Protein AF-A0A813REN6-F1 (afdb_monomer_lite)

pLDDT: mean 82.74, std 15.54, range [25.0, 98.44]

Foldseek 3Di:
DVVVVVVVQVVLCVQPVLVVLQVQLVCQCPPDPVHDNANLSSLVSLVVSVVVQQLSSLQVNLVCLCVVGSHDNDNPSSLVSLVSSLPDDQWDDRDNDIDGRPNNLSSLQVQLVCLCVVPVHGNDNVSSLVSLVSSVVSQALVSLQVVLVCLCLVPVHRNDLVSSLVSLVSSVVSPNLVSLVVQLVSCLLQLQLVSNVVSLVVNVVVVPLVSVLCVVVSVVSSVVSVVVCVVVVPDHRHGPNVVCCVVPVPVVVVVSVPDPPDPPPPPPDQDPLVLLVVVVVVVDPVSVLLNQLLVLLVVLLVCCVVPPPSQSSLVSNLVSCVSPVVNNDDPSVCLVVLLVVLVVLVVVVDQDNSVLSSLSVNCSSVVVCLPVLLVSLVVSCVRVVVDLVSLQSNLLSCVVVLVLVSSLVSLVVSCVVPVLPLSSLLVNLVSCVSVLVLVVSLVSLVSSLVSDDLQDLCVLVSLLSNLVSLCVPPDPDLVNLVSSLVSLVSSVVSCVSYRPVCPPPDDPSNVVSVVSNVPQRPVRPPPCPVPLVNLVVLQVVLVLLLVVVVVVVPDDDQLQQPLDDDDPDDADFDLDLPQADEDEPVRDDLLDQDFQASYKYKWFFQDFWDDDNFWIKTWIADPVRDIFIETEGNPGRPSVVVCVVRPGQWMKMAHRWGWDQDPVRGIHTYHDHCSRIDGPPGGQDQQANQPRDGDADDADPQQRRHGHNDPVSVVCCVVRSVCVSVRD

Secondary structure (DSSP, 8-state):
-HHHHHHHHHHHHHH-THHHHHHHHHHHHH--SS----HHHHHHHHHHHHHTT-HHHHHHHHHHHHHTSSS---HHHHHHHHHHHHTS-SEEEETTEEEE-TTHHHHHHHHHHHHHHTSSSPP-HHHHHHHHHHHHHTT-HHHHHHHHHHHHHTSSS---HHHHHHHHHHHHHTT-TTHHHHHHHHHHHHT-HHHHHHHHHHHHHTT-HHHHHHHHHHHHHHHHHHHHHHHTTPPTT--HHHHHHHH-TTHHHHHTTS----------PPP-HHHHHHHHHTT-HHHHHHHHHHHHHHHHHHHHTT-SS-HHHHHHHHHHHHHHGGG----HHHHHHHHHHHHHHHHTT--SHHHHHHHHHHHHHTTT-HHHHHHHHHHHHHH-TT-HHHHHHHHHHHHHTT-HHHHHHHHHHHHHH-TT-HHHHHHHHHHHHHTT-HHHHHHHHHHHHHHS-TT-TTHHHHHHHHHHHHHHHS-SSHHHHHHHHHHHHHHHHHHHTS-GGG-S---HHHHHHHHHHHS--TTTS------HHHHHHHHHHHHHHHHHHHHHTT--------S----SS-PPP-S--TTPEE--GGGS-TTS-EE-TTEEEEEEE-S--EE-SSEEEEEEE-TT--EEEEEEE---S-HHHHHHHT-TTEEEEEES-EEEE-TTS-EEEEESSGGGEEEEEEE-TT-BTTT--SS--EE-TTTSS-EESSHHHHHHHHHHS-GGGT--

Organism: NCBI:txid104777

Radius of gyration: 34.05 Å; chains: 1; bounding box: 97×72×82 Å

Structure (mmCIF, N/CA/C/O backbone):
data_AF-A0A813REN6-F1
#
_entry.id   AF-A0A813REN6-F1
#
loop_
_atom_site.group_PDB
_atom_site.id
_atom_site.type_symbol
_atom_site.label_atom_id
_atom_site.label_alt_id
_atom_site.label_comp_id
_atom_site.label_asym_id
_atom_site.label_entity_id
_atom_site.label_seq_id
_atom_site.pdbx_PDB_ins_code
_atom_site.Cartn_x
_atom_site.Cartn_y
_atom_site.Cartn_z
_atom_site.occupancy
_atom_site.B_iso_or_equiv
_atom_site.auth_seq_id
_atom_site.auth_comp_id
_atom_site.auth_asym_id
_atom_site.auth_atom_id
_atom_site.pdbx_PDB_model_num
ATOM 1 N N . MET A 1 1 ? -16.065 43.235 -18.014 1.00 45.34 1 MET A N 1
ATOM 2 C CA . MET A 1 1 ? -14.902 42.362 -17.707 1.00 45.34 1 MET A CA 1
ATOM 3 C C . MET A 1 1 ? -14.892 41.076 -18.539 1.00 45.34 1 MET A C 1
ATOM 5 O O . MET A 1 1 ? -13.802 40.644 -18.878 1.00 45.34 1 MET A O 1
ATOM 9 N N . SER A 1 2 ? -16.044 40.492 -18.911 1.00 54.34 2 SER A N 1
ATOM 10 C CA . SER A 1 2 ? -16.131 39.282 -19.758 1.00 54.34 2 SER A CA 1
ATOM 11 C C . SER A 1 2 ? -15.558 39.456 -21.168 1.00 54.34 2 SER A C 1
ATOM 13 O O . SER A 1 2 ? -14.828 38.589 -21.637 1.00 54.34 2 SER A O 1
ATOM 15 N N . ASP A 1 3 ? -15.833 40.591 -21.814 1.00 53.38 3 ASP A N 1
ATOM 16 C CA . ASP A 1 3 ? -15.492 40.786 -23.233 1.00 53.38 3 ASP A CA 1
ATOM 17 C C . ASP A 1 3 ? -13.973 40.849 -23.458 1.00 53.38 3 ASP A C 1
ATOM 19 O O . ASP A 1 3 ? -13.461 40.334 -24.446 1.00 53.38 3 ASP A O 1
ATOM 23 N N . ASN A 1 4 ? -13.238 41.361 -22.465 1.00 65.19 4 ASN A N 1
ATOM 24 C CA . ASN A 1 4 ? -11.777 41.437 -22.477 1.00 65.19 4 ASN A CA 1
ATOM 25 C C . ASN A 1 4 ? -11.114 40.053 -22.266 1.00 65.19 4 ASN A C 1
ATOM 27 O O . ASN A 1 4 ? -10.037 39.781 -22.790 1.00 65.19 4 ASN A O 1
ATOM 31 N N . LEU A 1 5 ? -11.770 39.138 -21.538 1.00 70.81 5 LEU A N 1
ATOM 32 C CA . LEU A 1 5 ? -11.269 37.775 -21.313 1.00 70.81 5 LEU A CA 1
ATOM 33 C C . LEU A 1 5 ? -11.440 36.895 -22.558 1.00 70.81 5 LEU A C 1
ATOM 35 O O . LEU A 1 5 ? -10.526 36.154 -22.916 1.00 70.81 5 LEU A O 1
ATOM 39 N N . GLU A 1 6 ? -12.586 36.990 -23.231 1.00 77.75 6 GLU A N 1
ATOM 40 C CA . GLU A 1 6 ? -12.846 36.258 -24.476 1.00 77.75 6 GLU A CA 1
ATOM 41 C C . GLU A 1 6 ? -11.949 36.738 -25.624 1.00 77.75 6 GLU A C 1
ATOM 43 O O . GLU A 1 6 ? -11.425 35.933 -26.396 1.00 77.75 6 GLU A O 1
ATOM 48 N N . GLU A 1 7 ? -11.698 38.044 -25.712 1.00 81.25 7 GLU A N 1
ATOM 49 C CA . GLU A 1 7 ? -10.756 38.595 -26.684 1.00 81.25 7 GLU A CA 1
ATOM 50 C C . GLU A 1 7 ? -9.309 38.154 -26.401 1.00 81.25 7 GLU A C 1
ATOM 52 O O . GLU A 1 7 ? -8.596 37.730 -27.316 1.00 81.25 7 GLU A O 1
ATOM 57 N N . MET A 1 8 ? -8.896 38.132 -25.128 1.00 81.12 8 MET A N 1
ATOM 58 C CA . MET A 1 8 ? -7.593 37.596 -24.724 1.00 81.12 8 MET A CA 1
ATOM 59 C C . MET A 1 8 ? -7.457 36.104 -25.062 1.00 81.12 8 MET A C 1
ATOM 61 O O . MET A 1 8 ? -6.449 35.702 -25.646 1.00 81.12 8 MET A O 1
ATOM 65 N N . LYS A 1 9 ? -8.475 35.285 -24.767 1.00 83.44 9 LYS A N 1
ATOM 66 C CA . LYS A 1 9 ? -8.505 33.856 -25.118 1.00 83.44 9 LYS A CA 1
ATOM 67 C C . LYS A 1 9 ? -8.326 33.642 -26.621 1.00 83.44 9 LYS A C 1
ATOM 69 O O . LYS A 1 9 ? -7.470 32.858 -27.028 1.00 83.44 9 LYS A O 1
ATOM 74 N N . LYS A 1 10 ? -9.067 34.384 -27.450 1.00 87.25 10 LYS A N 1
ATOM 75 C CA . LYS A 1 10 ? -8.946 34.323 -28.917 1.00 87.25 10 LYS A CA 1
ATOM 76 C C . LYS A 1 10 ? -7.541 34.685 -29.396 1.00 87.25 10 LYS A C 1
ATOM 78 O O . LYS A 1 10 ? -7.023 34.039 -30.305 1.00 87.25 10 LYS A O 1
ATOM 83 N N . ASN A 1 11 ? -6.910 35.689 -28.793 1.00 86.06 11 ASN A N 1
ATOM 84 C CA . ASN A 1 11 ? -5.546 36.081 -29.149 1.00 86.06 11 ASN A CA 1
ATOM 85 C C . ASN A 1 11 ? -4.507 35.027 -28.735 1.00 86.06 11 ASN A C 1
ATOM 87 O O . ASN A 1 11 ? -3.599 34.745 -29.513 1.00 86.06 11 ASN A O 1
ATOM 91 N N . LEU A 1 12 ? -4.667 34.385 -27.575 1.00 87.44 12 LEU A N 1
ATOM 92 C CA . LEU A 1 12 ? -3.794 33.286 -27.151 1.00 87.44 12 LEU A CA 1
ATOM 93 C C . LEU A 1 12 ? -3.951 32.041 -28.034 1.00 87.44 12 LEU A C 1
ATOM 95 O O . LEU A 1 12 ? -2.944 31.440 -28.395 1.00 87.44 12 LEU A O 1
ATOM 99 N N . ILE A 1 13 ? -5.176 31.701 -28.453 1.00 92.31 13 ILE A N 1
ATOM 100 C CA . ILE A 1 13 ? -5.435 30.585 -29.383 1.00 92.31 13 ILE A CA 1
ATOM 101 C C . ILE A 1 13 ? -4.761 30.821 -30.742 1.00 92.31 13 ILE A C 1
ATOM 103 O O . ILE A 1 13 ? -4.239 29.886 -31.342 1.00 92.31 13 ILE A O 1
ATOM 107 N N . LYS A 1 14 ? -4.717 32.068 -31.234 1.00 90.44 14 LYS A N 1
ATOM 108 C CA . LYS A 1 14 ? -3.987 32.387 -32.475 1.00 90.44 14 LYS A CA 1
ATOM 109 C C . LYS A 1 14 ? -2.485 32.108 -32.358 1.00 90.44 14 LYS A C 1
ATOM 111 O O . LYS A 1 14 ? -1.862 31.757 -33.353 1.00 90.44 14 LYS A O 1
ATOM 116 N N . ILE A 1 15 ? -1.914 32.294 -31.167 1.00 88.62 15 ILE A N 1
ATOM 117 C CA . ILE A 1 15 ? -0.488 32.070 -30.895 1.00 88.62 15 ILE A CA 1
ATOM 118 C C . ILE A 1 15 ? -0.212 30.579 -30.670 1.00 88.62 15 ILE A C 1
ATOM 120 O O . ILE A 1 15 ? 0.760 30.051 -31.204 1.00 88.62 15 ILE A O 1
ATOM 124 N N . ASP A 1 16 ? -1.064 29.898 -29.903 1.00 90.50 16 ASP A N 1
ATOM 125 C CA . ASP A 1 16 ? -1.016 28.451 -29.702 1.00 90.50 16 ASP A CA 1
ATOM 126 C C . ASP A 1 16 ? -2.410 27.823 -29.888 1.00 90.50 16 ASP A C 1
ATOM 128 O O . ASP A 1 16 ? -3.218 27.795 -28.952 1.00 90.50 16 ASP A O 1
ATOM 132 N N . PRO A 1 17 ? -2.676 27.238 -31.071 1.00 92.44 17 PRO A N 1
ATOM 133 C CA . PRO A 1 17 ? -3.953 26.596 -31.372 1.00 92.44 17 PRO A CA 1
ATOM 134 C C . PRO A 1 17 ? -4.274 25.376 -30.503 1.00 92.44 17 PRO A C 1
ATOM 136 O O . PRO A 1 17 ? -5.393 24.872 -30.552 1.00 92.44 17 PRO A O 1
ATOM 139 N N . THR A 1 18 ? -3.318 24.842 -29.736 1.00 94.69 18 THR A N 1
ATOM 140 C CA . THR A 1 18 ? -3.589 23.718 -28.826 1.00 94.69 18 THR A CA 1
ATOM 141 C C . THR A 1 18 ? -4.384 24.137 -27.591 1.00 94.69 18 THR A C 1
ATOM 143 O O . THR A 1 18 ? -5.055 23.293 -27.000 1.00 94.69 18 THR A O 1
ATOM 146 N N . LEU A 1 19 ? -4.366 25.426 -27.230 1.00 93.25 19 LEU A N 1
ATOM 147 C CA . LEU A 1 19 ? -5.094 25.953 -26.073 1.00 93.25 19 LEU A CA 1
ATOM 148 C C . LEU A 1 19 ? -6.611 25.830 -26.231 1.00 93.25 19 LEU A C 1
ATOM 150 O O . LEU A 1 19 ? -7.299 25.559 -25.254 1.00 93.25 19 LEU A O 1
ATOM 154 N N . GLU A 1 20 ? -7.129 25.962 -27.454 1.00 95.06 20 GLU A N 1
ATOM 155 C CA . GLU A 1 20 ? -8.558 25.774 -27.731 1.00 95.06 20 GLU A CA 1
ATOM 156 C C . GLU A 1 20 ? -9.006 24.346 -27.393 1.00 95.06 20 GLU A C 1
ATOM 158 O O . GLU A 1 20 ? -9.998 24.146 -26.692 1.00 95.06 20 GLU A O 1
ATOM 163 N N . ASP A 1 21 ? -8.234 23.351 -27.844 1.00 97.00 21 ASP A N 1
ATOM 164 C CA . ASP A 1 21 ? -8.492 21.941 -27.557 1.00 97.00 21 ASP A CA 1
ATOM 165 C C . ASP A 1 21 ? -8.392 21.669 -26.041 1.00 97.00 21 ASP A C 1
ATOM 167 O O . ASP A 1 21 ? -9.256 21.010 -25.467 1.00 97.00 21 ASP A O 1
ATOM 171 N N . VAL A 1 22 ? -7.379 22.208 -25.358 1.00 96.38 22 VAL A N 1
ATOM 172 C CA . VAL A 1 22 ? -7.226 22.040 -23.903 1.00 96.38 22 VAL A CA 1
ATOM 173 C C . VAL A 1 22 ? -8.404 22.651 -23.140 1.00 96.38 22 VAL A C 1
ATOM 175 O O . VAL A 1 22 ? -9.006 21.969 -22.310 1.00 96.38 22 VAL A O 1
ATOM 178 N N . TRP A 1 23 ? -8.784 23.894 -23.444 1.00 95.00 23 TRP A N 1
ATOM 179 C CA . TRP A 1 23 ? -9.886 24.584 -22.768 1.00 95.00 23 TRP A CA 1
ATOM 180 C C . TRP A 1 23 ? -11.227 23.898 -22.989 1.00 95.00 23 TRP A C 1
ATOM 182 O O . TRP A 1 23 ? -11.944 23.677 -22.019 1.00 95.00 23 TRP A O 1
ATOM 192 N N . LEU A 1 24 ? -11.538 23.472 -24.216 1.00 94.50 24 LEU A N 1
ATOM 193 C CA . LEU A 1 24 ? -12.730 22.655 -24.462 1.00 94.50 24 LEU A CA 1
ATOM 194 C C . LEU A 1 24 ? -12.680 21.344 -23.670 1.00 94.50 24 LEU A C 1
ATOM 196 O O . LEU A 1 24 ? -13.694 20.918 -23.121 1.00 94.50 24 LEU A O 1
ATOM 200 N N . GLY A 1 25 ? -11.500 20.730 -23.553 1.00 96.31 25 GLY A N 1
ATOM 201 C CA . GLY A 1 25 ? -11.282 19.587 -22.673 1.00 96.31 25 GLY A CA 1
ATOM 202 C C . GLY A 1 25 ? -11.692 19.867 -21.223 1.00 96.31 25 GLY A C 1
ATOM 203 O O . GLY A 1 25 ? -12.421 19.065 -20.642 1.00 96.31 25 GLY A O 1
ATOM 204 N N . HIS A 1 26 ? -11.290 21.012 -20.659 1.00 93.75 26 HIS A N 1
ATOM 205 C CA . HIS A 1 26 ? -11.673 21.425 -19.301 1.00 93.75 26 HIS A CA 1
ATOM 206 C C . HIS A 1 26 ? -13.175 21.668 -19.161 1.00 93.75 26 HIS A C 1
ATOM 208 O O . HIS A 1 26 ? -13.782 21.144 -18.231 1.00 93.75 26 HIS A O 1
ATOM 214 N N . GLU A 1 27 ? -13.788 22.380 -20.108 1.00 94.19 27 GLU A N 1
ATOM 215 C CA . GLU A 1 27 ? -15.233 22.646 -20.111 1.00 94.19 27 GLU A CA 1
ATOM 216 C C . GLU A 1 27 ? -16.047 21.343 -20.078 1.00 94.19 27 GLU A C 1
ATOM 218 O O . GLU A 1 27 ? -17.003 21.219 -19.315 1.00 94.19 27 GLU A O 1
ATOM 223 N N . TYR A 1 28 ? -15.642 20.329 -20.851 1.00 94.25 28 TYR A N 1
ATOM 224 C CA . TYR A 1 28 ? -16.295 19.018 -20.828 1.00 94.25 28 TYR A CA 1
ATOM 225 C C . TYR A 1 28 ? -15.915 18.160 -19.615 1.00 94.25 28 TYR A C 1
ATOM 227 O O . TYR A 1 28 ? -16.690 17.288 -19.228 1.00 94.25 28 TYR A O 1
ATOM 235 N N . ARG A 1 29 ? -14.747 18.360 -19.002 1.00 94.12 29 ARG A N 1
ATOM 236 C CA . ARG A 1 29 ? -14.331 17.615 -17.803 1.00 94.12 29 ARG A CA 1
ATOM 237 C C . ARG A 1 29 ? -15.057 18.105 -16.550 1.00 94.12 29 ARG A C 1
ATOM 239 O O . ARG A 1 29 ? -15.521 17.279 -15.767 1.00 94.12 29 ARG A O 1
ATOM 246 N N . ASP A 1 30 ? -15.135 19.421 -16.382 1.00 90.00 30 ASP A N 1
ATOM 247 C CA . ASP A 1 30 ? -15.605 20.071 -15.153 1.00 90.00 30 ASP A CA 1
ATOM 248 C C . ASP A 1 30 ? -17.067 20.528 -15.269 1.00 90.00 30 ASP A C 1
ATOM 250 O O . ASP A 1 30 ? -17.771 20.642 -14.266 1.00 90.00 30 ASP A O 1
ATOM 254 N N . GLY A 1 31 ? -17.553 20.715 -16.500 1.00 86.31 31 GLY A N 1
ATOM 255 C CA . GLY A 1 31 ? -18.857 21.299 -16.780 1.00 86.31 31 GLY A CA 1
ATOM 256 C C . GLY A 1 31 ? -18.855 22.819 -16.599 1.00 86.31 31 GLY A C 1
ATOM 257 O O . GLY A 1 31 ? -18.088 23.393 -15.830 1.00 86.31 31 GLY A O 1
ATOM 258 N N . SER A 1 32 ? -19.754 23.495 -17.304 1.00 84.62 32 SER A N 1
ATOM 259 C CA . SER A 1 32 ? -19.990 24.929 -17.167 1.00 84.62 32 SER A CA 1
ATOM 260 C C . SER A 1 32 ? -21.436 25.287 -17.495 1.00 84.62 32 SER A C 1
ATOM 262 O O . SER A 1 32 ? -22.265 24.425 -17.790 1.00 84.62 32 SER A O 1
ATOM 264 N N . LYS A 1 33 ? -21.767 26.585 -17.467 1.00 80.81 33 LYS A N 1
ATOM 265 C CA . LYS A 1 33 ? -23.108 27.064 -17.846 1.00 80.81 33 LYS A CA 1
ATOM 266 C C . LYS A 1 33 ? -23.504 26.645 -19.268 1.00 80.81 33 LYS A C 1
ATOM 268 O O . LYS A 1 33 ? -24.693 26.523 -19.541 1.00 80.81 33 LYS A O 1
ATOM 273 N N . GLN A 1 34 ? -22.526 26.443 -20.154 1.00 84.12 34 GLN A N 1
ATOM 274 C CA . GLN A 1 34 ? -22.751 26.095 -21.556 1.00 84.12 34 GLN A CA 1
ATOM 275 C C . GLN A 1 34 ? -22.494 24.609 -21.856 1.00 84.12 34 GLN A C 1
ATOM 277 O O . GLN A 1 34 ? -23.120 24.060 -22.762 1.00 84.12 34 GLN A O 1
ATOM 282 N N . PHE A 1 35 ? -21.622 23.943 -21.093 1.00 87.00 35 PHE A N 1
ATOM 283 C CA . PHE A 1 35 ? -21.206 22.564 -21.348 1.00 87.00 35 PHE A CA 1
ATOM 284 C C . PHE A 1 35 ? -21.589 21.638 -20.191 1.00 87.00 35 PHE A C 1
ATOM 286 O O . PHE A 1 35 ? -21.281 21.900 -19.034 1.00 87.00 35 PHE A O 1
ATOM 293 N N . LYS A 1 36 ? -22.240 20.511 -20.491 1.00 91.62 36 LYS A N 1
ATOM 294 C CA . LYS A 1 36 ? -22.434 19.441 -19.500 1.00 91.62 36 LYS A CA 1
ATOM 295 C C . LYS A 1 36 ? -21.172 18.583 -19.414 1.00 91.62 36 LYS A C 1
ATOM 297 O O . LYS A 1 36 ? -20.511 18.376 -20.432 1.00 91.62 36 LYS A O 1
ATOM 302 N N . ILE A 1 37 ? -20.898 18.037 -18.227 1.00 91.56 37 ILE A N 1
ATOM 303 C CA . ILE A 1 37 ? -19.797 17.087 -18.019 1.00 91.56 37 ILE A CA 1
ATOM 304 C C . ILE A 1 37 ? -19.933 15.922 -19.011 1.00 91.56 37 ILE A C 1
ATOM 306 O O . ILE A 1 37 ? -20.970 15.261 -19.077 1.00 91.56 37 ILE A O 1
ATOM 310 N N . ASN A 1 38 ? -18.878 15.685 -19.786 1.00 92.94 38 ASN A N 1
ATOM 311 C CA . ASN A 1 38 ? -18.758 14.609 -20.758 1.00 92.94 38 ASN A CA 1
ATOM 312 C C . ASN A 1 38 ? -17.282 14.210 -20.921 1.00 92.94 38 ASN A C 1
ATOM 314 O O . ASN A 1 38 ? -16.525 14.812 -21.686 1.00 92.94 38 ASN A O 1
ATOM 318 N N . TYR A 1 39 ? -16.872 13.154 -20.223 1.00 89.69 39 TYR A N 1
ATOM 319 C CA . TYR A 1 39 ? -15.477 12.720 -20.222 1.00 89.69 39 TYR A CA 1
ATOM 320 C C . TYR A 1 39 ? -14.992 12.154 -21.565 1.00 89.69 39 TYR A C 1
ATOM 322 O O . TYR A 1 39 ? -13.802 12.248 -21.853 1.00 89.69 39 TYR A O 1
ATOM 330 N N . GLU A 1 40 ? -15.875 11.604 -22.405 1.00 93.56 40 GLU A N 1
ATOM 331 C CA . GLU A 1 40 ? -15.494 11.103 -23.737 1.00 93.56 40 GLU A CA 1
ATOM 332 C C . GLU A 1 40 ? -15.091 12.259 -24.658 1.00 93.56 40 GLU A C 1
ATOM 334 O O . GLU A 1 40 ? -14.068 12.206 -25.347 1.00 93.56 40 GLU A O 1
ATOM 339 N N . LEU A 1 41 ? -15.864 13.351 -24.632 1.00 91.94 41 LEU A N 1
ATOM 340 C CA . LEU A 1 41 ? -15.521 14.569 -25.359 1.00 91.94 41 LEU A CA 1
ATOM 341 C C . LEU A 1 41 ? -14.277 15.233 -24.770 1.00 91.94 41 LEU A C 1
ATOM 343 O O . LEU A 1 41 ? -13.394 15.616 -25.538 1.00 91.94 41 LEU A O 1
ATOM 347 N N . ALA A 1 42 ? -14.148 15.297 -23.442 1.00 95.31 42 ALA A N 1
ATOM 348 C CA . ALA A 1 42 ? -12.935 15.804 -22.802 1.00 95.31 42 ALA A CA 1
ATOM 349 C C . ALA A 1 42 ? -11.688 15.031 -23.269 1.00 95.31 42 ALA A C 1
ATOM 351 O O . ALA A 1 42 ? -10.717 15.634 -23.726 1.00 95.31 42 ALA A O 1
ATOM 352 N N . ALA A 1 43 ? -11.740 13.694 -23.262 1.00 96.12 43 ALA A N 1
ATOM 353 C CA . ALA A 1 43 ? -10.656 12.847 -23.752 1.00 96.12 43 ALA A CA 1
ATOM 354 C C . ALA A 1 43 ? -10.348 13.083 -25.234 1.00 96.12 43 ALA A C 1
ATOM 356 O O . ALA A 1 43 ? -9.180 13.160 -25.617 1.00 96.12 43 ALA A O 1
ATOM 357 N N . LYS A 1 44 ? -11.378 13.255 -26.071 1.00 97.44 44 LYS A N 1
ATOM 358 C CA . LYS A 1 44 ? -11.214 13.568 -27.496 1.00 97.44 44 LYS A CA 1
ATOM 359 C C . LYS A 1 44 ? -10.451 14.876 -27.708 1.00 97.44 44 LYS A C 1
ATOM 361 O O . LYS A 1 44 ? -9.557 14.926 -28.552 1.00 97.44 44 LYS A O 1
ATOM 366 N N . TYR A 1 45 ? -10.784 15.928 -26.966 1.00 97.56 45 TYR A N 1
ATOM 367 C CA . TYR A 1 45 ? -10.112 17.222 -27.084 1.00 97.56 45 TYR A CA 1
ATOM 368 C C . TYR A 1 45 ? -8.696 17.201 -26.494 1.00 97.56 45 TYR A C 1
ATOM 370 O O . TYR A 1 45 ? -7.752 17.616 -27.167 1.00 97.56 45 TYR A O 1
ATOM 378 N N . TYR A 1 46 ? -8.494 16.596 -25.321 1.00 98.38 46 TYR A N 1
ATOM 379 C CA . TYR A 1 46 ? -7.147 16.406 -24.777 1.00 98.38 46 TYR A CA 1
ATOM 380 C C . TYR A 1 46 ? -6.259 15.552 -25.692 1.00 98.38 46 TYR A C 1
ATOM 382 O O . TYR A 1 46 ? -5.080 15.855 -25.851 1.00 98.38 46 TYR A O 1
ATOM 390 N N . SER A 1 47 ? -6.817 14.541 -26.365 1.00 97.56 47 SER A N 1
ATOM 391 C CA . SER A 1 47 ? -6.110 13.755 -27.383 1.00 97.56 47 SER A CA 1
ATOM 392 C C . SER A 1 47 ? -5.649 14.607 -28.564 1.00 97.56 47 SER A C 1
ATOM 394 O O . SER A 1 47 ? -4.488 14.501 -28.962 1.00 97.56 47 SER A O 1
ATOM 396 N N . LYS A 1 48 ? -6.488 15.517 -29.078 1.00 97.62 48 LYS A N 1
ATOM 397 C CA . LYS A 1 48 ? -6.080 16.464 -30.132 1.00 97.62 48 LYS A CA 1
ATOM 398 C C . LYS A 1 48 ? -4.922 17.359 -29.687 1.00 97.62 48 LYS A C 1
ATOM 400 O O . LYS A 1 48 ? -3.946 17.495 -30.426 1.00 97.62 48 LYS A O 1
ATOM 405 N N . ALA A 1 49 ? -5.002 17.924 -28.482 1.00 96.94 49 ALA A N 1
ATOM 406 C CA . ALA A 1 49 ? -3.933 18.745 -27.919 1.00 96.94 49 ALA A CA 1
ATOM 407 C C . ALA A 1 49 ? -2.634 17.936 -27.726 1.00 96.94 49 ALA A C 1
ATOM 409 O O . ALA A 1 49 ? -1.558 18.366 -28.145 1.00 96.94 49 ALA A O 1
ATOM 410 N N . ALA A 1 50 ? -2.736 16.725 -27.169 1.00 97.31 50 ALA A N 1
ATOM 411 C CA . ALA A 1 50 ? -1.607 15.824 -26.953 1.00 97.31 50 ALA A CA 1
ATOM 412 C C . ALA A 1 50 ? -0.933 15.402 -28.269 1.00 97.31 50 ALA A C 1
ATOM 414 O O . ALA A 1 50 ? 0.295 15.362 -28.346 1.00 97.31 50 ALA A O 1
ATOM 415 N N . HIS A 1 51 ? -1.712 15.135 -29.325 1.00 96.69 51 HIS A N 1
ATOM 416 C CA . HIS A 1 51 ? -1.190 14.823 -30.660 1.00 96.69 51 HIS A CA 1
ATOM 417 C C . HIS A 1 51 ? -0.366 15.965 -31.259 1.00 96.69 51 HIS A C 1
ATOM 419 O O . HIS A 1 51 ? 0.606 15.706 -31.965 1.00 96.69 51 HIS A O 1
ATOM 425 N N . LYS A 1 52 ? -0.718 17.215 -30.942 1.00 96.00 52 LYS A N 1
ATOM 426 C CA . LYS A 1 52 ? 0.032 18.415 -31.335 1.00 96.00 52 LYS A CA 1
ATOM 427 C C . LYS A 1 52 ? 1.209 18.729 -30.398 1.00 96.00 52 LYS A C 1
ATOM 429 O O . LYS A 1 52 ? 1.880 19.736 -30.587 1.00 96.00 52 LYS A O 1
ATOM 434 N N . GLY A 1 53 ? 1.478 17.884 -29.401 1.00 94.12 53 GLY A N 1
ATOM 435 C CA . GLY A 1 53 ? 2.620 18.037 -28.502 1.00 94.12 53 GLY A CA 1
ATOM 436 C C . GLY A 1 53 ? 2.346 18.832 -27.222 1.00 94.12 53 GLY A C 1
ATOM 437 O O . GLY A 1 53 ? 3.286 19.077 -26.477 1.00 94.12 53 GLY A O 1
ATOM 438 N N . ASN A 1 54 ? 1.104 19.218 -26.921 1.00 96.81 54 ASN A N 1
ATOM 439 C CA . ASN A 1 54 ? 0.798 20.013 -25.727 1.00 96.81 54 ASN A CA 1
ATOM 440 C C . ASN A 1 54 ? 0.908 19.175 -24.428 1.00 96.81 54 ASN A C 1
ATOM 442 O O . ASN A 1 54 ? 0.266 18.126 -24.312 1.00 96.81 54 ASN A O 1
ATOM 446 N N . ALA A 1 55 ? 1.714 19.634 -23.460 1.00 97.50 55 ALA A N 1
ATOM 447 C CA . ALA A 1 55 ? 1.962 18.937 -22.192 1.00 97.50 55 ALA A CA 1
ATOM 448 C C . ALA A 1 55 ? 0.707 18.815 -21.313 1.00 97.50 55 ALA A C 1
ATOM 450 O O . ALA A 1 55 ? 0.435 17.738 -20.783 1.00 97.50 55 ALA A O 1
ATOM 451 N N . GLU A 1 56 ? -0.093 19.875 -21.210 1.00 97.12 56 GLU A N 1
ATOM 452 C CA . GLU A 1 56 ? -1.346 19.899 -20.451 1.00 97.12 56 GLU A CA 1
ATOM 453 C C . GLU A 1 56 ? -2.371 18.911 -21.023 1.00 97.12 56 GLU A C 1
ATOM 455 O O . GLU A 1 56 ? -3.001 18.154 -20.281 1.00 97.12 56 GLU A O 1
ATOM 460 N N . GLY A 1 57 ? -2.485 18.841 -22.352 1.00 97.81 57 GLY A N 1
ATOM 461 C CA . GLY A 1 57 ? -3.299 17.843 -23.044 1.00 97.81 57 GLY A CA 1
ATOM 462 C C . GLY A 1 57 ? -2.830 16.412 -22.766 1.00 97.81 57 GLY A C 1
ATOM 463 O O . GLY A 1 57 ? -3.649 15.543 -22.468 1.00 97.81 57 GLY A O 1
ATOM 464 N N . MET A 1 58 ? -1.515 16.159 -22.802 1.00 98.44 58 MET A N 1
ATOM 465 C CA . MET A 1 58 ? -0.943 14.847 -22.457 1.00 98.44 58 MET A CA 1
ATOM 466 C C . MET A 1 58 ? -1.231 14.462 -21.004 1.00 98.44 58 MET A C 1
ATOM 468 O O . MET A 1 58 ? -1.664 13.338 -20.745 1.00 98.44 58 MET A O 1
ATOM 472 N N . TYR A 1 59 ? -1.013 15.383 -20.065 1.00 98.12 59 TYR A N 1
ATOM 473 C CA . TYR A 1 59 ? -1.271 15.174 -18.645 1.00 98.12 59 TYR A CA 1
ATOM 474 C C . TYR A 1 59 ? -2.747 14.852 -18.382 1.00 98.12 59 TYR A C 1
ATOM 476 O O . TYR A 1 59 ? -3.059 13.814 -17.795 1.00 98.12 59 TYR A O 1
ATOM 484 N N . ASN A 1 60 ? -3.668 15.681 -18.874 1.00 97.75 60 ASN A N 1
ATOM 485 C CA . ASN A 1 60 ? -5.097 15.489 -18.635 1.00 97.75 60 ASN A CA 1
ATOM 486 C C . ASN A 1 60 ? -5.641 14.224 -19.311 1.00 97.75 60 ASN A C 1
ATOM 488 O O . ASN A 1 60 ? -6.413 13.486 -18.697 1.00 97.75 60 ASN A O 1
ATOM 492 N N . LEU A 1 61 ? -5.191 13.900 -20.528 1.00 97.69 61 LEU A N 1
ATOM 493 C CA . LEU A 1 61 ? -5.528 12.623 -21.161 1.00 97.69 61 LEU A CA 1
ATOM 494 C C . LEU A 1 61 ? -4.995 11.434 -20.344 1.00 97.69 61 LEU A C 1
ATOM 496 O O . LEU A 1 61 ? -5.697 10.439 -20.157 1.00 97.69 61 LEU A O 1
ATOM 500 N N . GLY A 1 62 ? -3.773 11.549 -19.814 1.00 96.81 62 GLY A N 1
ATOM 501 C CA . GLY A 1 62 ? -3.187 10.551 -18.923 1.00 96.81 62 GLY A CA 1
ATOM 502 C C . GLY A 1 62 ? -4.010 10.347 -17.649 1.00 96.81 62 GLY A C 1
ATOM 503 O O . GLY A 1 62 ? -4.228 9.208 -17.238 1.00 96.81 62 GLY A O 1
ATOM 504 N N . LEU A 1 63 ? -4.540 11.421 -17.053 1.00 93.94 63 LEU A N 1
ATOM 505 C CA . LEU A 1 63 ? -5.444 11.329 -15.904 1.00 93.94 63 LEU A CA 1
ATOM 506 C C . LEU A 1 63 ? -6.749 10.597 -16.236 1.00 93.94 63 LEU A C 1
ATOM 508 O O . LEU A 1 63 ? -7.194 9.775 -15.432 1.00 93.94 63 LEU A O 1
ATOM 512 N N . LEU A 1 64 ? -7.349 10.863 -17.401 1.00 92.31 64 LEU A N 1
ATOM 513 C CA . LEU A 1 64 ? -8.579 10.187 -17.826 1.00 92.31 64 LEU A CA 1
ATOM 514 C C . LEU A 1 64 ? -8.351 8.684 -18.031 1.00 92.31 64 LEU A C 1
ATOM 516 O O . LEU A 1 64 ? -9.120 7.886 -17.499 1.00 92.31 64 LEU A O 1
ATOM 520 N N . HIS A 1 65 ? -7.249 8.279 -18.674 1.00 87.19 65 HIS A N 1
ATOM 521 C CA . HIS A 1 65 ? -6.875 6.862 -18.795 1.00 87.19 65 HIS A CA 1
ATOM 522 C C . HIS A 1 65 ? -6.515 6.212 -17.456 1.00 87.19 65 HIS A C 1
ATOM 524 O O . HIS A 1 65 ? -6.844 5.049 -17.235 1.00 87.19 65 HIS A O 1
ATOM 530 N N . LYS A 1 66 ? -5.883 6.942 -16.529 1.00 91.00 66 LYS A N 1
ATOM 531 C CA . LYS A 1 66 ? -5.604 6.445 -15.171 1.00 91.00 66 LYS A CA 1
ATOM 532 C C . LYS A 1 66 ? -6.892 6.170 -14.382 1.00 91.00 66 LYS A C 1
ATOM 534 O O . LYS A 1 66 ? -6.891 5.282 -13.532 1.00 91.00 66 LYS A O 1
ATOM 539 N N . LYS A 1 67 ? -7.955 6.949 -14.620 1.00 82.31 67 LYS A N 1
ATOM 540 C CA . LYS A 1 67 ? -9.245 6.853 -13.912 1.00 82.31 67 LYS A CA 1
ATOM 541 C C . LYS A 1 67 ? -10.326 6.070 -14.674 1.00 82.31 67 LYS A C 1
ATOM 543 O O . LYS A 1 67 ? -11.354 5.767 -14.085 1.00 82.31 67 LYS A O 1
ATOM 548 N N . GLY A 1 68 ? -10.123 5.754 -15.956 1.00 84.56 68 GLY A N 1
ATOM 549 C CA . GLY A 1 68 ? -11.140 5.123 -16.808 1.00 84.56 68 GLY A CA 1
ATOM 550 C C . GLY A 1 68 ? -12.350 6.022 -17.102 1.00 84.56 68 GLY A C 1
ATOM 551 O O . GLY A 1 68 ? -13.462 5.526 -17.261 1.00 84.56 68 GLY A O 1
ATOM 552 N N . LEU A 1 69 ? -12.165 7.347 -17.120 1.00 84.25 69 LEU A N 1
ATOM 553 C CA . LEU A 1 69 ? -13.250 8.315 -17.317 1.00 84.25 69 LEU A CA 1
ATOM 554 C C . LEU A 1 69 ? -13.358 8.704 -18.793 1.00 84.25 69 LEU A C 1
ATOM 556 O O . LEU A 1 69 ? -12.476 9.379 -19.318 1.00 84.25 69 LEU A O 1
ATOM 560 N N . GLY A 1 70 ? -14.436 8.284 -19.463 1.00 80.62 70 GLY A N 1
ATOM 561 C CA . GLY A 1 70 ? -14.672 8.576 -20.888 1.00 80.62 70 GLY A CA 1
ATOM 562 C C . GLY A 1 70 ? -13.706 7.883 -21.859 1.00 80.62 70 GLY A C 1
ATOM 563 O O . GLY A 1 70 ? -13.758 8.114 -23.062 1.00 80.62 70 GLY A O 1
ATOM 564 N N . VAL A 1 71 ? -12.819 7.037 -21.338 1.00 86.50 71 VAL A N 1
ATOM 565 C CA . VAL A 1 71 ? -11.870 6.188 -22.064 1.00 86.50 71 VAL A CA 1
ATOM 566 C C . VAL A 1 71 ? -11.649 4.907 -21.268 1.00 86.50 71 VAL A C 1
ATOM 568 O O . VAL A 1 71 ? -11.888 4.869 -20.061 1.00 86.50 71 VAL A O 1
ATOM 571 N N . LEU A 1 72 ? -11.147 3.859 -21.924 1.00 78.88 72 LEU A N 1
ATOM 572 C CA . LEU A 1 72 ? -10.729 2.646 -21.223 1.00 78.88 72 LEU A CA 1
ATOM 573 C C . LEU A 1 72 ? -9.573 2.946 -20.262 1.00 78.88 72 LEU A C 1
ATOM 575 O O . LEU A 1 72 ? -8.647 3.700 -20.587 1.00 78.88 72 LEU A O 1
ATOM 579 N N . LEU A 1 73 ? -9.636 2.321 -19.086 1.00 87.62 73 LEU A N 1
ATOM 580 C CA . LEU A 1 73 ? -8.576 2.376 -18.091 1.00 87.62 73 LEU A CA 1
ATOM 581 C C . LEU A 1 73 ? -7.292 1.767 -18.670 1.00 87.62 73 LEU A C 1
ATOM 583 O O . LEU A 1 73 ? -7.276 0.605 -19.072 1.00 87.62 73 LEU A O 1
ATOM 587 N N . ASP A 1 74 ? -6.217 2.555 -18.704 1.00 82.88 74 ASP A N 1
ATOM 588 C CA . ASP A 1 74 ? -4.921 2.143 -19.251 1.00 82.88 74 ASP A CA 1
ATOM 589 C C . ASP A 1 74 ? -3.769 2.869 -18.539 1.00 82.88 74 ASP A C 1
ATOM 591 O O . ASP A 1 74 ? -3.366 3.983 -18.892 1.00 82.88 74 ASP A O 1
ATOM 595 N N . TYR A 1 75 ? -3.198 2.214 -17.525 1.00 74.81 75 TYR A N 1
ATOM 596 C CA . TYR A 1 75 ? -2.061 2.764 -16.789 1.00 74.81 75 TYR A CA 1
ATOM 597 C C . TYR A 1 75 ? -0.779 2.860 -17.625 1.00 74.81 75 TYR A C 1
ATOM 599 O O . TYR A 1 75 ? 0.058 3.719 -17.346 1.00 74.81 75 TYR A O 1
ATOM 607 N N . LYS A 1 76 ? -0.609 2.011 -18.647 1.00 90.25 76 LYS A N 1
ATOM 608 C CA . LYS A 1 76 ? 0.576 2.027 -19.513 1.00 90.25 76 LYS A CA 1
ATOM 609 C C . LYS A 1 76 ? 0.570 3.264 -20.396 1.00 90.25 76 LYS A C 1
ATOM 611 O O . LYS A 1 76 ? 1.589 3.954 -20.501 1.00 90.25 76 LYS A O 1
ATOM 616 N N . LEU A 1 77 ? -0.574 3.553 -21.011 1.00 88.94 77 LEU A N 1
ATOM 617 C CA . LEU A 1 77 ? -0.760 4.756 -21.808 1.00 88.94 77 LEU A CA 1
ATOM 618 C C . LEU A 1 77 ? -0.673 6.010 -20.934 1.00 88.94 77 LEU A C 1
ATOM 620 O O . LEU A 1 77 ? 0.067 6.927 -21.289 1.00 88.94 77 LEU A O 1
ATOM 624 N N . ALA A 1 78 ? -1.323 6.020 -19.766 1.00 91.56 78 ALA A N 1
ATOM 625 C CA . ALA A 1 78 ? -1.220 7.125 -18.812 1.00 91.56 78 ALA A CA 1
ATOM 626 C C . ALA A 1 78 ? 0.240 7.411 -18.422 1.00 91.56 78 ALA A C 1
ATOM 628 O O . ALA A 1 78 ? 0.711 8.538 -18.564 1.00 91.56 78 ALA A O 1
ATOM 629 N N . PHE A 1 79 ? 1.000 6.380 -18.040 1.00 94.19 79 PHE A N 1
ATOM 630 C CA . PHE A 1 79 ? 2.420 6.510 -17.712 1.00 94.19 79 PHE A CA 1
ATOM 631 C C . PHE A 1 79 ? 3.251 7.042 -18.888 1.00 94.19 79 PHE A C 1
ATOM 633 O O . PHE A 1 79 ? 4.122 7.893 -18.704 1.00 94.19 79 PHE A O 1
ATOM 640 N N . SER A 1 80 ? 2.986 6.567 -20.111 1.00 97.12 80 SER A N 1
ATOM 641 C CA . SER A 1 80 ? 3.667 7.074 -21.306 1.00 97.12 80 SER A CA 1
ATOM 642 C C . SER A 1 80 ? 3.342 8.541 -21.580 1.00 97.12 80 SER A C 1
ATOM 644 O O . SER A 1 80 ? 4.228 9.264 -22.034 1.00 97.12 80 SER A O 1
ATOM 646 N N . LEU A 1 81 ? 2.097 8.968 -21.369 1.00 97.25 81 LEU A N 1
ATOM 647 C CA . LEU A 1 81 ? 1.674 10.354 -21.555 1.00 97.25 81 LEU A CA 1
ATOM 648 C C . LEU A 1 81 ? 2.314 11.262 -20.502 1.00 97.25 81 LEU A C 1
ATOM 650 O O . LEU A 1 81 ? 2.889 12.283 -20.873 1.00 97.25 81 LEU A O 1
ATOM 654 N N . PHE A 1 82 ? 2.334 10.845 -19.231 1.00 98.06 82 PHE A N 1
ATOM 655 C CA . PHE A 1 82 ? 3.029 11.578 -18.172 1.00 98.06 82 PHE A CA 1
ATOM 656 C C . PHE A 1 82 ? 4.529 11.692 -18.449 1.00 98.06 82 PHE A C 1
ATOM 658 O O . PHE A 1 82 ? 5.075 12.784 -18.366 1.00 98.06 82 PHE A O 1
ATOM 665 N N . LYS A 1 83 ? 5.205 10.611 -18.868 1.00 98.19 83 LYS A N 1
ATOM 666 C CA . LYS A 1 83 ? 6.626 10.686 -19.256 1.00 98.19 83 LYS A CA 1
ATOM 667 C C . LYS A 1 83 ? 6.880 11.654 -20.405 1.00 98.19 83 LYS A C 1
ATOM 669 O O . LYS A 1 83 ? 7.883 12.358 -20.379 1.00 98.19 83 LYS A O 1
ATOM 674 N N . LYS A 1 84 ? 6.000 11.682 -21.409 1.00 97.88 84 LYS A N 1
ATOM 675 C CA . LYS A 1 84 ? 6.127 12.618 -22.533 1.00 97.88 84 LYS A CA 1
ATOM 676 C C . LYS A 1 84 ? 5.943 14.061 -22.072 1.00 97.88 84 LYS A C 1
ATOM 678 O O . LYS A 1 84 ? 6.794 14.882 -22.396 1.00 97.88 84 LYS A O 1
ATOM 683 N N . ALA A 1 85 ? 4.911 14.352 -21.280 1.00 97.38 85 ALA A N 1
ATOM 684 C CA . ALA A 1 85 ? 4.698 15.676 -20.694 1.00 97.38 85 ALA A CA 1
ATOM 685 C C . ALA A 1 85 ? 5.894 16.109 -19.824 1.00 97.38 85 ALA A C 1
ATOM 687 O O . ALA A 1 85 ? 6.497 17.140 -20.090 1.00 97.38 85 ALA A O 1
ATOM 688 N N . ALA A 1 86 ? 6.331 15.263 -18.888 1.00 97.44 86 ALA A N 1
ATOM 689 C CA . ALA A 1 86 ? 7.467 15.507 -17.993 1.00 97.44 86 ALA A CA 1
ATOM 690 C C . ALA A 1 86 ? 8.834 15.620 -18.701 1.00 97.44 86 ALA A C 1
ATOM 692 O O . ALA A 1 86 ? 9.821 16.013 -18.085 1.00 97.44 86 ALA A O 1
ATOM 693 N N . SER A 1 87 ? 8.935 15.219 -19.973 1.00 97.19 87 SER A N 1
ATOM 694 C CA . SER A 1 87 ? 10.158 15.380 -20.774 1.00 97.19 87 SER A CA 1
ATOM 695 C C . SER A 1 87 ? 10.241 16.729 -21.494 1.00 97.19 87 SER A C 1
ATOM 697 O O . SER A 1 87 ? 11.268 17.033 -22.098 1.00 97.19 87 SER A O 1
ATOM 699 N N . GLN A 1 88 ? 9.167 17.523 -21.458 1.00 95.50 88 GLN A N 1
ATOM 700 C CA . GLN A 1 88 ? 9.144 18.851 -22.060 1.00 95.50 88 GLN A CA 1
ATOM 701 C C . GLN A 1 88 ? 9.813 19.893 -21.152 1.00 95.50 88 GLN A C 1
ATOM 703 O O . GLN A 1 88 ? 9.909 19.685 -19.942 1.00 95.50 88 GLN A O 1
ATOM 708 N N . PRO A 1 89 ? 10.248 21.038 -21.709 1.00 94.75 89 PRO A N 1
ATOM 709 C CA . PRO A 1 89 ? 10.738 22.152 -20.908 1.00 94.75 89 PRO A CA 1
ATOM 710 C C . PRO A 1 89 ? 9.687 22.620 -19.895 1.00 94.75 89 PRO A C 1
ATOM 712 O O . PRO A 1 89 ? 8.518 22.776 -20.251 1.00 94.75 89 PRO A O 1
ATOM 715 N N . ALA A 1 90 ? 10.113 22.883 -18.658 1.00 89.44 90 ALA A N 1
ATOM 716 C CA . ALA A 1 90 ? 9.245 23.364 -17.580 1.00 89.44 90 ALA A CA 1
ATOM 717 C C . ALA A 1 90 ? 8.669 24.764 -17.832 1.00 89.44 90 ALA A C 1
ATOM 719 O O . ALA A 1 90 ? 7.621 25.115 -17.294 1.00 89.44 90 ALA A O 1
ATOM 720 N N . PHE A 1 91 ? 9.335 25.541 -18.684 1.00 90.94 91 PHE A N 1
ATOM 721 C CA . PHE A 1 91 ? 8.884 26.842 -19.153 1.00 90.94 91 PHE A CA 1
ATOM 722 C C . PHE A 1 91 ? 8.812 26.840 -20.676 1.00 90.94 91 PHE A C 1
ATOM 724 O O . PHE A 1 91 ? 9.610 26.191 -21.356 1.00 90.94 91 PHE A O 1
ATOM 731 N N . ARG A 1 92 ? 7.840 27.564 -21.224 1.00 89.00 92 ARG A N 1
ATOM 732 C CA . ARG A 1 92 ? 7.633 27.705 -22.667 1.00 89.00 92 ARG A CA 1
ATOM 733 C C . ARG A 1 92 ? 7.327 29.151 -23.023 1.00 89.00 92 ARG A C 1
ATOM 735 O O . ARG A 1 92 ? 6.814 29.912 -22.206 1.00 89.00 92 ARG A O 1
ATOM 742 N N . LYS A 1 93 ? 7.595 29.522 -24.275 1.00 86.75 93 LYS A N 1
ATOM 743 C CA . LYS A 1 93 ? 7.211 30.836 -24.797 1.00 86.75 93 LYS A CA 1
ATOM 744 C C . LYS A 1 93 ? 5.755 30.825 -25.243 1.00 86.75 93 LYS A C 1
ATOM 746 O O . LYS A 1 93 ? 5.350 29.950 -26.004 1.00 86.75 93 LYS A O 1
ATOM 751 N N . LEU A 1 94 ? 4.994 31.822 -24.808 1.00 84.06 94 LEU A N 1
ATOM 752 C CA . LEU A 1 94 ? 3.664 32.126 -25.327 1.00 84.06 94 LEU A CA 1
ATOM 753 C C . LEU A 1 94 ? 3.651 33.600 -25.740 1.00 84.06 94 LEU A C 1
ATOM 755 O O . LEU A 1 94 ? 3.574 34.503 -24.907 1.00 84.06 94 LEU A O 1
ATOM 759 N N . GLY A 1 95 ? 3.817 33.844 -27.041 1.00 81.81 95 GLY A N 1
ATOM 760 C CA . GLY A 1 95 ? 4.113 35.178 -27.560 1.00 81.81 95 GLY A CA 1
ATOM 761 C C . GLY A 1 95 ? 5.515 35.628 -27.139 1.00 81.81 95 GLY A C 1
ATOM 762 O O . GLY A 1 95 ? 6.487 34.901 -27.342 1.00 81.81 95 GLY A O 1
ATOM 763 N N . ILE A 1 96 ? 5.620 36.822 -26.548 1.00 77.12 96 ILE A N 1
ATOM 764 C CA . ILE A 1 96 ? 6.892 37.387 -26.057 1.00 77.12 96 ILE A CA 1
ATOM 765 C C . ILE A 1 96 ? 7.251 36.956 -24.626 1.00 77.12 96 ILE A C 1
ATOM 767 O O . ILE A 1 96 ? 8.370 37.205 -24.186 1.00 77.12 96 ILE A O 1
ATOM 771 N N . ASN A 1 97 ? 6.329 36.305 -23.911 1.00 77.81 97 ASN A N 1
ATOM 772 C CA . ASN A 1 97 ? 6.493 35.962 -22.501 1.00 77.81 97 ASN A CA 1
ATOM 773 C C . ASN A 1 97 ? 6.941 34.508 -22.326 1.00 77.81 97 ASN A C 1
ATOM 775 O O . ASN A 1 97 ? 6.463 33.611 -23.025 1.00 77.81 97 ASN A O 1
ATOM 779 N N . GLU A 1 98 ? 7.821 34.272 -21.356 1.00 87.81 98 GLU A N 1
ATOM 780 C CA . GLU A 1 98 ? 8.115 32.938 -20.836 1.00 87.81 98 GLU A CA 1
ATOM 781 C C . GLU A 1 98 ? 7.142 32.624 -19.697 1.00 87.81 98 GLU A C 1
ATOM 783 O O . GLU A 1 98 ? 6.999 33.403 -18.754 1.00 87.81 98 GLU A O 1
ATOM 788 N N . ILE A 1 99 ? 6.432 31.506 -19.816 1.00 85.88 99 ILE A N 1
ATOM 789 C CA . ILE A 1 99 ? 5.412 31.070 -18.861 1.00 85.88 99 ILE A CA 1
ATOM 790 C C . ILE A 1 99 ? 5.660 29.615 -18.448 1.00 85.88 99 ILE A C 1
ATOM 792 O O . ILE A 1 99 ? 6.288 28.870 -19.209 1.00 85.88 99 ILE A O 1
ATOM 796 N N . PRO A 1 100 ? 5.149 29.170 -17.286 1.00 88.75 100 PRO A N 1
ATOM 797 C CA . PRO A 1 100 ? 5.151 27.756 -16.932 1.00 88.75 100 PRO A CA 1
ATOM 798 C C . PRO A 1 100 ? 4.479 26.909 -18.018 1.00 88.75 100 PRO A C 1
ATOM 800 O O . PRO A 1 100 ? 3.425 27.267 -18.551 1.00 88.75 100 PRO A O 1
ATOM 803 N N . ASN A 1 101 ? 5.091 25.779 -18.354 1.00 92.62 101 ASN A N 1
ATOM 804 C CA . ASN A 1 101 ? 4.506 24.795 -19.251 1.00 92.62 101 ASN A CA 1
ATOM 805 C C . ASN A 1 101 ? 3.564 23.898 -18.442 1.00 92.62 101 ASN A C 1
ATOM 807 O O . ASN A 1 101 ? 3.980 22.889 -17.868 1.00 92.62 101 ASN A O 1
ATOM 811 N N . VAL A 1 102 ? 2.303 24.322 -18.352 1.00 91.25 102 VAL A N 1
ATOM 812 C CA . VAL A 1 102 ? 1.253 23.616 -17.608 1.00 91.25 102 VAL A CA 1
ATOM 813 C C . VAL A 1 102 ? 1.181 22.156 -18.066 1.00 91.25 102 VAL A C 1
ATOM 815 O O . VAL A 1 102 ? 1.256 21.854 -19.258 1.00 91.25 102 VAL A O 1
ATOM 818 N N . GLY A 1 103 ? 1.082 21.236 -17.111 1.00 92.50 103 GLY A N 1
ATOM 819 C CA . GLY A 1 103 ? 1.106 19.794 -17.331 1.00 92.50 103 GLY A CA 1
ATOM 820 C C . GLY A 1 103 ? 2.476 19.145 -17.128 1.00 92.50 103 GLY A C 1
ATOM 821 O O . GLY A 1 103 ? 2.523 17.926 -16.975 1.00 92.50 103 GLY A O 1
ATOM 822 N N . VAL A 1 104 ? 3.588 19.896 -17.117 1.00 96.19 104 VAL A N 1
ATOM 823 C CA . VAL A 1 104 ? 4.932 19.322 -16.894 1.00 96.19 104 VAL A CA 1
ATOM 824 C C . VAL A 1 104 ? 5.136 18.948 -15.429 1.00 96.19 104 VAL A C 1
ATOM 826 O O . VAL A 1 104 ? 5.399 17.780 -15.136 1.00 96.19 104 VAL A O 1
ATOM 829 N N . SER A 1 105 ? 4.983 19.904 -14.508 1.00 94.81 105 SER A N 1
ATOM 830 C CA . SER A 1 105 ? 5.197 19.659 -13.075 1.00 94.81 105 SER A CA 1
ATOM 831 C C . SER A 1 105 ? 4.133 18.719 -12.503 1.00 94.81 105 SER A C 1
ATOM 833 O O . SER A 1 105 ? 4.431 17.880 -11.653 1.00 94.81 105 SER A O 1
ATOM 835 N N . GLU A 1 106 ? 2.912 18.770 -13.034 1.00 95.56 106 GLU A N 1
ATOM 836 C CA . GLU A 1 106 ? 1.824 17.868 -12.678 1.00 95.56 106 GLU A CA 1
ATOM 837 C C . GLU A 1 106 ? 2.078 16.442 -13.186 1.00 95.56 1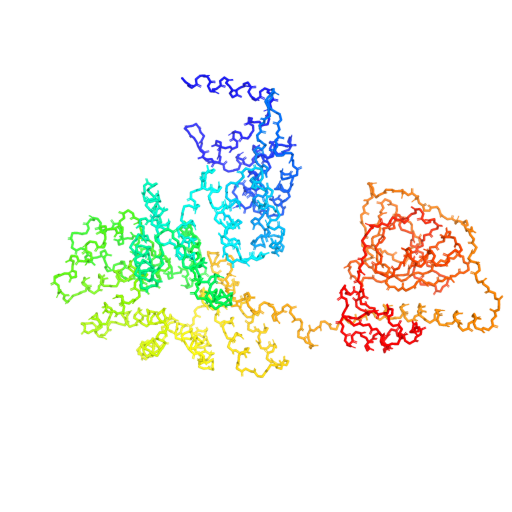06 GLU A C 1
ATOM 839 O O . GLU A 1 106 ? 1.807 15.467 -12.479 1.00 95.56 106 GLU A O 1
ATOM 844 N N . ALA A 1 107 ? 2.645 16.283 -14.386 1.00 96.94 107 ALA A N 1
ATOM 845 C CA . ALA A 1 107 ? 3.049 14.974 -14.886 1.00 96.94 107 ALA A CA 1
ATOM 846 C C . ALA A 1 107 ? 4.233 14.393 -14.102 1.00 96.94 107 ALA A C 1
ATOM 848 O O . ALA A 1 107 ? 4.235 13.197 -13.811 1.00 96.94 107 ALA A O 1
ATOM 849 N N . GLU A 1 108 ? 5.215 15.212 -13.723 1.00 97.00 108 GLU A N 1
ATOM 850 C CA . GLU A 1 108 ? 6.301 14.798 -12.828 1.00 97.00 108 GLU A CA 1
ATOM 851 C C . GLU A 1 108 ? 5.761 14.372 -11.460 1.00 97.00 108 GLU A C 1
ATOM 853 O O . GLU A 1 108 ? 6.125 13.304 -10.971 1.00 97.00 108 GLU A O 1
ATOM 858 N N . HIS A 1 109 ? 4.819 15.128 -10.891 1.00 95.19 109 HIS A N 1
ATOM 859 C CA . HIS A 1 109 ? 4.123 14.757 -9.660 1.00 95.19 109 HIS A CA 1
ATOM 860 C C . HIS A 1 109 ? 3.386 13.413 -9.797 1.00 95.19 109 HIS A C 1
ATOM 862 O O . HIS A 1 109 ? 3.505 12.540 -8.934 1.00 95.19 109 HIS A O 1
ATOM 868 N N . MET A 1 110 ? 2.674 13.186 -10.908 1.00 96.69 110 MET A N 1
ATOM 869 C CA . MET A 1 110 ? 2.020 11.899 -11.170 1.00 96.69 110 MET A CA 1
ATOM 870 C C . MET A 1 110 ? 3.025 10.755 -11.318 1.00 96.69 110 MET A C 1
ATOM 872 O O . MET A 1 110 ? 2.787 9.670 -10.789 1.00 96.69 110 MET A O 1
ATOM 876 N N . LEU A 1 111 ? 4.158 10.969 -11.992 1.00 96.00 111 LEU A N 1
ATOM 877 C CA . LEU A 1 111 ? 5.224 9.966 -12.085 1.00 96.00 111 LEU A CA 1
ATOM 878 C C . LEU A 1 111 ? 5.813 9.659 -10.708 1.00 96.00 111 LEU A C 1
ATOM 880 O O . LEU A 1 111 ? 6.003 8.485 -10.384 1.00 96.00 111 LEU A O 1
ATOM 884 N N . ALA A 1 112 ? 6.033 10.683 -9.881 1.00 92.19 112 ALA A N 1
ATOM 885 C CA . ALA A 1 112 ? 6.476 10.516 -8.507 1.00 92.19 112 ALA A CA 1
ATOM 886 C C . ALA A 1 112 ? 5.486 9.665 -7.703 1.00 92.19 112 ALA A C 1
ATOM 888 O O . ALA A 1 112 ? 5.897 8.696 -7.071 1.00 92.19 112 ALA A O 1
ATOM 889 N N . LEU A 1 113 ? 4.182 9.941 -7.802 1.00 87.31 113 LEU A N 1
ATOM 890 C CA . LEU A 1 113 ? 3.133 9.135 -7.172 1.00 87.31 113 LEU A CA 1
ATOM 891 C C . LEU A 1 113 ? 3.102 7.694 -7.694 1.00 87.31 113 LEU A C 1
ATOM 893 O O . LEU A 1 113 ? 2.930 6.764 -6.906 1.00 87.31 113 LEU A O 1
ATOM 897 N N . MET A 1 114 ? 3.279 7.479 -9.000 1.00 86.62 114 MET A N 1
ATOM 898 C CA . MET A 1 114 ? 3.302 6.135 -9.587 1.00 86.62 114 MET A CA 1
ATOM 899 C C . MET A 1 114 ? 4.508 5.324 -9.098 1.00 86.62 114 MET A C 1
ATOM 901 O O . MET A 1 114 ? 4.339 4.163 -8.733 1.00 86.62 114 MET A O 1
ATOM 905 N N . TYR A 1 115 ? 5.695 5.930 -8.998 1.00 83.81 115 TYR A N 1
ATOM 906 C CA . TYR A 1 115 ? 6.872 5.286 -8.405 1.00 83.81 115 TYR A CA 1
ATOM 907 C C . TYR A 1 115 ? 6.771 5.136 -6.880 1.00 83.81 115 TYR A C 1
ATOM 909 O O . TYR A 1 115 ? 7.231 4.132 -6.339 1.00 83.81 115 TYR A O 1
ATOM 917 N N . HIS A 1 116 ? 6.154 6.088 -6.177 1.00 78.38 116 HIS A N 1
ATOM 918 C CA . HIS A 1 116 ? 5.971 6.046 -4.725 1.00 78.38 116 HIS A CA 1
ATOM 919 C C . HIS A 1 116 ? 5.018 4.912 -4.316 1.00 78.38 116 HIS A C 1
ATOM 921 O O . HIS A 1 116 ? 5.321 4.145 -3.399 1.00 78.38 116 HIS A O 1
ATOM 927 N N . ASN A 1 117 ? 3.898 4.778 -5.031 1.00 70.56 117 ASN A N 1
ATOM 928 C CA . ASN A 1 117 ? 2.856 3.786 -4.757 1.00 70.56 117 ASN A CA 1
ATOM 929 C C . ASN A 1 117 ? 3.084 2.445 -5.475 1.00 70.56 117 ASN A C 1
ATOM 931 O O . ASN A 1 117 ? 2.468 1.448 -5.118 1.00 70.56 117 ASN A O 1
ATOM 935 N N . GLY A 1 118 ? 3.968 2.394 -6.476 1.00 75.56 118 GLY A N 1
ATOM 936 C CA . GLY A 1 118 ? 4.171 1.196 -7.294 1.00 75.56 118 GLY A CA 1
ATOM 937 C C . GLY A 1 118 ? 3.011 0.908 -8.256 1.00 75.56 118 GLY A C 1
ATOM 938 O O . GLY A 1 118 ? 2.660 -0.250 -8.480 1.00 75.56 118 GLY A O 1
ATOM 939 N N . VAL A 1 119 ? 2.383 1.954 -8.802 1.00 69.75 119 VAL A N 1
ATOM 940 C CA . VAL A 1 119 ? 1.269 1.829 -9.757 1.00 69.75 119 VAL A CA 1
ATOM 941 C C . VAL A 1 119 ? 1.833 1.675 -11.166 1.00 69.75 119 VAL A C 1
ATOM 943 O O . VAL A 1 119 ? 2.504 2.581 -11.662 1.00 69.75 119 VAL A O 1
ATOM 946 N N . TYR A 1 120 ? 1.530 0.548 -11.824 1.00 81.12 120 TYR A N 1
ATOM 947 C CA . TYR A 1 120 ? 2.030 0.116 -13.147 1.00 81.12 120 TYR A CA 1
ATOM 948 C C . TYR A 1 120 ? 3.548 -0.117 -13.249 1.00 81.12 120 TYR A C 1
ATOM 950 O O . TYR A 1 120 ? 3.977 -1.089 -13.868 1.00 81.12 120 TYR A O 1
ATOM 958 N N . VAL A 1 121 ? 4.365 0.723 -12.619 1.00 71.88 121 VAL A N 1
ATOM 959 C CA . VAL A 1 121 ? 5.798 0.501 -12.406 1.00 71.88 121 VAL A CA 1
ATOM 960 C C . VAL A 1 121 ? 6.051 0.009 -10.986 1.00 71.88 121 VAL A C 1
ATOM 962 O O . VAL A 1 121 ? 5.304 0.342 -10.074 1.00 71.88 121 VAL A O 1
ATOM 965 N N . GLY A 1 122 ? 7.114 -0.772 -10.776 1.00 70.69 122 GLY A N 1
ATOM 966 C CA . GLY A 1 122 ? 7.497 -1.208 -9.432 1.00 70.69 122 GLY A CA 1
ATOM 967 C C . GLY A 1 122 ? 7.784 -0.023 -8.505 1.00 70.69 122 GLY A C 1
ATOM 968 O O . GLY A 1 122 ? 8.335 0.992 -8.943 1.00 70.69 122 GLY A O 1
ATOM 969 N N . LYS A 1 123 ? 7.426 -0.162 -7.220 1.00 83.88 123 LYS A N 1
ATOM 970 C CA . LYS A 1 123 ? 7.696 0.861 -6.203 1.00 83.88 123 LYS A CA 1
ATOM 971 C C . LYS A 1 123 ? 9.192 1.180 -6.160 1.00 83.88 123 LYS A C 1
ATOM 973 O O . LYS A 1 123 ? 10.018 0.287 -5.986 1.00 83.88 123 LYS A O 1
ATOM 978 N N . ASN A 1 124 ? 9.533 2.456 -6.302 1.00 83.75 124 ASN A N 1
ATOM 979 C CA . ASN A 1 124 ? 10.904 2.950 -6.312 1.00 83.75 124 ASN A CA 1
ATOM 980 C C . ASN A 1 124 ? 10.940 4.336 -5.657 1.00 83.75 124 ASN A C 1
ATOM 982 O O . ASN A 1 124 ? 10.699 5.352 -6.307 1.00 83.75 124 ASN A O 1
ATOM 986 N N . LEU A 1 125 ? 11.213 4.364 -4.350 1.00 77.50 125 LEU A N 1
ATOM 987 C CA . LEU A 1 125 ? 11.260 5.607 -3.579 1.00 77.50 125 LEU A CA 1
ATOM 988 C C . LEU A 1 125 ? 12.344 6.578 -4.080 1.00 77.50 125 LEU A C 1
ATOM 990 O O . LEU A 1 125 ? 12.004 7.745 -4.238 1.00 77.50 125 LEU A O 1
ATOM 994 N N . PRO A 1 126 ? 13.580 6.147 -4.414 1.00 91.25 126 PRO A N 1
ATOM 995 C CA . PRO A 1 126 ? 14.572 7.037 -5.022 1.00 91.25 126 PRO A CA 1
ATOM 996 C C . PRO A 1 126 ? 14.072 7.752 -6.284 1.00 91.25 126 PRO A C 1
ATOM 998 O O . PRO A 1 126 ? 14.173 8.972 -6.372 1.00 91.25 126 PRO A O 1
ATOM 1001 N N . MET A 1 127 ? 13.455 7.020 -7.219 1.00 88.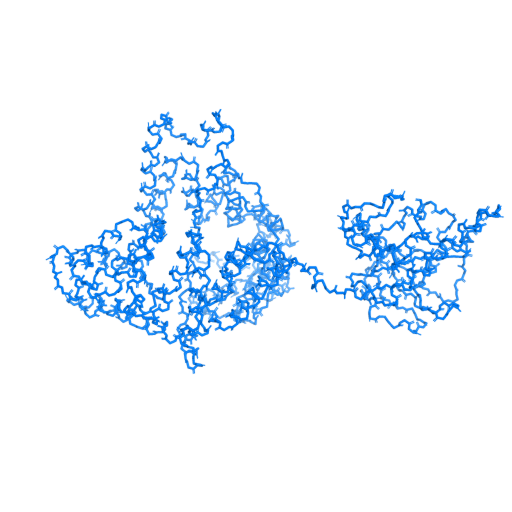31 127 MET A N 1
ATOM 1002 C CA . MET A 1 127 ? 12.866 7.625 -8.422 1.00 88.31 127 MET A CA 1
ATOM 1003 C C . MET A 1 127 ? 11.698 8.553 -8.079 1.00 88.31 127 MET A C 1
ATOM 1005 O O . MET A 1 127 ? 11.550 9.607 -8.690 1.00 88.31 127 MET A O 1
ATOM 1009 N N . ALA A 1 128 ? 10.859 8.183 -7.109 1.00 89.12 128 ALA A N 1
ATOM 1010 C CA . ALA A 1 128 ? 9.767 9.042 -6.665 1.00 89.12 128 ALA A CA 1
ATOM 1011 C C . ALA A 1 128 ? 10.283 10.366 -6.085 1.00 89.12 128 ALA A C 1
ATOM 1013 O O . ALA A 1 128 ? 9.745 11.419 -6.404 1.00 89.12 128 ALA A O 1
ATOM 1014 N N . ILE A 1 129 ? 11.343 10.315 -5.274 1.00 93.31 129 ILE A N 1
ATOM 1015 C CA . ILE A 1 129 ? 12.002 11.493 -4.700 1.00 93.31 129 ILE A CA 1
ATOM 1016 C C . ILE A 1 129 ? 12.579 12.378 -5.803 1.00 93.31 129 ILE A C 1
ATOM 1018 O O . ILE A 1 129 ? 12.366 13.585 -5.760 1.00 93.31 129 ILE A O 1
ATOM 1022 N N . GLU A 1 130 ? 13.250 11.798 -6.800 1.00 95.81 130 GLU A N 1
ATOM 1023 C CA . GLU A 1 130 ? 13.782 12.542 -7.949 1.00 95.81 130 GLU A CA 1
ATOM 1024 C C . GLU A 1 130 ? 12.666 13.282 -8.703 1.00 95.81 130 GLU A C 1
ATOM 1026 O O . GLU A 1 130 ? 12.764 14.484 -8.950 1.00 95.81 130 GLU A O 1
ATOM 1031 N N . TYR A 1 131 ? 11.562 12.597 -9.019 1.00 96.06 131 TYR A N 1
ATOM 1032 C CA . TYR A 1 131 ? 10.427 13.237 -9.685 1.00 96.06 131 TYR A CA 1
ATOM 1033 C C . TYR A 1 131 ? 9.719 14.268 -8.799 1.00 96.06 131 TYR A C 1
ATOM 1035 O O . TYR A 1 131 ? 9.315 15.308 -9.313 1.00 96.06 131 TYR A O 1
ATOM 1043 N N . TYR A 1 132 ? 9.603 14.039 -7.486 1.00 96.31 132 TYR A N 1
ATOM 1044 C CA . TYR A 1 132 ? 9.083 15.056 -6.570 1.00 96.31 132 TYR A CA 1
ATOM 1045 C C . TYR A 1 132 ? 9.983 16.293 -6.541 1.00 96.31 132 TYR A C 1
ATOM 1047 O O . TYR A 1 132 ? 9.467 17.403 -6.596 1.00 96.31 132 TYR A O 1
ATOM 1055 N N . GLN A 1 133 ? 11.309 16.132 -6.493 1.00 96.12 133 GLN A N 1
ATOM 1056 C CA . GLN A 1 133 ? 12.257 17.251 -6.516 1.00 96.12 133 GLN A CA 1
ATOM 1057 C C . GLN A 1 133 ? 12.115 18.082 -7.792 1.00 96.12 133 GLN A C 1
ATOM 1059 O O . GLN A 1 133 ? 11.945 19.297 -7.705 1.00 96.12 133 GLN A O 1
ATOM 1064 N N . ARG A 1 134 ? 12.074 17.427 -8.955 1.00 96.69 134 ARG A N 1
ATOM 1065 C CA . ARG A 1 134 ? 11.840 18.097 -10.241 1.00 96.69 134 ARG A CA 1
ATOM 1066 C C . ARG A 1 134 ? 10.505 18.840 -10.271 1.00 96.69 134 ARG A C 1
ATOM 1068 O O . ARG A 1 134 ? 10.464 20.023 -10.587 1.00 96.69 134 ARG A O 1
ATOM 1075 N N . ALA A 1 135 ? 9.428 18.185 -9.841 1.00 95.00 135 ALA A N 1
ATOM 1076 C CA . ALA A 1 135 ? 8.111 18.807 -9.796 1.00 95.00 135 ALA A CA 1
ATOM 1077 C C . ALA A 1 135 ? 8.096 20.051 -8.889 1.00 95.00 135 ALA A C 1
ATOM 1079 O O . ALA A 1 135 ? 7.457 21.044 -9.230 1.00 95.00 135 ALA A O 1
ATOM 1080 N N . ILE A 1 136 ? 8.823 20.035 -7.763 1.00 94.69 136 ILE A N 1
ATOM 1081 C CA . ILE A 1 136 ? 8.972 21.186 -6.852 1.00 94.69 136 ILE A CA 1
ATOM 1082 C C . ILE A 1 136 ? 9.720 22.339 -7.528 1.00 94.69 136 ILE A C 1
ATOM 1084 O O . ILE A 1 136 ? 9.264 23.489 -7.443 1.00 94.69 136 ILE A O 1
ATOM 1088 N N . GLU A 1 137 ? 10.842 22.039 -8.191 1.00 94.19 137 GLU A N 1
ATOM 1089 C CA . GLU A 1 137 ? 11.620 22.999 -8.989 1.00 94.19 137 GLU A CA 1
ATOM 1090 C C . GLU A 1 137 ? 10.746 23.639 -10.075 1.00 94.19 137 GLU A C 1
ATOM 1092 O O . GLU A 1 137 ? 10.820 24.845 -10.307 1.00 94.19 137 GLU A O 1
ATOM 1097 N N . HIS A 1 138 ? 9.831 22.858 -10.651 1.00 91.19 138 HIS A N 1
ATOM 1098 C CA . HIS A 1 138 ? 8.883 23.288 -11.677 1.00 91.19 138 HIS A CA 1
ATOM 1099 C C . HIS A 1 138 ? 7.534 23.779 -11.138 1.00 91.19 138 HIS A C 1
ATOM 1101 O O . HIS A 1 138 ? 6.603 24.009 -11.909 1.00 91.19 138 HIS A O 1
ATOM 1107 N N . GLY A 1 139 ? 7.407 23.983 -9.826 1.00 85.50 139 GLY A N 1
ATOM 1108 C CA . GLY A 1 139 ? 6.276 24.714 -9.263 1.00 85.50 139 GLY A CA 1
ATOM 1109 C C . GLY A 1 139 ? 5.304 23.923 -8.393 1.00 85.50 139 GLY A C 1
ATOM 1110 O O . GLY A 1 139 ? 4.596 24.584 -7.643 1.00 85.50 139 GLY A O 1
ATOM 1111 N N . SER A 1 140 ? 5.295 22.586 -8.414 1.00 90.06 140 SER A N 1
ATOM 1112 C CA . SER A 1 140 ? 4.269 21.758 -7.753 1.00 90.06 140 SER A CA 1
ATOM 1113 C C . SER A 1 140 ? 4.310 21.872 -6.219 1.00 90.06 140 SER A C 1
ATOM 1115 O O . SER A 1 140 ? 5.277 21.414 -5.593 1.00 90.06 140 SER A O 1
ATOM 1117 N N . PRO A 1 141 ? 3.267 22.442 -5.586 1.00 87.25 141 PRO A N 1
ATOM 1118 C CA . PRO A 1 141 ? 3.168 22.482 -4.132 1.00 87.25 141 PRO A CA 1
ATOM 1119 C C . PRO A 1 141 ? 2.844 21.105 -3.528 1.00 87.25 141 PRO A C 1
ATOM 1121 O O . PRO A 1 141 ? 3.416 20.739 -2.505 1.00 87.25 141 PRO A O 1
ATOM 1124 N N . GLU A 1 142 ? 2.036 20.276 -4.190 1.00 88.94 142 GLU A N 1
ATOM 1125 C CA . GLU A 1 142 ? 1.676 18.927 -3.728 1.00 88.94 142 GLU A CA 1
ATOM 1126 C C . GLU A 1 142 ? 2.904 18.014 -3.635 1.00 88.94 142 GLU A C 1
ATOM 1128 O O . GLU A 1 142 ? 3.034 17.206 -2.716 1.00 88.94 142 GLU A O 1
ATOM 1133 N N . SER A 1 143 ? 3.853 18.168 -4.562 1.00 92.06 143 SER A N 1
ATOM 1134 C CA . SER A 1 143 ? 5.130 17.451 -4.516 1.00 92.06 143 SER A CA 1
ATOM 1135 C C . SER A 1 143 ? 5.992 17.884 -3.334 1.00 92.06 143 SER A C 1
ATOM 1137 O O . SER A 1 143 ? 6.628 17.035 -2.709 1.00 92.06 143 SER A O 1
ATOM 1139 N N . ALA A 1 144 ? 5.985 19.178 -2.986 1.00 90.94 144 ALA A N 1
ATOM 1140 C CA . ALA A 1 144 ? 6.667 19.674 -1.792 1.00 90.94 144 ALA A CA 1
ATOM 1141 C C . ALA A 1 144 ? 6.042 19.073 -0.527 1.00 90.94 144 ALA A C 1
ATOM 1143 O O . ALA A 1 144 ? 6.772 18.577 0.329 1.00 90.94 144 ALA A O 1
ATOM 1144 N N . ASN A 1 145 ? 4.709 19.021 -0.450 1.00 89.44 145 ASN A N 1
ATOM 1145 C CA . ASN A 1 145 ? 3.998 18.364 0.646 1.00 89.44 145 ASN A CA 1
ATOM 1146 C C . ASN A 1 145 ? 4.394 16.884 0.779 1.00 89.44 145 ASN A C 1
ATOM 1148 O O . ASN A 1 145 ? 4.832 16.436 1.838 1.00 89.44 145 ASN A O 1
ATOM 1152 N N . ASN A 1 146 ? 4.317 16.126 -0.315 1.00 89.00 146 ASN A N 1
ATOM 1153 C CA . ASN A 1 146 ? 4.587 14.689 -0.292 1.00 89.00 146 ASN A CA 1
ATOM 1154 C C . ASN A 1 146 ? 6.056 14.374 0.009 1.00 89.00 146 ASN A C 1
ATOM 1156 O O . ASN A 1 146 ? 6.344 13.446 0.764 1.00 89.00 146 ASN A O 1
ATOM 1160 N N . LEU A 1 147 ? 6.999 15.158 -0.523 1.00 92.50 147 LEU A N 1
ATOM 1161 C CA . LEU A 1 147 ? 8.410 15.016 -0.168 1.00 92.50 147 LEU A CA 1
ATOM 1162 C C . LEU A 1 147 ? 8.665 15.406 1.298 1.00 92.50 147 LEU A C 1
ATOM 1164 O O . LEU A 1 147 ? 9.493 14.779 1.959 1.00 92.50 147 LEU A O 1
ATOM 1168 N N . GLY A 1 148 ? 7.937 16.395 1.825 1.00 91.44 148 GLY A N 1
ATOM 1169 C CA . GLY A 1 148 ? 7.962 16.765 3.240 1.00 91.44 148 GLY A CA 1
ATOM 1170 C C . GLY A 1 148 ? 7.582 15.592 4.143 1.00 91.44 148 GLY A C 1
ATOM 1171 O O . GLY A 1 148 ? 8.310 15.290 5.088 1.00 91.44 148 GLY A O 1
ATOM 1172 N N . LEU A 1 149 ? 6.520 14.858 3.791 1.00 86.44 149 LEU A N 1
ATOM 1173 C CA . LEU A 1 149 ? 6.111 13.635 4.492 1.00 86.44 149 LEU A CA 1
ATOM 1174 C C . LEU A 1 149 ? 7.196 12.548 4.449 1.00 86.44 149 LEU A C 1
ATOM 1176 O O . LEU A 1 149 ? 7.480 11.936 5.479 1.00 86.44 149 LEU A O 1
ATOM 1180 N N . LEU A 1 150 ? 7.862 12.349 3.303 1.00 85.50 150 LEU A N 1
ATOM 1181 C CA . LEU A 1 150 ? 8.973 11.391 3.192 1.00 85.50 150 LEU A CA 1
ATOM 1182 C C . LEU A 1 150 ? 10.118 11.727 4.158 1.00 85.50 150 LEU A C 1
ATOM 1184 O O . LEU A 1 150 ? 10.612 10.842 4.857 1.00 85.50 150 LEU A O 1
ATOM 1188 N N . TYR A 1 151 ? 10.516 13.000 4.248 1.00 86.12 151 TYR A N 1
ATOM 1189 C CA . TYR A 1 151 ? 11.540 13.443 5.201 1.00 86.12 151 TYR A CA 1
ATOM 1190 C C . TYR A 1 151 ? 11.065 13.400 6.655 1.00 86.12 151 TYR A C 1
ATOM 1192 O O . TYR A 1 151 ? 11.869 13.119 7.543 1.00 86.12 151 TYR A O 1
ATOM 1200 N N . MET A 1 152 ? 9.784 13.656 6.917 1.00 83.19 152 MET A N 1
ATOM 1201 C CA . MET A 1 152 ? 9.215 13.578 8.263 1.00 83.19 152 MET A CA 1
ATOM 1202 C C . MET A 1 152 ? 9.218 12.136 8.790 1.00 83.19 152 MET A C 1
ATOM 1204 O O . MET A 1 152 ? 9.563 11.907 9.951 1.00 83.19 152 MET A O 1
ATOM 1208 N N . ASN A 1 153 ? 8.902 11.168 7.928 1.00 77.50 153 ASN A N 1
ATOM 1209 C CA . ASN A 1 153 ? 8.791 9.755 8.294 1.00 77.50 153 ASN A CA 1
ATOM 1210 C C . ASN A 1 153 ? 10.109 8.978 8.139 1.00 77.50 153 ASN A C 1
ATOM 1212 O O . ASN A 1 153 ? 10.312 7.976 8.820 1.00 77.50 153 ASN A O 1
ATOM 1216 N N . GLY A 1 154 ? 11.028 9.450 7.292 1.00 77.88 154 GLY A N 1
ATOM 1217 C CA . GLY A 1 154 ? 12.239 8.712 6.918 1.00 77.88 154 GLY A CA 1
ATOM 1218 C C . GLY A 1 154 ? 11.995 7.640 5.847 1.00 77.88 154 GLY A C 1
ATOM 1219 O O . GLY A 1 154 ? 12.705 6.636 5.790 1.00 77.88 154 GLY A O 1
ATOM 1220 N N . ASP A 1 155 ? 10.982 7.831 5.001 1.00 73.00 155 ASP A N 1
ATOM 1221 C CA . ASP A 1 155 ? 10.592 6.872 3.968 1.00 73.00 155 ASP A CA 1
ATOM 1222 C C . ASP A 1 155 ? 11.463 7.051 2.717 1.00 73.00 155 ASP A C 1
ATOM 1224 O O . ASP A 1 155 ? 11.291 7.981 1.931 1.00 73.00 155 ASP A O 1
ATOM 1228 N N . GLY A 1 156 ? 12.436 6.159 2.515 1.00 74.00 156 GLY A N 1
ATOM 1229 C CA . GLY A 1 156 ? 13.347 6.224 1.361 1.00 74.00 156 GLY A CA 1
ATOM 1230 C C . GLY A 1 156 ? 14.376 7.363 1.411 1.00 74.00 156 GLY A C 1
ATOM 1231 O O . GLY A 1 156 ? 15.219 7.450 0.521 1.00 74.00 156 GLY A O 1
ATOM 1232 N N . VAL A 1 157 ? 14.348 8.188 2.462 1.00 83.00 157 VAL A N 1
ATOM 1233 C CA . VAL A 1 157 ? 15.344 9.210 2.816 1.00 83.00 157 VAL A CA 1
ATOM 1234 C C . VAL A 1 157 ? 15.641 9.144 4.310 1.00 83.00 157 VAL A C 1
ATOM 1236 O O . VAL A 1 157 ? 14.835 8.650 5.091 1.00 83.00 157 VAL A O 1
ATOM 1239 N N . GLN A 1 158 ? 16.783 9.678 4.743 1.00 81.88 158 GLN A N 1
ATOM 1240 C CA . GLN A 1 158 ? 17.031 9.850 6.173 1.00 81.88 158 GLN A CA 1
ATOM 1241 C C . GLN A 1 158 ? 16.023 10.846 6.761 1.00 81.88 158 GLN A C 1
ATOM 1243 O O . GLN A 1 158 ? 15.856 11.948 6.229 1.00 81.88 158 GLN A O 1
ATOM 1248 N N . LYS A 1 159 ? 15.379 10.467 7.874 1.00 84.50 159 LYS A N 1
ATOM 1249 C CA . LYS A 1 159 ? 14.443 11.333 8.598 1.00 84.50 159 LYS A CA 1
ATOM 1250 C C . LYS A 1 159 ? 15.095 12.681 8.919 1.00 84.50 159 LYS A C 1
ATOM 1252 O O . LYS A 1 159 ? 16.166 12.729 9.523 1.00 84.50 159 LYS A O 1
ATOM 1257 N N . ASN A 1 160 ? 14.442 13.769 8.522 1.00 84.19 160 ASN A N 1
ATOM 1258 C CA . ASN A 1 160 ? 14.927 15.132 8.701 1.00 84.19 160 ASN A CA 1
ATOM 1259 C C . ASN A 1 160 ? 13.746 16.103 8.853 1.00 84.19 160 ASN A C 1
ATOM 1261 O O . ASN A 1 160 ? 13.156 16.553 7.870 1.00 84.19 160 ASN A O 1
ATOM 1265 N N . LEU A 1 161 ? 13.415 16.440 10.103 1.00 83.56 161 LEU A N 1
ATOM 1266 C CA . LEU A 1 161 ? 12.282 17.311 10.426 1.00 83.56 161 LEU A CA 1
ATOM 1267 C C . LEU A 1 161 ? 12.492 18.765 9.969 1.00 83.56 161 LEU A C 1
ATOM 1269 O O . LEU A 1 161 ? 11.519 19.460 9.702 1.00 83.56 161 LEU A O 1
ATOM 1273 N N . ASP A 1 162 ? 13.736 19.236 9.854 1.00 87.31 162 ASP A N 1
ATOM 1274 C CA . ASP A 1 162 ? 14.034 20.589 9.359 1.00 87.31 162 ASP A CA 1
ATOM 1275 C C . ASP A 1 162 ? 13.835 20.671 7.844 1.00 87.31 162 ASP A C 1
ATOM 1277 O O . ASP A 1 162 ? 13.287 21.643 7.324 1.00 87.31 162 ASP A O 1
ATOM 1281 N N . ARG A 1 163 ? 14.207 19.610 7.120 1.00 90.19 163 ARG A N 1
ATOM 1282 C CA . ARG A 1 163 ? 13.924 19.514 5.687 1.00 90.19 163 ARG A CA 1
ATOM 1283 C C . ARG A 1 163 ? 12.427 19.370 5.417 1.00 90.19 163 ARG A C 1
ATOM 1285 O O . ARG A 1 163 ? 11.932 20.004 4.490 1.00 90.19 163 ARG A O 1
ATOM 1292 N N . ALA A 1 164 ? 11.719 18.584 6.229 1.00 91.81 164 ALA A N 1
ATOM 1293 C CA . ALA A 1 164 ? 10.263 18.480 6.163 1.00 91.81 164 ALA A CA 1
ATOM 1294 C C . ALA A 1 164 ? 9.588 19.842 6.399 1.00 91.81 164 ALA A C 1
ATOM 1296 O O . ALA A 1 164 ? 8.725 20.230 5.619 1.00 91.81 164 ALA A O 1
ATOM 1297 N N . GLU A 1 165 ? 10.049 20.609 7.395 1.00 93.81 165 GLU A N 1
ATOM 1298 C CA . GLU A 1 165 ? 9.567 21.971 7.669 1.00 93.81 165 GLU A CA 1
ATOM 1299 C C . GLU A 1 165 ? 9.700 22.886 6.453 1.00 93.81 165 GLU A C 1
ATOM 1301 O O . GLU A 1 165 ? 8.721 23.488 6.020 1.00 93.81 165 GLU A O 1
ATOM 1306 N N . GLN A 1 166 ? 10.896 22.950 5.859 1.00 94.75 166 GLN A N 1
ATOM 1307 C CA . GLN A 1 166 ? 11.150 23.772 4.672 1.00 94.75 166 GLN A CA 1
ATOM 1308 C C . GLN A 1 166 ? 10.193 23.428 3.527 1.00 94.75 166 GLN A C 1
ATOM 1310 O O . GLN A 1 166 ? 9.695 24.319 2.840 1.00 94.75 166 GLN A O 1
ATOM 1315 N N . LEU A 1 167 ? 9.937 22.136 3.326 1.00 94.81 167 LEU A N 1
ATOM 1316 C CA . LEU A 1 167 ? 9.079 21.635 2.260 1.00 94.81 167 LEU A CA 1
ATOM 1317 C C . LEU A 1 167 ? 7.597 21.917 2.525 1.00 94.81 167 LEU A C 1
ATOM 1319 O O . LEU A 1 167 ? 6.906 22.372 1.615 1.00 94.81 167 LEU A O 1
ATOM 1323 N N . PHE A 1 168 ? 7.111 21.731 3.754 1.00 92.81 168 PHE A N 1
ATOM 1324 C CA . PHE A 1 168 ? 5.730 22.065 4.099 1.00 92.81 168 PHE A CA 1
ATOM 1325 C C . PHE A 1 168 ? 5.472 23.575 4.069 1.00 92.81 168 PHE A C 1
ATOM 1327 O O . PHE A 1 168 ? 4.456 24.003 3.527 1.00 92.81 168 PHE A O 1
ATOM 1334 N N . LEU A 1 169 ? 6.407 24.400 4.552 1.00 93.44 169 LEU A N 1
ATOM 1335 C CA . LEU A 1 169 ? 6.303 25.860 4.445 1.00 93.44 169 LEU A CA 1
ATOM 1336 C C . LEU A 1 169 ? 6.286 26.322 2.982 1.00 93.44 169 LEU A C 1
ATOM 1338 O O . LEU A 1 169 ? 5.498 27.195 2.618 1.00 93.44 169 LEU A O 1
ATOM 1342 N N . LEU A 1 170 ? 7.127 25.724 2.129 1.00 92.06 170 LEU A N 1
ATOM 1343 C CA . LEU A 1 170 ? 7.124 25.989 0.689 1.00 92.06 170 LEU A CA 1
ATOM 1344 C C . LEU A 1 170 ? 5.792 25.583 0.045 1.00 92.06 170 LEU A C 1
ATOM 1346 O O . LEU A 1 170 ? 5.238 26.350 -0.742 1.00 92.06 170 LEU A O 1
ATOM 1350 N N . SER A 1 171 ? 5.290 24.398 0.393 1.00 89.88 171 SER A N 1
ATOM 1351 C CA . SER A 1 171 ? 4.016 23.854 -0.075 1.00 89.88 171 SER A CA 1
ATOM 1352 C C . SER A 1 171 ? 2.842 24.774 0.278 1.00 89.88 171 SER A C 1
ATOM 1354 O O . SER A 1 171 ? 2.082 25.187 -0.600 1.00 89.88 171 SER A O 1
ATOM 1356 N N . HIS A 1 172 ? 2.759 25.187 1.546 1.00 90.44 172 HIS A N 1
ATOM 1357 C CA . HIS A 1 172 ? 1.746 26.116 2.037 1.00 90.44 172 HIS A CA 1
ATOM 1358 C C . HIS A 1 172 ? 1.834 27.478 1.338 1.00 90.44 172 HIS A C 1
ATOM 1360 O O . HIS A 1 172 ? 0.833 27.981 0.835 1.00 90.44 172 HIS A O 1
ATOM 1366 N N . LYS A 1 173 ? 3.042 28.055 1.225 1.00 92.00 173 LYS A N 1
ATOM 1367 C CA . LYS A 1 173 ? 3.261 29.341 0.537 1.00 92.00 173 LYS A CA 1
ATOM 1368 C C . LYS A 1 173 ? 2.789 29.312 -0.921 1.00 92.00 173 LYS A C 1
ATOM 1370 O O . LYS A 1 173 ? 2.401 30.346 -1.459 1.00 92.00 173 LYS A O 1
ATOM 1375 N N . LYS A 1 174 ? 2.849 28.145 -1.562 1.00 83.50 174 LYS A N 1
ATOM 1376 C CA . LYS A 1 174 ? 2.398 27.920 -2.938 1.00 83.50 174 LYS A CA 1
ATOM 1377 C C . LYS A 1 174 ? 0.936 27.450 -3.044 1.00 83.50 174 LYS A C 1
ATOM 1379 O O . LYS A 1 174 ? 0.487 27.173 -4.150 1.00 83.50 174 LYS A O 1
ATOM 1384 N N . GLY A 1 175 ? 0.193 27.402 -1.936 1.00 80.19 175 GLY A N 1
ATOM 1385 C CA . GLY A 1 175 ? -1.259 27.201 -1.930 1.00 80.19 175 GLY A CA 1
ATOM 1386 C C . GLY A 1 175 ? -1.742 25.759 -1.753 1.00 80.19 175 GLY A C 1
ATOM 1387 O O . GLY A 1 175 ? -2.924 25.505 -1.966 1.00 80.19 175 GLY A O 1
ATOM 1388 N N . CYS A 1 176 ? -0.887 24.808 -1.359 1.00 80.00 176 CYS A N 1
ATOM 1389 C CA . CYS A 1 176 ? -1.371 23.472 -0.992 1.00 80.00 176 CYS A CA 1
ATOM 1390 C C . CYS A 1 176 ? -2.119 23.525 0.346 1.00 80.00 176 CYS A C 1
ATOM 1392 O O . CYS A 1 176 ? -1.564 23.938 1.367 1.00 80.00 176 CYS A O 1
ATOM 1394 N N . VAL A 1 177 ? -3.372 23.069 0.325 1.00 76.75 177 VAL A N 1
ATOM 1395 C CA . VAL A 1 177 ? -4.273 23.067 1.486 1.00 76.75 177 VAL A CA 1
ATOM 1396 C C . VAL A 1 177 ? -3.807 22.068 2.552 1.00 76.75 177 VAL A C 1
ATOM 1398 O O . VAL A 1 177 ? -3.797 22.393 3.735 1.00 76.75 177 VAL A O 1
ATOM 1401 N N . ASP A 1 178 ? -3.304 20.899 2.141 1.00 76.19 178 ASP A N 1
ATOM 1402 C CA . ASP A 1 178 ? -2.861 19.831 3.055 1.00 76.19 178 ASP A CA 1
ATOM 1403 C C . ASP A 1 178 ? -1.613 20.198 3.881 1.00 76.19 178 ASP A C 1
ATOM 1405 O O . ASP A 1 178 ? -1.289 19.546 4.876 1.00 76.19 178 ASP A O 1
ATOM 1409 N N . ALA A 1 179 ? -0.882 21.239 3.473 1.00 83.00 179 ALA A N 1
ATOM 1410 C CA . ALA A 1 179 ? 0.378 21.617 4.099 1.00 83.00 179 ALA A CA 1
ATOM 1411 C C . ALA A 1 179 ? 0.208 22.145 5.532 1.00 83.00 179 ALA A C 1
ATOM 1413 O O . ALA A 1 179 ? 1.106 21.952 6.351 1.00 83.00 179 ALA A O 1
ATOM 1414 N N . ILE A 1 180 ? -0.921 22.794 5.848 1.00 84.81 180 ILE A N 1
ATOM 1415 C CA . ILE A 1 180 ? -1.155 23.392 7.173 1.00 84.81 180 ILE A CA 1
ATOM 1416 C C . ILE A 1 180 ? -1.259 22.300 8.242 1.00 84.81 180 ILE A C 1
ATOM 1418 O O . ILE A 1 180 ? -0.527 22.344 9.230 1.00 84.81 180 ILE A O 1
ATOM 1422 N N . MET A 1 181 ? -2.083 21.276 8.010 1.00 80.75 181 MET A N 1
ATOM 1423 C CA . MET A 1 181 ? -2.222 20.148 8.934 1.00 80.75 181 MET A CA 1
ATOM 1424 C C . MET A 1 181 ? -0.890 19.403 9.122 1.00 80.75 181 MET A C 1
ATOM 1426 O O . MET A 1 181 ? -0.500 19.069 10.241 1.00 80.75 181 MET A O 1
ATOM 1430 N N . ASN A 1 182 ? -0.122 19.213 8.045 1.00 84.44 182 ASN A N 1
ATOM 1431 C CA . ASN A 1 182 ? 1.201 18.596 8.141 1.00 84.44 182 ASN A CA 1
ATOM 1432 C C . ASN A 1 182 ? 2.204 19.447 8.940 1.00 84.44 182 ASN A C 1
ATOM 1434 O O . ASN A 1 182 ? 3.052 18.884 9.633 1.00 84.44 182 ASN A O 1
ATOM 1438 N N . LEU A 1 183 ? 2.097 20.783 8.906 1.00 89.38 183 LEU A N 1
ATOM 1439 C CA . LEU A 1 183 ? 2.874 21.668 9.781 1.00 89.38 183 LEU A CA 1
ATOM 1440 C C . LEU A 1 183 ? 2.472 21.489 11.249 1.00 89.38 183 LEU A C 1
ATOM 1442 O O . LEU A 1 183 ? 3.359 21.378 12.094 1.00 89.38 183 LEU A O 1
ATOM 1446 N N . VAL A 1 184 ? 1.174 21.379 11.561 1.00 85.50 184 VAL A N 1
ATOM 1447 C CA . VAL A 1 184 ? 0.701 21.086 12.930 1.00 85.50 184 VAL A CA 1
ATOM 1448 C C . VAL A 1 184 ? 1.322 19.784 13.442 1.00 85.50 184 VAL A C 1
ATOM 1450 O O . VAL A 1 184 ? 1.988 19.783 14.480 1.00 85.50 184 VAL A O 1
ATOM 1453 N N . CYS A 1 185 ? 1.195 18.694 12.679 1.00 81.00 185 CYS A N 1
ATOM 1454 C CA . CYS A 1 185 ? 1.784 17.402 13.034 1.00 81.00 185 CYS A CA 1
ATOM 1455 C C . CYS A 1 185 ? 3.314 17.463 13.159 1.00 81.00 185 CYS A C 1
ATOM 1457 O O . CYS A 1 185 ? 3.886 16.859 14.069 1.00 81.00 185 CYS A O 1
ATOM 1459 N N . LEU A 1 186 ? 3.990 18.208 12.279 1.00 87.31 186 LEU A N 1
ATOM 1460 C CA . LEU A 1 186 ? 5.437 18.382 12.329 1.00 87.31 186 LEU A CA 1
ATOM 1461 C C . LEU A 1 186 ? 5.883 19.060 13.630 1.00 87.31 186 LEU A C 1
ATOM 1463 O O . LEU A 1 186 ? 6.834 18.593 14.256 1.00 87.31 186 LEU A O 1
ATOM 1467 N N . TYR A 1 187 ? 5.234 20.152 14.040 1.00 84.69 187 TYR A N 1
ATOM 1468 C CA . TYR A 1 187 ? 5.623 20.864 15.261 1.00 84.69 187 TYR A CA 1
ATOM 1469 C C . TYR A 1 187 ? 5.282 20.073 16.525 1.00 84.69 187 TYR A C 1
ATOM 1471 O O . TYR A 1 187 ? 6.081 20.069 17.463 1.00 84.69 187 TYR A O 1
ATOM 1479 N N . LEU A 1 188 ? 4.192 19.297 16.519 1.00 79.62 188 LEU A N 1
ATOM 1480 C CA . LEU A 1 188 ? 3.931 18.300 17.561 1.00 79.62 188 LEU A CA 1
ATOM 1481 C C . LEU A 1 188 ? 5.062 17.262 17.633 1.00 79.62 188 LEU A C 1
ATOM 1483 O O . LEU A 1 188 ? 5.600 17.011 18.711 1.00 79.62 188 LEU A O 1
ATOM 1487 N N . ALA A 1 189 ? 5.509 16.735 16.489 1.00 76.81 189 ALA A N 1
ATOM 1488 C CA . ALA A 1 189 ? 6.618 15.782 16.421 1.00 76.81 189 ALA A CA 1
ATOM 1489 C C . ALA A 1 189 ? 7.974 16.392 16.826 1.00 76.81 189 ALA A C 1
ATOM 1491 O O . ALA A 1 189 ? 8.809 15.706 17.419 1.00 76.81 189 ALA A O 1
ATOM 1492 N N . LYS A 1 190 ? 8.204 17.682 16.547 1.00 81.75 190 LYS A N 1
ATOM 1493 C CA . LYS A 1 190 ? 9.364 18.434 17.054 1.00 81.75 190 LYS A CA 1
ATOM 1494 C C . LYS A 1 190 ? 9.260 18.718 18.555 1.00 81.75 190 LYS A C 1
ATOM 1496 O O . LYS A 1 190 ? 10.262 19.088 19.166 1.00 81.75 190 LYS A O 1
ATOM 1501 N N . GLY A 1 191 ? 8.096 18.553 19.173 1.00 75.50 191 GLY A N 1
ATOM 1502 C CA . GLY A 1 191 ? 7.876 18.944 20.559 1.00 75.50 191 GLY A CA 1
ATOM 1503 C C . GLY A 1 191 ? 7.896 20.465 20.742 1.00 75.50 191 GLY A C 1
ATOM 1504 O O . GLY A 1 191 ? 8.469 20.948 21.715 1.00 75.50 191 GLY A O 1
ATOM 1505 N N . ASP A 1 192 ? 7.333 21.202 19.781 1.00 83.56 192 ASP A N 1
ATOM 1506 C CA . ASP A 1 192 ? 7.164 22.656 19.793 1.00 83.56 192 ASP A CA 1
ATOM 1507 C C . ASP A 1 192 ? 5.663 23.009 19.853 1.00 83.56 192 ASP A C 1
ATOM 1509 O O . ASP A 1 192 ? 4.996 23.134 18.820 1.00 83.56 192 ASP A O 1
ATOM 1513 N N . PRO A 1 193 ? 5.093 23.127 21.065 1.00 83.00 193 PRO A N 1
ATOM 1514 C CA . PRO A 1 193 ? 3.660 23.342 21.224 1.00 83.00 193 PRO A CA 1
ATOM 1515 C C . PRO A 1 193 ? 3.193 24.738 20.792 1.00 83.00 193 PRO A C 1
ATOM 1517 O O . PRO A 1 193 ? 2.004 24.923 20.535 1.00 83.00 193 PRO A O 1
ATOM 1520 N N . ASP A 1 194 ? 4.088 25.726 20.746 1.00 87.62 194 ASP A N 1
ATOM 1521 C CA . ASP A 1 194 ? 3.727 27.104 20.410 1.00 87.62 194 ASP A CA 1
ATOM 1522 C C . ASP A 1 194 ? 3.532 27.242 18.895 1.00 87.62 194 ASP A C 1
ATOM 1524 O O . ASP A 1 194 ? 2.509 27.769 18.450 1.00 87.62 194 ASP A O 1
ATOM 1528 N N . ASN A 1 195 ? 4.444 26.674 18.097 1.00 89.44 195 ASN A N 1
ATOM 1529 C CA . ASN A 1 195 ? 4.269 26.618 16.646 1.00 89.44 195 ASN A CA 1
ATOM 1530 C C . ASN A 1 195 ? 3.149 25.654 16.226 1.00 89.44 195 ASN A C 1
ATOM 1532 O O . ASN A 1 195 ? 2.403 25.972 15.300 1.00 89.44 195 ASN A O 1
ATOM 1536 N N . ALA A 1 196 ? 2.962 24.526 16.922 1.00 87.06 196 ALA A N 1
ATOM 1537 C CA . ALA A 1 196 ? 1.819 23.644 16.672 1.00 87.06 196 ALA A CA 1
ATOM 1538 C C . ALA A 1 196 ? 0.483 24.387 16.851 1.00 87.06 196 ALA A C 1
ATOM 1540 O O . ALA A 1 196 ? -0.388 24.309 15.987 1.00 87.06 196 ALA A O 1
ATOM 1541 N N . LEU A 1 197 ? 0.349 25.175 17.926 1.00 91.00 197 LEU A N 1
ATOM 1542 C CA . LEU A 1 197 ? -0.837 26.000 18.169 1.00 91.00 197 LEU A CA 1
ATOM 1543 C C . LEU A 1 197 ? -1.012 27.104 17.121 1.00 91.00 197 LEU A C 1
ATOM 1545 O O . LEU A 1 197 ? -2.128 27.341 16.668 1.00 91.00 197 LEU A O 1
ATOM 1549 N N . LEU A 1 198 ? 0.076 27.773 16.729 1.00 92.81 198 LEU A N 1
ATOM 1550 C CA . LEU A 1 198 ? 0.039 28.815 15.703 1.00 92.81 198 LEU A CA 1
ATOM 1551 C C . LEU A 1 198 ? -0.532 28.283 14.384 1.00 92.81 198 LEU A C 1
ATOM 1553 O O . LEU A 1 198 ? -1.423 28.903 13.804 1.00 92.81 198 LEU A O 1
ATOM 1557 N N . TRP A 1 199 ? -0.016 27.149 13.908 1.00 90.69 199 TRP A N 1
ATOM 1558 C CA . TRP A 1 199 ? -0.469 26.556 12.651 1.00 90.69 199 TRP A CA 1
ATOM 1559 C C . TRP A 1 199 ? -1.873 25.970 12.757 1.00 90.69 199 TRP A C 1
ATOM 1561 O O . TRP A 1 199 ? -2.639 26.111 11.810 1.00 90.69 199 TRP A O 1
ATOM 1571 N N . HIS A 1 200 ? -2.250 25.424 13.916 1.00 89.19 200 HIS A N 1
ATOM 1572 C CA . HIS A 1 200 ? -3.612 24.945 14.161 1.00 89.19 200 HIS A CA 1
ATOM 1573 C C . HIS A 1 200 ? -4.634 26.084 14.107 1.00 89.19 200 HIS A C 1
ATOM 1575 O O . HIS A 1 200 ? -5.655 25.971 13.438 1.00 89.19 200 HIS A O 1
ATOM 1581 N N . ASN A 1 201 ? -4.332 27.228 14.727 1.00 90.19 201 ASN A N 1
ATOM 1582 C CA . ASN A 1 201 ? -5.204 28.403 14.661 1.00 90.19 201 ASN A CA 1
ATOM 1583 C C . ASN A 1 201 ? -5.363 28.921 13.227 1.00 90.19 201 ASN A C 1
ATOM 1585 O O . ASN A 1 201 ? -6.470 29.260 12.825 1.00 90.19 201 ASN A O 1
ATOM 1589 N N . ARG A 1 202 ? -4.285 28.922 12.434 1.00 88.44 202 ARG A N 1
ATOM 1590 C CA . ARG A 1 202 ? -4.356 29.279 11.007 1.00 88.44 202 ARG A CA 1
ATOM 1591 C C . ARG A 1 202 ? -5.207 28.303 10.196 1.00 88.44 202 ARG A C 1
ATOM 1593 O O . ARG A 1 202 ? -5.889 28.727 9.271 1.00 88.44 202 ARG A O 1
ATOM 1600 N N . ASP A 1 203 ? -5.172 27.017 10.533 1.00 80.81 203 ASP A N 1
ATOM 1601 C CA . ASP A 1 203 ? -6.006 25.996 9.888 1.00 80.81 203 ASP A CA 1
ATOM 1602 C C . ASP A 1 203 ? -7.499 26.216 10.190 1.00 80.81 203 ASP A C 1
ATOM 1604 O O . ASP A 1 203 ? -8.353 26.110 9.308 1.00 80.81 203 ASP A O 1
ATOM 1608 N N . LEU A 1 204 ? -7.814 26.608 11.430 1.00 78.62 204 LEU A N 1
ATOM 1609 C CA . LEU A 1 204 ? -9.167 26.990 11.848 1.00 78.62 204 LEU A CA 1
ATOM 1610 C C . LEU A 1 204 ? -9.635 28.281 11.164 1.00 78.62 204 LEU A C 1
ATOM 1612 O O . LEU A 1 204 ? -10.764 28.335 10.687 1.00 78.62 204 LEU A O 1
ATOM 1616 N N . GLU A 1 205 ? -8.775 29.300 11.062 1.00 82.75 205 GLU A N 1
ATOM 1617 C CA . GLU A 1 205 ? -9.063 30.544 10.327 1.00 82.75 205 GLU A CA 1
ATOM 1618 C C . GLU A 1 205 ? -9.332 30.287 8.835 1.00 82.75 205 GLU A C 1
ATOM 1620 O O . GLU A 1 205 ? -10.131 30.988 8.214 1.00 82.75 205 GLU A O 1
ATOM 1625 N N . ALA A 1 206 ? -8.706 29.255 8.264 1.00 71.81 206 ALA A N 1
ATOM 1626 C CA . ALA A 1 206 ? -8.953 28.798 6.900 1.00 71.81 206 ALA A CA 1
ATOM 1627 C C . ALA A 1 206 ? -10.235 27.946 6.751 1.00 71.81 206 ALA A C 1
ATOM 1629 O O . ALA A 1 206 ? -10.519 27.479 5.647 1.00 71.81 206 ALA A O 1
ATOM 1630 N N . ASN A 1 207 ? -11.018 27.750 7.824 1.00 67.56 207 ASN A N 1
ATOM 1631 C CA . ASN A 1 207 ? -12.209 26.890 7.882 1.00 67.56 207 ASN A CA 1
ATOM 1632 C C . ASN A 1 207 ? -11.948 25.440 7.432 1.00 67.56 207 ASN A C 1
ATOM 1634 O O . ASN A 1 207 ? -12.793 24.800 6.802 1.00 67.56 207 ASN A O 1
ATOM 1638 N N . SER A 1 208 ? -10.770 24.902 7.757 1.00 65.25 208 SER A N 1
ATOM 1639 C CA . SER A 1 208 ? -10.428 23.509 7.474 1.00 65.25 208 SER A CA 1
ATOM 1640 C C . SER A 1 208 ? -11.309 22.548 8.277 1.00 65.25 208 SER A C 1
ATOM 1642 O O . SER A 1 208 ? -11.270 22.510 9.509 1.00 65.25 208 SER A O 1
ATOM 1644 N N . LEU A 1 209 ? -12.088 21.719 7.574 1.00 53.34 209 LEU A N 1
ATOM 1645 C CA . LEU A 1 209 ? -12.975 20.720 8.186 1.00 53.34 209 LEU A CA 1
ATOM 1646 C C . LEU A 1 209 ? -12.204 19.703 9.043 1.00 53.34 209 LEU A C 1
ATOM 1648 O O . LEU A 1 209 ? -12.707 19.242 10.066 1.00 53.34 209 LEU A O 1
ATOM 1652 N N . LEU A 1 210 ? -10.968 19.377 8.650 1.00 53.03 210 LEU A N 1
ATOM 1653 C CA . LEU A 1 210 ? -10.086 18.479 9.400 1.00 53.03 210 LEU A CA 1
ATOM 1654 C C . LEU A 1 210 ? -9.617 19.119 10.715 1.00 53.03 210 LEU A C 1
ATOM 1656 O O . LEU A 1 210 ? -9.634 18.452 11.749 1.00 53.03 210 LEU A O 1
ATOM 1660 N N . ALA A 1 211 ? -9.255 20.405 10.694 1.00 58.97 211 ALA A N 1
ATOM 1661 C CA . ALA A 1 211 ? -8.846 21.145 11.889 1.00 58.97 211 ALA A CA 1
ATOM 1662 C C . ALA A 1 211 ? -9.986 21.289 12.898 1.00 58.97 211 ALA A C 1
ATOM 1664 O O . ALA A 1 211 ? -9.771 21.116 14.098 1.00 58.97 211 ALA A O 1
ATOM 1665 N N . LEU A 1 212 ? -11.202 21.557 12.408 1.00 60.56 212 LEU A N 1
ATOM 1666 C CA . LEU A 1 212 ? -12.411 21.628 13.230 1.00 60.56 212 LEU A CA 1
ATOM 1667 C C . LEU A 1 212 ? -12.721 20.266 13.865 1.00 60.56 212 LEU A C 1
ATOM 1669 O O . LEU A 1 212 ? -12.841 20.166 15.086 1.00 60.56 212 LEU A O 1
ATOM 1673 N N . ALA A 1 213 ? -12.744 19.196 13.063 1.00 50.69 213 ALA A N 1
ATOM 1674 C CA . ALA A 1 213 ? -13.037 17.845 13.541 1.00 50.69 213 ALA A CA 1
ATOM 1675 C C . ALA A 1 213 ? -12.011 17.323 14.565 1.00 50.69 213 ALA A C 1
ATOM 1677 O O . ALA A 1 213 ? -12.363 16.576 15.478 1.00 50.69 213 ALA A O 1
ATOM 1678 N N . GLN A 1 214 ? -10.738 17.708 14.432 1.00 54.66 214 GLN A N 1
ATOM 1679 C CA . GLN A 1 214 ? -9.649 17.242 15.297 1.00 54.66 214 GLN A CA 1
ATOM 1680 C C . GLN A 1 214 ? -9.254 18.250 16.386 1.00 54.66 214 GLN A C 1
ATOM 1682 O O . GLN A 1 214 ? -8.337 17.969 17.164 1.00 54.66 214 GLN A O 1
ATOM 1687 N N . HIS A 1 215 ? -9.959 19.384 16.496 1.00 71.38 215 HIS A N 1
ATOM 1688 C CA . HIS A 1 215 ? -9.583 20.510 17.354 1.00 71.38 215 HIS A CA 1
ATOM 1689 C C . HIS A 1 215 ? -9.268 20.083 18.790 1.00 71.38 215 HIS A C 1
ATOM 1691 O O . HIS A 1 215 ? -8.185 20.361 19.302 1.00 71.38 215 HIS A O 1
ATOM 1697 N N . ASN A 1 216 ? -10.182 19.344 19.423 1.00 59.03 216 ASN A N 1
ATOM 1698 C CA . ASN A 1 216 ? -10.025 18.905 20.810 1.00 59.03 216 ASN A CA 1
ATOM 1699 C C . ASN A 1 216 ? -8.835 17.948 20.995 1.00 59.03 216 ASN A C 1
ATOM 1701 O O . ASN A 1 216 ? -8.132 18.032 22.000 1.00 59.03 216 ASN A O 1
ATOM 1705 N N . SER A 1 217 ? -8.581 17.061 20.027 1.00 57.88 217 SER A N 1
ATOM 1706 C CA . SER A 1 217 ? -7.444 16.130 20.073 1.00 57.88 217 SER A CA 1
ATOM 1707 C C . SER A 1 217 ? -6.119 16.882 19.979 1.00 57.88 217 SER A C 1
ATOM 1709 O O . SER A 1 217 ? -5.245 16.711 20.827 1.00 57.88 217 SER A O 1
ATOM 1711 N N . ILE A 1 218 ? -6.004 17.770 18.989 1.00 64.19 218 ILE A N 1
ATOM 1712 C CA . ILE A 1 218 ? -4.805 18.578 18.753 1.00 64.19 218 ILE A CA 1
ATOM 1713 C C . ILE A 1 218 ? -4.537 19.489 19.956 1.00 64.19 218 ILE A C 1
ATOM 1715 O O . ILE A 1 218 ? -3.415 19.544 20.455 1.00 64.19 218 ILE A O 1
ATOM 1719 N N . MET A 1 219 ? -5.567 20.144 20.499 1.00 79.44 219 MET A N 1
ATOM 1720 C CA . MET A 1 219 ? -5.425 20.993 21.683 1.00 79.44 219 MET A CA 1
ATOM 1721 C C . MET A 1 219 ? -5.014 20.208 22.932 1.00 79.44 219 MET A C 1
ATOM 1723 O O . MET A 1 219 ? -4.208 20.707 23.718 1.00 79.44 219 MET A O 1
ATOM 1727 N N . ASN A 1 220 ? -5.498 18.976 23.114 1.00 66.19 220 ASN A N 1
ATOM 1728 C CA . ASN A 1 220 ? -5.054 18.111 24.209 1.00 66.19 220 ASN A CA 1
ATOM 1729 C C . ASN A 1 220 ? -3.567 17.753 24.087 1.00 66.19 220 ASN A C 1
ATOM 1731 O O . ASN A 1 220 ? -2.841 17.834 25.080 1.00 66.19 220 ASN A O 1
ATOM 1735 N N . GLU A 1 221 ? -3.098 17.403 22.887 1.00 60.97 221 GLU A N 1
ATOM 1736 C CA . GLU A 1 221 ? -1.679 17.126 22.636 1.00 60.97 221 GLU A CA 1
ATOM 1737 C C . GLU A 1 221 ? -0.808 18.366 22.857 1.00 60.97 221 GLU A C 1
ATOM 1739 O O . GLU A 1 221 ? 0.199 18.291 23.564 1.00 60.97 221 GLU A O 1
ATOM 1744 N N . ILE A 1 222 ? -1.229 19.527 22.343 1.00 78.38 222 ILE A N 1
ATOM 1745 C CA . ILE A 1 222 ? -0.551 20.812 22.564 1.00 78.38 222 ILE A CA 1
ATOM 1746 C C . ILE A 1 222 ? -0.461 21.120 24.061 1.00 78.38 222 ILE A C 1
ATOM 1748 O O . ILE A 1 222 ? 0.608 21.484 24.549 1.00 78.38 222 ILE A O 1
ATOM 1752 N N . ASN A 1 223 ? -1.554 20.970 24.811 1.00 77.50 223 ASN A N 1
ATOM 1753 C CA . ASN A 1 223 ? -1.585 21.267 26.243 1.00 77.50 223 ASN A CA 1
ATOM 1754 C C . ASN A 1 223 ? -0.688 20.316 27.042 1.00 77.50 223 ASN A C 1
ATOM 1756 O O . ASN A 1 223 ? 0.104 20.773 27.869 1.00 77.50 223 ASN A O 1
ATOM 1760 N N . LEU A 1 224 ? -0.739 19.014 26.747 1.00 68.81 224 LEU A N 1
ATOM 1761 C CA . LEU A 1 224 ? 0.142 18.021 27.362 1.00 68.81 224 LEU A CA 1
ATOM 1762 C C . LEU A 1 224 ? 1.618 18.340 27.091 1.00 68.81 224 LEU A C 1
ATOM 1764 O O . LEU A 1 224 ? 2.470 18.248 27.982 1.00 68.81 224 LEU A O 1
ATOM 1768 N N . LEU A 1 225 ? 1.924 18.752 25.863 1.00 72.50 225 LEU A N 1
ATOM 1769 C CA . LEU A 1 225 ? 3.265 19.130 25.453 1.00 72.50 225 LEU A CA 1
ATOM 1770 C C . LEU A 1 225 ? 3.722 20.420 26.151 1.00 72.50 225 LEU A C 1
ATOM 1772 O O . LEU A 1 225 ? 4.847 20.465 26.639 1.00 72.50 225 LEU A O 1
ATOM 1776 N N . LYS A 1 226 ? 2.846 21.422 26.319 1.00 79.44 226 LYS A N 1
ATOM 1777 C CA . LYS A 1 226 ? 3.127 22.635 27.115 1.00 79.44 226 LYS A CA 1
ATOM 1778 C C . LYS A 1 226 ? 3.426 22.313 28.574 1.00 79.44 226 LYS A C 1
ATOM 1780 O O . LYS A 1 226 ? 4.388 22.843 29.130 1.00 79.44 226 LYS A O 1
ATOM 1785 N N . GLU A 1 227 ? 2.640 21.439 29.200 1.00 73.00 227 GLU A N 1
ATOM 1786 C CA . GLU A 1 227 ? 2.905 20.986 30.569 1.00 73.00 227 GLU A CA 1
ATOM 1787 C C . GLU A 1 227 ? 4.248 20.261 30.678 1.00 73.00 227 GLU A C 1
ATOM 1789 O O . GLU A 1 227 ? 4.992 20.462 31.639 1.00 73.00 227 GLU A O 1
ATOM 1794 N N . THR A 1 228 ? 4.577 19.446 29.678 1.00 64.62 228 THR A N 1
ATOM 1795 C CA . THR A 1 228 ? 5.848 18.720 29.604 1.00 64.62 228 THR A CA 1
ATOM 1796 C C . THR A 1 228 ? 7.024 19.684 29.437 1.00 64.62 228 THR A C 1
ATOM 1798 O O . THR A 1 228 ? 7.974 19.612 30.215 1.00 64.62 228 THR A O 1
ATOM 1801 N N . CYS A 1 229 ? 6.936 20.652 28.517 1.00 68.88 229 CYS A N 1
ATOM 1802 C CA . CYS A 1 229 ? 7.923 21.723 28.357 1.00 68.88 229 CYS A CA 1
ATOM 1803 C C . CYS A 1 229 ? 8.129 22.499 29.665 1.00 68.88 229 CYS A C 1
ATOM 1805 O O . CYS A 1 229 ? 9.266 22.747 30.062 1.00 68.88 229 CYS A O 1
ATOM 1807 N N . LYS A 1 230 ? 7.037 22.823 30.375 1.00 75.00 230 LYS A N 1
ATOM 1808 C CA . LYS A 1 230 ? 7.084 23.518 31.669 1.00 75.00 230 LYS A CA 1
ATOM 1809 C C . LYS A 1 230 ? 7.801 22.695 32.742 1.00 75.00 230 LYS A C 1
ATOM 1811 O O . LYS A 1 230 ? 8.610 23.249 33.474 1.00 75.00 230 LYS A O 1
ATOM 1816 N N . LYS A 1 231 ? 7.537 21.385 32.830 1.00 69.81 231 LYS A N 1
ATOM 1817 C CA . LYS A 1 231 ? 8.229 20.476 33.768 1.00 69.81 231 LYS A CA 1
ATOM 1818 C C . LYS A 1 231 ? 9.723 20.346 33.463 1.00 69.81 231 LYS A C 1
ATOM 1820 O O . LYS A 1 231 ? 10.515 20.189 34.384 1.00 69.81 231 LYS A O 1
ATOM 1825 N N . LEU A 1 232 ? 10.095 20.407 32.186 1.00 63.91 232 LEU A N 1
ATOM 1826 C CA . LEU A 1 232 ? 11.473 20.266 31.709 1.00 63.91 232 LEU A CA 1
ATOM 1827 C C . LEU A 1 232 ? 12.231 21.604 31.602 1.00 63.91 232 LEU A C 1
ATOM 1829 O O . LEU A 1 232 ? 13.360 21.610 31.120 1.00 63.91 232 LEU A O 1
ATOM 1833 N N . ASN A 1 233 ? 11.639 22.724 32.039 1.00 72.69 233 ASN A N 1
ATOM 1834 C CA . ASN A 1 233 ? 12.201 24.079 31.916 1.00 72.69 233 ASN A CA 1
ATOM 1835 C C . ASN A 1 233 ? 12.641 24.447 30.485 1.00 72.69 233 ASN A C 1
ATOM 1837 O O . ASN A 1 233 ? 13.615 25.171 30.283 1.00 72.69 233 ASN A O 1
ATOM 1841 N N . VAL A 1 234 ? 11.908 23.956 29.485 1.00 68.00 234 VAL A N 1
ATOM 1842 C CA . VAL A 1 234 ? 12.134 24.286 28.074 1.00 68.00 234 VAL A CA 1
ATOM 1843 C C . VAL A 1 234 ? 11.715 25.743 27.837 1.00 68.00 234 VAL A C 1
ATOM 1845 O O . VAL A 1 234 ? 10.577 26.096 28.167 1.00 68.00 234 VAL A O 1
ATOM 1848 N N . PRO A 1 235 ? 12.589 26.611 27.290 1.00 68.00 235 PRO A N 1
ATOM 1849 C CA . PRO A 1 235 ? 12.228 27.986 26.960 1.00 68.00 235 PRO A CA 1
ATOM 1850 C C . PRO A 1 235 ? 11.052 28.051 25.978 1.00 68.00 235 PRO A C 1
ATOM 1852 O O . PRO A 1 235 ? 10.891 27.181 25.123 1.00 68.00 235 PRO A O 1
ATOM 1855 N N . LYS A 1 236 ? 10.244 29.115 26.069 1.00 63.44 236 LYS A N 1
ATOM 1856 C CA . LYS A 1 236 ? 9.168 29.379 25.097 1.00 63.44 236 LYS A CA 1
ATOM 1857 C C . LYS A 1 236 ? 9.730 29.445 23.673 1.00 63.44 236 LYS A C 1
ATOM 1859 O O . LYS A 1 236 ? 10.824 29.978 23.481 1.00 63.44 236 LYS A O 1
ATOM 1864 N N . ASN A 1 237 ? 8.969 28.950 22.695 1.00 60.41 237 ASN A N 1
ATOM 1865 C CA . ASN A 1 237 ? 9.371 28.865 21.283 1.00 60.41 237 ASN A CA 1
ATOM 1866 C C . ASN A 1 237 ? 10.623 27.999 21.017 1.00 60.41 237 ASN A C 1
ATOM 1868 O O . ASN A 1 237 ? 11.317 28.205 20.019 1.00 60.41 237 ASN A O 1
ATOM 1872 N N . GLN A 1 238 ? 10.950 27.055 21.907 1.00 61.75 238 GLN A N 1
ATOM 1873 C CA . GLN A 1 238 ? 11.982 26.049 21.657 1.00 61.75 238 GLN A CA 1
ATOM 1874 C C . GLN A 1 238 ? 11.400 24.637 21.664 1.00 61.75 238 GLN A C 1
ATOM 1876 O O . GLN A 1 238 ? 10.602 24.258 22.516 1.00 61.75 238 GLN A O 1
ATOM 1881 N N . SER A 1 239 ? 11.864 23.840 20.707 1.00 65.31 239 SER A N 1
ATOM 1882 C CA . SER A 1 239 ? 11.543 22.423 20.581 1.00 65.31 239 SER A CA 1
ATOM 1883 C C . SER A 1 239 ? 12.272 21.593 21.649 1.00 65.31 239 SER A C 1
ATOM 1885 O O . SER A 1 239 ? 13.493 21.703 21.802 1.00 65.31 239 SER A O 1
ATOM 1887 N N . ILE A 1 240 ? 11.546 20.685 22.319 1.00 62.19 240 ILE A N 1
ATOM 1888 C CA . ILE A 1 240 ? 12.133 19.657 23.208 1.00 62.19 240 ILE A CA 1
ATOM 1889 C C . ILE A 1 240 ? 13.222 18.856 22.473 1.00 62.19 240 ILE A C 1
ATOM 1891 O O . ILE A 1 240 ? 14.264 18.532 23.046 1.00 62.19 240 ILE A O 1
ATOM 1895 N N . HIS A 1 241 ? 13.010 18.568 21.186 1.00 60.88 241 HIS A N 1
ATOM 1896 C CA . HIS A 1 241 ? 13.951 17.818 20.357 1.00 60.88 241 HIS A CA 1
ATOM 1897 C C . HIS A 1 241 ? 15.304 18.532 20.211 1.00 60.88 241 HIS A C 1
ATOM 1899 O O . HIS A 1 241 ? 16.345 17.886 20.316 1.00 60.88 241 HIS A O 1
ATOM 1905 N N . ASN A 1 242 ? 15.311 19.858 20.048 1.00 56.91 242 ASN A N 1
ATOM 1906 C CA . ASN A 1 242 ? 16.547 20.640 19.921 1.00 56.91 242 ASN A CA 1
ATOM 1907 C C . ASN A 1 242 ? 17.375 20.657 21.217 1.00 56.91 242 ASN A C 1
ATOM 1909 O O . ASN A 1 242 ? 18.602 20.601 21.154 1.00 56.91 242 ASN A O 1
ATOM 1913 N N . ILE A 1 243 ? 16.721 20.659 22.381 1.00 57.16 243 ILE A N 1
ATOM 1914 C CA . ILE A 1 243 ? 17.385 20.638 23.697 1.00 57.16 243 ILE A CA 1
ATOM 1915 C C . ILE A 1 243 ? 17.939 19.243 24.015 1.00 57.16 243 ILE A C 1
ATOM 1917 O O . ILE A 1 243 ? 19.080 19.103 24.464 1.00 57.16 243 ILE A O 1
ATOM 1921 N N . LEU A 1 244 ? 17.171 18.186 23.728 1.00 50.56 244 LEU A N 1
ATOM 1922 C CA . LEU A 1 244 ? 17.615 16.800 23.916 1.00 50.56 244 LEU A CA 1
ATOM 1923 C C . LEU A 1 244 ? 18.766 16.426 22.971 1.00 50.56 244 LEU A C 1
ATOM 1925 O O . LEU A 1 244 ? 19.695 15.744 23.394 1.00 50.56 244 LEU A O 1
ATOM 1929 N N . LYS A 1 245 ? 18.767 16.937 21.734 1.00 51.47 245 LYS A N 1
ATOM 1930 C CA . LYS A 1 245 ? 19.853 16.747 20.755 1.00 51.47 245 LYS A CA 1
ATOM 1931 C C . LYS A 1 245 ? 21.182 17.367 21.209 1.00 51.47 245 LYS A C 1
ATOM 1933 O O . LYS A 1 245 ? 22.236 16.860 20.837 1.00 51.47 245 LYS A O 1
ATOM 1938 N N . GLN A 1 246 ? 21.141 18.423 22.028 1.00 49.06 246 GLN A N 1
ATOM 1939 C CA . GLN A 1 246 ? 22.329 19.036 22.640 1.00 49.06 246 GLN A CA 1
ATOM 1940 C C . GLN A 1 246 ? 22.796 18.306 23.910 1.00 49.06 246 GLN A C 1
ATOM 1942 O O . GLN A 1 246 ? 23.973 18.375 24.248 1.00 49.06 246 GLN A O 1
ATOM 1947 N N . SER A 1 247 ? 21.893 17.598 24.594 1.00 43.66 247 SER A N 1
ATOM 1948 C CA . SER A 1 247 ? 22.146 17.022 25.921 1.00 43.66 247 SER A CA 1
ATOM 1949 C C . SER A 1 247 ? 22.467 15.519 25.892 1.00 43.66 247 SER A C 1
ATOM 1951 O O . SER A 1 247 ? 23.252 15.052 26.712 1.00 43.66 247 SER A O 1
ATOM 1953 N N . VAL A 1 248 ? 21.886 14.745 24.964 1.00 38.91 248 VAL A N 1
ATOM 1954 C CA . VAL A 1 248 ? 22.114 13.294 24.812 1.00 38.91 248 VAL A CA 1
ATOM 1955 C C . VAL A 1 248 ? 21.910 12.882 23.336 1.00 38.91 248 VAL A C 1
ATOM 1957 O O . VAL A 1 248 ? 20.771 12.680 22.909 1.00 38.91 248 VAL A O 1
ATOM 1960 N N . PRO A 1 249 ? 22.980 12.692 22.538 1.00 40.38 249 PRO A N 1
ATOM 1961 C CA . PRO A 1 249 ? 22.880 12.443 21.090 1.00 40.38 249 PRO A CA 1
ATOM 1962 C C . PRO A 1 249 ? 22.074 11.186 20.700 1.00 40.38 249 PRO A C 1
ATOM 1964 O O . PRO A 1 249 ? 21.435 11.156 19.647 1.00 40.38 249 PRO A O 1
ATOM 1967 N N . ASN A 1 250 ? 22.042 10.172 21.575 1.00 41.03 250 ASN A N 1
ATOM 1968 C CA . ASN A 1 250 ? 21.436 8.861 21.302 1.00 41.03 250 ASN A CA 1
ATOM 1969 C C . ASN A 1 250 ? 19.963 8.723 21.741 1.00 41.03 250 ASN A C 1
ATOM 1971 O O . ASN A 1 250 ? 19.362 7.674 21.518 1.00 41.03 250 ASN A O 1
ATOM 1975 N N . LEU A 1 251 ? 19.337 9.752 22.332 1.00 35.84 251 LEU A N 1
ATOM 1976 C CA . LEU A 1 251 ? 17.916 9.673 22.724 1.00 35.84 251 LEU A CA 1
ATOM 1977 C C . LEU A 1 251 ? 16.958 9.732 21.516 1.00 35.84 251 LEU A C 1
ATOM 1979 O O . LEU A 1 251 ? 15.839 9.217 21.563 1.00 35.84 251 LEU A O 1
ATOM 1983 N N . THR A 1 252 ? 17.422 10.325 20.414 1.00 37.19 252 THR A N 1
ATOM 1984 C CA . THR A 1 252 ? 16.703 10.473 19.138 1.00 37.19 252 THR A CA 1
ATOM 1985 C C . THR A 1 252 ? 16.246 9.121 18.571 1.00 37.19 252 THR A C 1
ATOM 1987 O O . THR A 1 252 ? 15.172 9.017 17.982 1.00 37.19 252 THR A O 1
ATOM 1990 N N . GLU A 1 253 ? 17.036 8.067 18.780 1.00 38.62 253 GLU A N 1
ATOM 1991 C CA . GLU A 1 253 ? 16.792 6.721 18.251 1.00 38.62 253 GLU A CA 1
ATOM 1992 C C . GLU A 1 253 ? 15.725 5.954 19.058 1.00 38.62 253 GLU A C 1
ATOM 1994 O O . GLU A 1 253 ? 14.967 5.168 18.493 1.00 38.62 253 GLU A O 1
ATOM 1999 N N . LEU A 1 254 ? 15.584 6.271 20.353 1.00 32.22 254 LEU A N 1
ATOM 2000 C CA . LEU A 1 254 ? 14.552 5.723 21.244 1.00 32.22 254 LEU A CA 1
ATOM 2001 C C . LEU A 1 254 ? 13.190 6.411 21.060 1.00 32.22 254 LEU A C 1
ATOM 2003 O O . LEU A 1 254 ? 12.157 5.745 21.057 1.00 32.22 254 LEU A O 1
ATOM 2007 N N . MET A 1 255 ? 13.166 7.732 20.851 1.00 31.81 255 MET A N 1
ATOM 2008 C CA . MET A 1 255 ? 11.912 8.478 20.645 1.00 31.81 255 MET A CA 1
ATOM 2009 C C . MET A 1 255 ? 11.320 8.275 19.242 1.00 31.81 255 MET A C 1
ATOM 2011 O O . MET A 1 255 ? 10.100 8.297 19.075 1.00 31.81 255 MET A O 1
ATOM 2015 N N . ASN A 1 256 ? 12.158 7.988 18.237 1.00 39.25 256 ASN A N 1
ATOM 2016 C CA . ASN A 1 256 ? 11.703 7.634 16.888 1.00 39.25 256 ASN A CA 1
ATOM 2017 C C . ASN A 1 256 ? 10.911 6.311 16.829 1.00 39.25 256 ASN A C 1
ATOM 2019 O O . ASN A 1 256 ? 10.267 6.047 15.817 1.00 39.25 256 ASN A O 1
ATOM 2023 N N . GLN A 1 257 ? 10.901 5.507 17.901 1.00 33.91 257 GLN A N 1
ATOM 2024 C CA . GLN A 1 257 ? 10.091 4.287 18.003 1.00 33.91 257 GLN A CA 1
ATOM 2025 C C . GLN A 1 257 ? 8.676 4.516 18.574 1.00 33.91 257 GLN A C 1
ATOM 2027 O O . GLN A 1 257 ? 7.881 3.576 18.584 1.00 33.91 257 GLN A O 1
ATOM 2032 N N . GLN A 1 258 ? 8.327 5.726 19.038 1.00 31.86 258 GLN A N 1
ATOM 2033 C CA . GLN A 1 258 ? 7.092 5.956 19.811 1.00 31.86 258 GLN A CA 1
ATOM 2034 C C . GLN A 1 258 ? 6.062 6.931 19.225 1.00 31.86 258 GLN A C 1
ATOM 2036 O O . GLN A 1 258 ? 5.054 7.188 19.875 1.00 31.86 258 GLN A O 1
ATOM 2041 N N . LEU A 1 259 ? 6.203 7.386 17.980 1.00 27.80 259 LEU A N 1
ATOM 2042 C CA . LEU A 1 259 ? 5.159 8.179 17.316 1.00 27.80 259 LEU A CA 1
ATOM 2043 C C . LEU A 1 259 ? 4.858 7.616 15.922 1.00 27.80 259 LEU A C 1
ATOM 2045 O O . LEU A 1 259 ? 5.320 8.136 14.912 1.00 27.80 259 LEU A O 1
ATOM 2049 N N . GLN A 1 260 ? 4.069 6.539 15.867 1.00 27.17 260 GLN A N 1
ATOM 2050 C CA . GLN A 1 260 ? 3.254 6.255 14.683 1.00 27.17 260 GLN A CA 1
ATOM 2051 C C . GLN A 1 260 ? 1.990 7.110 14.780 1.00 27.17 260 GLN A C 1
ATOM 2053 O O . GLN A 1 260 ? 0.960 6.662 15.279 1.00 27.17 260 GLN A O 1
ATOM 2058 N N . VAL A 1 261 ? 2.085 8.359 14.330 1.00 25.00 261 VAL A N 1
ATOM 2059 C CA . VAL A 1 261 ? 0.893 9.114 13.946 1.00 25.00 261 VAL A CA 1
ATOM 2060 C C . VAL A 1 261 ? 0.468 8.529 12.608 1.00 25.00 261 VAL A C 1
ATOM 2062 O O . VAL A 1 261 ? 1.200 8.634 11.628 1.00 25.00 261 VAL A O 1
ATOM 2065 N N . TYR A 1 262 ? -0.663 7.825 12.583 1.00 26.09 262 TYR A N 1
ATOM 2066 C CA . TYR A 1 262 ? -1.277 7.383 11.337 1.00 26.09 262 TYR A CA 1
ATOM 2067 C C . TYR A 1 262 ? -1.689 8.631 10.548 1.00 26.09 262 TYR A C 1
ATOM 2069 O O . TYR A 1 262 ? -2.582 9.341 11.011 1.00 26.09 262 TYR A O 1
ATOM 2077 N N . PRO A 1 263 ? -1.142 8.896 9.348 1.00 25.33 263 PRO A N 1
ATOM 2078 C CA . PRO A 1 263 ? -1.853 9.732 8.406 1.00 25.33 263 PRO A CA 1
ATOM 2079 C C . PRO A 1 263 ? -3.043 8.887 7.963 1.00 25.33 263 PRO A C 1
ATOM 2081 O O . PRO A 1 263 ? -2.893 7.905 7.228 1.00 25.33 263 PRO A O 1
ATOM 2084 N N . GLN A 1 264 ? -4.231 9.218 8.460 1.00 30.83 264 GLN A N 1
ATOM 2085 C CA . GLN A 1 264 ? -5.446 8.766 7.814 1.00 30.83 264 GLN A CA 1
ATOM 2086 C C . GLN A 1 264 ? -5.467 9.384 6.415 1.00 30.83 264 GLN A C 1
ATOM 2088 O O . GLN A 1 264 ? -5.941 10.496 6.215 1.00 30.83 264 GLN A O 1
ATOM 2093 N N . SER A 1 265 ? -4.980 8.641 5.425 1.00 26.27 265 SER A N 1
ATOM 2094 C CA . SER A 1 265 ? -5.520 8.770 4.079 1.00 26.27 265 SER A CA 1
ATOM 2095 C C . SER A 1 265 ? -6.945 8.215 4.124 1.00 26.27 265 SER A C 1
ATOM 2097 O O . SER A 1 265 ? -7.213 7.063 3.778 1.00 26.27 265 SER A O 1
ATOM 2099 N N . ILE A 1 266 ? -7.884 9.021 4.631 1.00 31.20 266 ILE A N 1
ATOM 2100 C CA . ILE A 1 266 ? -9.301 8.764 4.403 1.00 31.20 266 ILE A CA 1
ATOM 2101 C C . ILE A 1 266 ? -9.494 8.837 2.892 1.00 31.20 266 ILE A C 1
ATOM 2103 O O . ILE A 1 266 ? -9.399 9.886 2.258 1.00 31.20 266 ILE A O 1
ATOM 2107 N N . ARG A 1 267 ? -9.762 7.666 2.318 1.00 32.38 267 ARG A N 1
ATOM 2108 C CA . ARG A 1 267 ? -10.444 7.514 1.040 1.00 32.38 267 ARG A CA 1
ATOM 2109 C C . ARG A 1 267 ? -11.742 8.328 1.125 1.00 32.38 267 ARG A C 1
ATOM 2111 O O . ARG A 1 267 ? -12.695 7.907 1.775 1.00 32.38 267 ARG A O 1
ATOM 2118 N N . HIS A 1 268 ? -11.769 9.492 0.481 1.00 31.95 268 HIS A N 1
ATOM 2119 C CA . HIS A 1 268 ? -12.928 10.391 0.430 1.00 31.95 268 HIS A CA 1
ATOM 2120 C C . HIS A 1 268 ? -14.090 9.881 -0.440 1.00 31.95 268 HIS A C 1
ATOM 2122 O O . HIS A 1 268 ? -15.093 10.569 -0.587 1.00 31.95 268 HIS A O 1
ATOM 2128 N N . GLU A 1 269 ? -14.024 8.672 -0.996 1.00 40.03 269 GLU A N 1
ATOM 2129 C CA . GLU A 1 269 ? -15.102 8.155 -1.841 1.00 40.03 269 GLU A CA 1
ATOM 2130 C C . GLU A 1 269 ? -16.159 7.448 -0.990 1.00 40.03 269 GLU A C 1
ATOM 2132 O O . GLU A 1 269 ? -15.843 6.577 -0.172 1.00 40.03 269 GLU A O 1
ATOM 2137 N N . SER A 1 270 ? -17.417 7.870 -1.130 1.00 52.44 270 SER A N 1
ATOM 2138 C CA . SER A 1 270 ? -18.590 7.129 -0.668 1.00 52.44 270 SER A CA 1
ATOM 2139 C C . SER A 1 270 ? -18.577 5.718 -1.268 1.00 52.44 270 SER A C 1
ATOM 2141 O O . SER A 1 270 ? -18.100 5.506 -2.382 1.00 52.44 270 SER A O 1
ATOM 2143 N N . PHE A 1 271 ? -19.068 4.723 -0.524 1.00 66.00 271 PHE A N 1
ATOM 2144 C CA . PHE A 1 271 ? -19.181 3.371 -1.071 1.00 66.00 271 PHE A CA 1
ATOM 2145 C C . PHE A 1 271 ? -20.224 3.367 -2.195 1.00 66.00 271 PHE A C 1
ATOM 2147 O O . PHE A 1 271 ? -21.362 3.781 -1.979 1.00 66.00 271 PHE A O 1
ATOM 2154 N N . ASP A 1 272 ? -19.843 2.905 -3.389 1.00 72.62 272 ASP A N 1
ATOM 2155 C CA . ASP A 1 272 ? -20.744 2.831 -4.542 1.00 72.62 272 ASP A CA 1
ATOM 2156 C C . ASP A 1 272 ? -21.880 1.829 -4.277 1.00 72.62 272 ASP A C 1
ATOM 2158 O O . ASP A 1 272 ? -21.693 0.607 -4.314 1.00 72.62 272 ASP A O 1
ATOM 2162 N N . SER A 1 273 ? -23.080 2.356 -4.024 1.00 68.69 273 SER A N 1
ATOM 2163 C CA . SER A 1 273 ? -24.281 1.568 -3.745 1.00 68.69 273 SER A CA 1
ATOM 2164 C C . SER A 1 273 ? -24.696 0.685 -4.923 1.00 68.69 273 SER A C 1
ATOM 2166 O O . SER A 1 273 ? -25.254 -0.392 -4.699 1.00 68.69 273 SER A O 1
ATOM 2168 N N . LYS A 1 274 ? -24.383 1.067 -6.172 1.00 69.62 274 LYS A N 1
ATOM 2169 C CA . LYS A 1 274 ? -24.660 0.240 -7.358 1.00 69.62 274 LYS A CA 1
ATOM 2170 C C . LYS A 1 274 ? -23.738 -0.970 -7.401 1.00 69.62 274 LYS A C 1
ATOM 2172 O O . LYS A 1 274 ? -24.207 -2.081 -7.650 1.00 69.62 274 LYS A O 1
ATOM 2177 N N . MET A 1 275 ? -22.448 -0.773 -7.126 1.00 85.94 275 MET A N 1
ATOM 2178 C CA . MET A 1 275 ? -21.479 -1.867 -7.021 1.00 85.94 275 MET A CA 1
ATOM 2179 C C . MET A 1 275 ? -21.871 -2.839 -5.909 1.00 85.94 275 MET A C 1
ATOM 2181 O O . MET A 1 275 ? -21.943 -4.043 -6.158 1.00 85.94 275 MET A O 1
ATOM 2185 N N . LEU A 1 276 ? -22.185 -2.322 -4.716 1.00 79.62 276 LEU A N 1
ATOM 2186 C CA . LEU A 1 276 ? -22.615 -3.153 -3.595 1.00 79.62 276 LEU A CA 1
ATOM 2187 C C . LEU A 1 276 ? -23.890 -3.937 -3.943 1.00 79.62 276 LEU A C 1
ATOM 2189 O O . LEU A 1 276 ? -23.928 -5.146 -3.739 1.00 79.62 276 LEU A O 1
ATOM 2193 N N . SER A 1 277 ? -24.894 -3.289 -4.545 1.00 72.44 277 SER A N 1
ATOM 2194 C CA . SER A 1 277 ? -26.143 -3.945 -4.979 1.00 72.44 277 SER A CA 1
ATOM 2195 C C . SER A 1 277 ? -25.882 -5.070 -5.973 1.00 72.44 277 SER A C 1
ATOM 2197 O O . SER A 1 277 ? -26.397 -6.175 -5.817 1.00 72.44 277 SER A O 1
ATOM 2199 N N . LYS A 1 278 ? -25.025 -4.821 -6.969 1.00 78.50 278 LYS A N 1
ATOM 2200 C CA . LYS A 1 278 ? -24.625 -5.835 -7.946 1.00 78.50 278 LYS A CA 1
ATOM 2201 C C . LYS A 1 278 ? -23.943 -7.025 -7.268 1.00 78.50 278 LYS A C 1
ATOM 2203 O O . LYS A 1 278 ? -24.298 -8.164 -7.544 1.00 78.50 278 LYS A O 1
ATOM 2208 N N . LYS A 1 279 ? -22.990 -6.773 -6.368 1.00 86.06 279 LYS A N 1
ATOM 2209 C CA . LYS A 1 279 ? -22.254 -7.833 -5.665 1.00 86.06 279 LYS A CA 1
ATOM 2210 C C . LYS A 1 279 ? -23.146 -8.636 -4.721 1.00 86.06 279 LYS A C 1
ATOM 2212 O O . LYS A 1 279 ? -23.000 -9.852 -4.653 1.00 86.06 279 LYS A O 1
ATOM 2217 N N . ALA A 1 280 ? -24.096 -7.987 -4.052 1.00 85.62 280 ALA A N 1
ATOM 2218 C CA . ALA A 1 280 ? -25.102 -8.664 -3.241 1.00 85.62 280 ALA A CA 1
ATOM 2219 C C . ALA A 1 280 ? -25.974 -9.608 -4.092 1.00 85.62 280 ALA A C 1
ATOM 2221 O O . ALA A 1 280 ? -26.168 -10.758 -3.714 1.00 85.62 280 ALA A O 1
ATOM 2222 N N . LEU A 1 281 ? -26.418 -9.175 -5.282 1.00 80.75 281 LEU A N 1
ATOM 2223 C CA . LEU A 1 281 ? -27.146 -10.035 -6.232 1.00 80.75 281 LEU A CA 1
ATOM 2224 C C . LEU A 1 281 ? -26.299 -11.209 -6.754 1.00 80.75 281 LEU A C 1
ATOM 2226 O O . LEU A 1 281 ? -26.836 -12.273 -7.045 1.00 80.75 281 LEU A O 1
ATOM 2230 N N . GLU A 1 282 ? -24.981 -11.031 -6.845 1.00 89.06 282 GLU A N 1
ATOM 2231 C CA . GLU A 1 282 ? -24.013 -12.092 -7.166 1.00 89.06 282 GLU A CA 1
ATOM 2232 C C . GLU A 1 282 ? -23.721 -13.029 -5.968 1.00 89.06 282 GLU A C 1
ATOM 2234 O O . GLU A 1 282 ? -22.931 -13.961 -6.102 1.00 89.06 282 GLU A O 1
ATOM 2239 N N . GLY A 1 283 ? -24.357 -12.813 -4.807 1.00 89.88 283 GLY A N 1
ATOM 2240 C CA . GLY A 1 283 ? -24.267 -13.671 -3.620 1.00 89.88 283 GLY A CA 1
ATOM 2241 C C . GLY A 1 283 ? -23.263 -13.224 -2.548 1.00 89.88 283 GLY A C 1
ATOM 2242 O O . GLY A 1 283 ? -23.014 -13.978 -1.606 1.00 89.88 283 GLY A O 1
ATOM 2243 N N . SER A 1 284 ? -22.680 -12.023 -2.660 1.00 94.06 284 SER A N 1
ATOM 2244 C CA . SER A 1 284 ? -21.737 -11.486 -1.666 1.00 94.06 284 SER A CA 1
ATOM 2245 C C . SER A 1 284 ? -22.430 -11.148 -0.343 1.00 94.06 284 SER A C 1
ATOM 2247 O O . SER A 1 284 ? -23.223 -10.205 -0.253 1.00 94.06 284 SER A O 1
ATOM 2249 N N . LYS A 1 285 ? -22.062 -11.867 0.724 1.00 94.50 285 LYS A N 1
ATOM 2250 C CA . LYS A 1 285 ? -22.578 -11.633 2.080 1.00 94.50 285 LYS A CA 1
ATOM 2251 C C . LYS A 1 285 ? -22.032 -10.360 2.700 1.00 94.50 285 LYS A C 1
ATOM 2253 O O . LYS A 1 285 ? -22.743 -9.701 3.460 1.00 94.50 285 LYS A O 1
ATOM 2258 N N . THR A 1 286 ? -20.807 -9.972 2.363 1.00 93.06 286 THR A N 1
ATOM 2259 C CA . THR A 1 286 ? -20.250 -8.694 2.808 1.00 93.06 286 THR A CA 1
ATOM 2260 C C . THR A 1 286 ? -20.969 -7.519 2.148 1.00 93.06 286 THR A C 1
ATOM 2262 O O . THR A 1 286 ? -21.312 -6.566 2.846 1.00 93.06 286 THR A O 1
ATOM 2265 N N . ALA A 1 287 ? -21.289 -7.596 0.851 1.00 91.31 287 ALA A N 1
ATOM 2266 C CA . ALA A 1 287 ? -22.053 -6.547 0.178 1.00 91.31 287 ALA A CA 1
ATOM 2267 C C . ALA A 1 287 ? -23.489 -6.435 0.714 1.00 91.31 287 ALA A C 1
ATOM 2269 O O . ALA A 1 287 ? -23.944 -5.323 0.972 1.00 91.31 287 ALA A O 1
ATOM 2270 N N . GLU A 1 288 ? -24.178 -7.561 0.951 1.00 92.62 288 GLU A N 1
ATOM 2271 C CA . GLU A 1 288 ? -25.507 -7.582 1.589 1.00 92.62 288 GLU A CA 1
ATOM 2272 C C . GLU A 1 288 ? -25.492 -6.861 2.952 1.00 92.62 288 GLU A C 1
ATOM 2274 O O . GLU A 1 288 ? -26.334 -5.998 3.213 1.00 92.62 288 GLU A O 1
ATOM 2279 N N . LYS A 1 289 ? -24.506 -7.170 3.812 1.00 93.75 289 LYS A N 1
ATOM 2280 C CA . LYS A 1 289 ? -24.342 -6.515 5.123 1.00 93.75 289 LYS A CA 1
ATOM 2281 C C . LYS A 1 289 ? -24.081 -5.013 4.984 1.00 93.75 289 LYS A C 1
ATOM 2283 O O . LYS A 1 289 ? -24.735 -4.221 5.662 1.00 93.75 289 LYS A O 1
ATOM 2288 N N . MET A 1 290 ? -23.170 -4.623 4.090 1.00 91.44 290 MET A N 1
ATOM 2289 C CA . MET A 1 290 ? -22.837 -3.218 3.832 1.00 91.44 290 MET A CA 1
ATOM 2290 C C . MET A 1 290 ? -24.039 -2.421 3.316 1.00 91.44 290 MET A C 1
ATOM 2292 O O . MET A 1 290 ? -24.274 -1.319 3.796 1.00 91.44 290 MET A O 1
ATOM 2296 N N . LEU A 1 291 ? -24.825 -2.966 2.382 1.00 86.19 291 LEU A N 1
ATOM 2297 C CA . LEU A 1 291 ? -26.039 -2.307 1.882 1.00 86.19 291 LEU A CA 1
ATOM 2298 C C . LEU A 1 291 ? -27.069 -2.105 2.981 1.00 86.19 291 LEU A C 1
ATOM 2300 O O . LEU A 1 291 ? -27.619 -1.017 3.105 1.00 86.19 291 LEU A O 1
ATOM 2304 N N . LYS A 1 292 ? -27.312 -3.141 3.789 1.00 91.56 292 LYS A N 1
ATOM 2305 C CA . LYS A 1 292 ? -28.284 -3.075 4.881 1.00 91.56 292 LYS A CA 1
ATOM 2306 C C . LYS A 1 292 ? -27.901 -2.013 5.912 1.00 91.56 292 LYS A C 1
ATOM 2308 O O . LYS A 1 292 ? -28.763 -1.263 6.359 1.00 91.56 292 LYS A O 1
ATOM 2313 N N . ALA A 1 293 ? -26.623 -1.946 6.287 1.00 92.31 293 ALA A N 1
ATOM 2314 C CA . ALA A 1 293 ? -26.130 -0.906 7.184 1.00 92.31 293 ALA A CA 1
ATOM 2315 C C . ALA A 1 293 ? -26.252 0.485 6.548 1.00 92.31 293 ALA A C 1
ATOM 2317 O O . ALA A 1 293 ? -26.747 1.401 7.194 1.00 92.31 293 ALA A O 1
ATOM 2318 N N . LEU A 1 294 ? -25.868 0.632 5.277 1.00 85.75 294 LEU A N 1
ATOM 2319 C CA . LEU A 1 294 ? -25.935 1.904 4.558 1.00 85.75 294 LEU A CA 1
ATOM 2320 C C . LEU A 1 294 ? -27.375 2.430 4.441 1.00 85.75 294 LEU A C 1
ATOM 2322 O O . LEU A 1 294 ? -27.611 3.612 4.667 1.00 85.75 294 LEU A O 1
ATOM 2326 N N . ASP A 1 295 ? -28.333 1.559 4.121 1.00 82.25 295 ASP A N 1
ATOM 2327 C CA . ASP A 1 295 ? -29.755 1.894 3.999 1.00 82.25 295 ASP A CA 1
ATOM 2328 C C . ASP A 1 295 ? -30.363 2.339 5.337 1.00 82.25 295 ASP A C 1
ATOM 2330 O O . ASP A 1 295 ? -30.946 3.422 5.432 1.00 82.25 295 ASP A O 1
ATOM 2334 N N . LEU A 1 296 ? -30.143 1.552 6.399 1.00 89.06 296 LEU A N 1
ATOM 2335 C CA . LEU A 1 296 ? -30.572 1.904 7.755 1.00 89.06 296 LEU A CA 1
ATOM 2336 C C . LEU A 1 296 ? -29.967 3.237 8.196 1.00 89.06 296 LEU A C 1
ATOM 2338 O O . LEU A 1 296 ? -30.670 4.092 8.730 1.00 89.06 296 LEU A O 1
ATOM 2342 N N . PHE A 1 297 ? -28.673 3.426 7.950 1.00 89.88 297 PHE A N 1
ATOM 2343 C CA . PHE A 1 297 ? -27.959 4.622 8.360 1.00 89.88 297 PHE A CA 1
ATOM 2344 C C . PHE A 1 297 ? -28.464 5.876 7.638 1.00 89.88 297 PHE A C 1
ATOM 2346 O O . PHE A 1 297 ? -28.795 6.863 8.291 1.00 89.88 297 PHE A O 1
ATOM 2353 N N . ASN A 1 298 ? -28.583 5.823 6.308 1.00 82.62 298 ASN A N 1
ATOM 2354 C CA . ASN A 1 298 ? -29.064 6.950 5.508 1.00 82.62 298 ASN A CA 1
ATOM 2355 C C . ASN A 1 298 ? -30.518 7.297 5.836 1.00 82.62 298 ASN A C 1
ATOM 2357 O O . ASN A 1 298 ? -30.851 8.473 5.955 1.00 82.62 298 ASN A O 1
ATOM 2361 N N . THR A 1 299 ? -31.368 6.286 6.034 1.00 82.56 299 THR A N 1
ATOM 2362 C CA . THR A 1 299 ? -32.763 6.497 6.434 1.00 82.56 299 THR A CA 1
ATOM 2363 C C . THR A 1 299 ? -32.833 7.156 7.810 1.00 82.56 299 THR A C 1
ATOM 2365 O O . THR A 1 299 ? -33.483 8.188 7.957 1.00 82.56 299 THR A O 1
ATOM 2368 N N . GLY A 1 300 ? -32.106 6.621 8.799 1.00 87.81 300 GLY A N 1
ATOM 2369 C CA . GLY A 1 300 ? -32.058 7.200 10.142 1.00 87.81 300 GLY A CA 1
ATOM 2370 C C . GLY A 1 300 ? -31.547 8.641 10.143 1.00 87.81 300 GLY A C 1
ATOM 2371 O O . GLY A 1 300 ? -32.087 9.480 10.854 1.00 87.81 300 GLY A O 1
ATOM 2372 N N . LEU A 1 301 ? -30.559 8.955 9.302 1.00 84.94 301 LEU A N 1
ATOM 2373 C CA . LEU A 1 301 ? -30.039 10.312 9.146 1.00 84.94 301 LEU A CA 1
ATOM 2374 C C . LEU A 1 301 ? -31.033 11.263 8.474 1.00 84.94 301 LEU A C 1
ATOM 2376 O O . LEU A 1 301 ? -31.170 12.394 8.920 1.00 84.94 301 LEU A O 1
ATOM 2380 N N . SER A 1 302 ? -31.750 10.812 7.443 1.00 80.69 302 SER A N 1
ATOM 2381 C CA . SER A 1 302 ? -32.775 11.635 6.786 1.00 80.69 302 SER A CA 1
ATOM 2382 C C . SER A 1 302 ? -33.957 11.953 7.706 1.00 80.69 302 SER A C 1
ATOM 2384 O O . SER A 1 302 ? -34.552 13.024 7.617 1.00 80.69 302 SER A O 1
ATOM 2386 N N . GLU A 1 303 ? -34.274 11.031 8.615 1.00 85.50 303 GLU A N 1
ATOM 2387 C CA . GLU A 1 303 ? -35.348 11.189 9.590 1.00 85.50 303 GLU A CA 1
ATOM 2388 C C . GLU A 1 303 ? -34.912 11.996 10.811 1.00 85.50 303 GLU A C 1
ATOM 2390 O O . GLU A 1 303 ? -35.765 12.586 11.454 1.00 85.50 303 GLU A O 1
ATOM 2395 N N . PHE A 1 304 ? -33.616 12.071 11.126 1.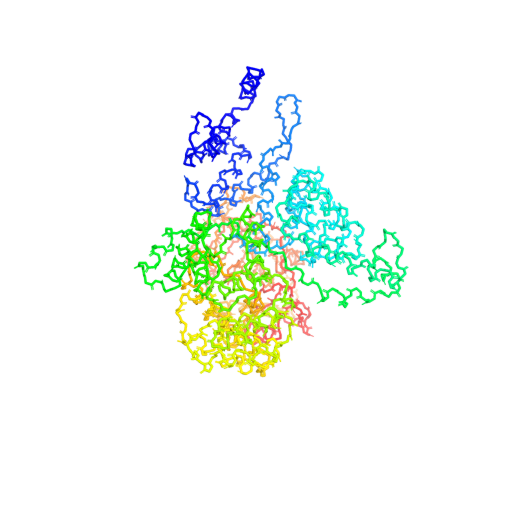00 85.44 304 PHE A N 1
ATOM 2396 C CA . PHE A 1 304 ? -33.100 12.741 12.326 1.00 85.44 304 PHE A CA 1
ATOM 2397 C C . PHE A 1 304 ? -33.595 14.188 12.495 1.00 85.44 304 PHE A C 1
ATOM 2399 O O . PHE A 1 304 ? -33.912 14.596 13.608 1.00 85.44 304 PHE A O 1
ATOM 2406 N N . GLU A 1 305 ? -33.708 14.957 11.409 1.00 76.56 305 GLU A N 1
ATOM 2407 C CA . GLU A 1 305 ? -34.216 16.338 11.467 1.00 76.56 305 GLU A CA 1
ATOM 2408 C C . GLU A 1 305 ? -35.743 16.421 11.640 1.00 76.56 305 GLU A C 1
ATOM 2410 O O . GLU A 1 305 ? -36.267 17.442 12.085 1.00 76.56 305 GLU A O 1
ATOM 2415 N N . GLN A 1 306 ? -36.466 15.359 11.278 1.00 77.19 306 GLN A N 1
ATOM 2416 C CA . GLN A 1 306 ? -37.934 15.296 11.266 1.00 77.19 306 GLN A CA 1
ATOM 2417 C C . GLN A 1 306 ? -38.501 14.529 12.471 1.00 77.19 306 GLN A C 1
ATOM 2419 O O . GLN A 1 306 ? -39.669 14.689 12.824 1.00 77.19 306 GLN A O 1
ATOM 2424 N N . ASP A 1 307 ? -37.679 13.688 13.095 1.00 77.94 307 ASP A N 1
ATOM 2425 C CA . ASP A 1 307 ? -38.025 12.803 14.195 1.00 77.94 307 ASP A CA 1
ATOM 2426 C C . ASP A 1 307 ? -38.057 13.586 15.516 1.00 77.94 307 ASP A C 1
ATOM 2428 O O . ASP A 1 307 ? -37.029 13.879 16.129 1.00 77.94 307 ASP A O 1
ATOM 2432 N N . SER A 1 308 ? -39.264 13.939 15.965 1.00 75.75 308 SER A N 1
ATOM 2433 C CA . SER A 1 308 ? -39.452 14.745 17.174 1.00 75.75 308 SER A CA 1
ATOM 2434 C C . SER A 1 308 ? -39.020 14.044 18.469 1.00 75.75 308 SER A C 1
ATOM 2436 O O . SER A 1 308 ? -38.726 14.738 19.445 1.00 75.75 308 SER A O 1
ATOM 2438 N N . ASP A 1 309 ? -39.001 12.703 18.508 1.00 84.25 309 ASP A N 1
ATOM 2439 C CA . ASP A 1 309 ? -38.621 11.935 19.707 1.00 84.25 309 ASP A CA 1
ATOM 2440 C C . ASP A 1 309 ? -37.268 11.210 19.592 1.00 84.25 309 ASP A C 1
ATOM 2442 O O . ASP A 1 309 ? -36.726 10.769 20.609 1.00 84.25 309 ASP A O 1
ATOM 2446 N N . LEU A 1 310 ? -36.687 11.180 18.386 1.00 90.75 310 LEU A N 1
ATOM 2447 C CA . LEU A 1 310 ? -35.372 10.624 18.042 1.00 90.75 310 LEU A CA 1
ATOM 2448 C C . LEU A 1 310 ? -35.261 9.099 18.202 1.00 90.75 310 LEU A C 1
ATOM 2450 O O . LEU A 1 310 ? -34.188 8.528 17.997 1.00 90.75 310 LEU A O 1
ATOM 2454 N N . THR A 1 311 ? -36.340 8.411 18.572 1.00 89.88 311 THR A N 1
ATOM 2455 C CA . THR A 1 311 ? -36.320 6.976 18.879 1.00 89.88 311 THR A CA 1
ATOM 2456 C C . THR A 1 311 ? -36.090 6.152 17.624 1.00 89.88 311 THR A C 1
ATOM 2458 O O . THR A 1 311 ? -35.269 5.231 17.635 1.00 89.88 311 THR A O 1
ATOM 2461 N N . LEU A 1 312 ? -36.791 6.480 16.537 1.00 89.25 312 LEU A N 1
ATOM 2462 C CA . LEU A 1 312 ? -36.751 5.699 15.303 1.00 89.25 312 LEU A CA 1
ATOM 2463 C C . LEU A 1 312 ? -35.443 5.942 14.543 1.00 89.25 312 LEU A C 1
ATOM 2465 O O . LEU A 1 312 ? -34.780 4.991 14.116 1.00 89.25 312 LEU A O 1
ATOM 2469 N N . SER A 1 313 ? -35.051 7.212 14.424 1.00 92.12 313 SER A N 1
ATOM 2470 C CA . SER A 1 313 ? -33.800 7.616 13.779 1.00 92.12 313 SER A CA 1
ATOM 2471 C C . SER A 1 313 ? -32.583 7.009 14.487 1.00 92.12 313 SER A C 1
ATOM 2473 O O . SER A 1 313 ? -31.731 6.395 13.835 1.00 92.12 313 SER A O 1
ATOM 2475 N N . PHE A 1 314 ? -32.521 7.075 15.824 1.00 95.38 314 PHE A N 1
ATOM 2476 C CA . PHE A 1 314 ? -31.399 6.513 16.580 1.00 95.38 314 PHE A CA 1
ATOM 2477 C C . PHE A 1 314 ? -31.416 4.985 16.641 1.00 95.38 314 PHE A C 1
ATOM 2479 O O . PHE A 1 314 ? -30.341 4.386 16.684 1.00 95.38 314 PHE A O 1
ATOM 2486 N N . ASP A 1 315 ? -32.578 4.325 16.595 1.00 95.31 315 ASP A N 1
ATOM 2487 C CA . ASP A 1 315 ? -32.626 2.867 16.423 1.00 95.31 315 ASP A CA 1
ATOM 2488 C C . ASP A 1 315 ? -31.981 2.438 15.103 1.00 95.31 315 ASP A C 1
ATOM 2490 O O . ASP A 1 315 ? -31.082 1.592 15.092 1.00 95.31 315 ASP A O 1
ATOM 2494 N N . LYS A 1 316 ? -32.363 3.079 13.992 1.00 94.12 316 LYS A N 1
ATOM 2495 C CA . LYS A 1 316 ? -31.808 2.783 12.666 1.00 94.12 316 LYS A CA 1
ATOM 2496 C C . LYS A 1 316 ? -30.301 3.030 12.606 1.00 94.12 316 LYS A C 1
ATOM 2498 O O . LYS A 1 316 ? -29.561 2.141 12.179 1.00 94.12 316 LYS A O 1
ATOM 2503 N N . MET A 1 317 ? -29.830 4.183 13.091 1.00 94.19 317 MET A N 1
ATOM 2504 C CA . MET A 1 317 ? -28.395 4.493 13.152 1.00 94.19 317 MET A CA 1
ATOM 2505 C C . MET A 1 317 ? -27.631 3.497 14.033 1.00 94.19 317 MET A C 1
ATOM 2507 O O . MET A 1 317 ? -26.603 2.963 13.618 1.00 94.19 317 MET A O 1
ATOM 2511 N N . SER A 1 318 ? -28.143 3.209 15.234 1.00 96.12 318 SER A N 1
ATOM 2512 C CA . SER A 1 318 ? -27.536 2.261 16.177 1.00 96.12 318 SER A CA 1
ATOM 2513 C C . SER A 1 318 ? -27.406 0.864 15.565 1.00 96.12 318 SER A C 1
ATOM 2515 O O . SER A 1 318 ? -26.354 0.230 15.662 1.00 96.12 318 SER A O 1
ATOM 2517 N N . ARG A 1 319 ? -28.448 0.387 14.874 1.00 96.69 319 ARG A N 1
ATOM 2518 C CA . ARG A 1 319 ? -28.432 -0.908 14.177 1.00 96.69 319 ARG A CA 1
ATOM 2519 C C . ARG A 1 319 ? -27.469 -0.919 12.998 1.00 96.69 319 ARG A C 1
ATOM 2521 O O . ARG A 1 319 ? -26.809 -1.930 12.777 1.00 96.69 319 ARG A O 1
ATOM 2528 N N . ALA A 1 320 ? -27.358 0.181 12.258 1.00 94.00 320 ALA A N 1
ATOM 2529 C CA . ALA A 1 320 ? -26.399 0.282 11.166 1.00 94.00 320 ALA A CA 1
ATOM 2530 C C . ALA A 1 320 ? -24.950 0.146 11.659 1.00 94.00 320 ALA A C 1
ATOM 2532 O O . ALA A 1 320 ? -24.192 -0.648 11.098 1.00 94.00 320 ALA A O 1
ATOM 2533 N N . PHE A 1 321 ? -24.598 0.831 12.754 1.00 92.56 321 PHE A N 1
ATOM 2534 C CA . PHE A 1 321 ? -23.278 0.714 13.380 1.00 92.56 321 PHE A CA 1
ATOM 2535 C C . PHE A 1 321 ? -22.957 -0.715 13.835 1.00 92.56 321 PHE A C 1
ATOM 2537 O O . PHE A 1 321 ? -21.829 -1.169 13.647 1.00 92.56 321 PHE A O 1
ATOM 2544 N N . GLN A 1 322 ? -23.947 -1.427 14.382 1.00 93.00 322 GLN A N 1
ATOM 2545 C CA . GLN A 1 322 ? -23.808 -2.826 14.801 1.00 93.00 322 GLN A CA 1
ATOM 2546 C C . GLN A 1 322 ? -23.645 -3.793 13.616 1.00 93.00 322 GLN A C 1
ATOM 2548 O O . GLN A 1 322 ? -22.932 -4.785 13.728 1.00 93.00 322 GLN A O 1
ATOM 2553 N N . ILE A 1 323 ? -24.289 -3.524 12.474 1.00 91.81 323 ILE A N 1
ATOM 2554 C CA . ILE A 1 323 ? -24.199 -4.389 11.287 1.00 91.81 323 ILE A CA 1
ATOM 2555 C C . ILE A 1 323 ? -22.867 -4.188 10.561 1.00 91.81 323 ILE A C 1
ATOM 2557 O O . ILE A 1 323 ? -22.166 -5.161 10.285 1.00 91.81 323 ILE A O 1
ATOM 2561 N N . GLU A 1 324 ? -22.543 -2.943 10.200 1.00 90.38 324 GLU A N 1
ATOM 2562 C CA . GLU A 1 324 ? -21.300 -2.603 9.508 1.00 90.38 324 GLU A CA 1
ATOM 2563 C C . GLU A 1 324 ? -20.994 -1.105 9.643 1.00 90.38 324 GLU A C 1
ATOM 2565 O O . GLU A 1 324 ? -21.390 -0.270 8.827 1.00 90.38 324 GLU A O 1
ATOM 2570 N N . SER A 1 325 ? -20.229 -0.755 10.673 1.00 87.88 325 SER A N 1
ATOM 2571 C CA . SER A 1 325 ? -19.852 0.635 10.952 1.00 87.88 325 SER A CA 1
ATOM 2572 C C . SER A 1 325 ? -19.021 1.294 9.844 1.00 87.88 325 SER A C 1
ATOM 2574 O O . SER A 1 325 ? -19.047 2.515 9.724 1.00 87.88 325 SER A O 1
ATOM 2576 N N . VAL A 1 326 ? -18.330 0.526 8.988 1.00 83.94 326 VAL A N 1
ATOM 2577 C CA . VAL A 1 326 ? -17.481 1.081 7.913 1.00 83.94 326 VAL A CA 1
ATOM 2578 C C . VAL A 1 326 ? -18.253 1.951 6.918 1.00 83.94 326 VAL A C 1
ATOM 2580 O O . VAL A 1 326 ? -17.679 2.891 6.367 1.00 83.94 326 VAL A O 1
ATOM 2583 N N . VAL A 1 327 ? -19.535 1.659 6.679 1.00 82.19 327 VAL A N 1
ATOM 2584 C CA . VAL A 1 327 ? -20.371 2.428 5.740 1.00 82.19 327 VAL A CA 1
ATOM 2585 C C . VAL A 1 327 ? -21.123 3.586 6.406 1.00 82.19 327 VAL A C 1
ATOM 2587 O O . VAL A 1 327 ? -21.702 4.413 5.707 1.00 82.19 327 VAL A O 1
ATOM 2590 N N . CYS A 1 328 ? -21.093 3.673 7.738 1.00 85.88 328 CYS A N 1
ATOM 2591 C CA . CYS A 1 328 ? -21.816 4.672 8.522 1.00 85.88 328 CYS A CA 1
ATOM 2592 C C . CYS A 1 328 ? -21.010 5.979 8.596 1.00 85.88 328 CYS A C 1
ATOM 2594 O O . CYS A 1 328 ? -20.206 6.175 9.507 1.00 85.88 328 CYS A O 1
ATOM 2596 N N . ARG A 1 329 ? -21.190 6.869 7.611 1.00 77.06 329 ARG A N 1
ATOM 2597 C CA . ARG A 1 329 ? -20.482 8.160 7.534 1.00 77.06 329 ARG A CA 1
ATOM 2598 C C . ARG A 1 329 ? -21.415 9.320 7.859 1.00 77.06 329 ARG A C 1
ATOM 2600 O O . ARG A 1 329 ? -22.291 9.639 7.064 1.00 77.06 329 ARG A O 1
ATOM 2607 N N . ILE A 1 330 ? -21.204 9.960 9.005 1.00 74.25 330 ILE A N 1
ATOM 2608 C CA . ILE A 1 330 ? -21.998 11.120 9.431 1.00 74.25 330 ILE A CA 1
ATOM 2609 C C . ILE A 1 330 ? -21.499 12.368 8.676 1.00 74.25 330 ILE A C 1
ATOM 2611 O O . ILE A 1 330 ? -20.291 12.623 8.711 1.00 74.25 330 ILE A O 1
ATOM 2615 N N . PRO A 1 331 ? -22.375 13.134 7.994 1.00 70.81 331 PRO A N 1
ATOM 2616 C CA . PRO A 1 331 ? -22.009 14.408 7.380 1.00 70.81 331 PRO A CA 1
ATOM 2617 C C . PRO A 1 331 ? -21.488 15.387 8.423 1.00 70.81 331 PRO A C 1
ATOM 2619 O O . PRO A 1 331 ? -22.045 15.488 9.517 1.00 70.81 331 PRO A O 1
ATOM 2622 N N . ILE A 1 332 ? -20.421 16.105 8.080 1.00 67.88 332 ILE A N 1
ATOM 2623 C CA . ILE A 1 332 ? -19.690 16.965 9.018 1.00 67.88 332 ILE A CA 1
ATOM 2624 C C . ILE A 1 332 ? -20.605 18.060 9.575 1.00 67.88 332 ILE A C 1
ATOM 2626 O O . ILE A 1 332 ? -20.521 18.394 10.752 1.00 67.88 332 ILE A O 1
ATOM 2630 N N . GLU A 1 333 ? -21.539 18.533 8.755 1.00 75.06 333 GLU A N 1
ATOM 2631 C CA . GLU A 1 333 ? -22.518 19.572 9.068 1.00 75.06 333 GLU A CA 1
ATOM 2632 C C . GLU A 1 333 ? -23.479 19.167 10.198 1.00 75.06 333 GLU A C 1
ATOM 2634 O O . GLU A 1 333 ? -24.015 20.028 10.889 1.00 75.06 333 GLU A O 1
ATOM 2639 N N . ILE A 1 334 ? -23.694 17.861 10.403 1.00 76.94 334 ILE A N 1
ATOM 2640 C CA . ILE A 1 334 ? -24.685 17.330 11.352 1.00 76.94 334 ILE A CA 1
ATOM 2641 C C . ILE A 1 334 ? -24.017 16.839 12.649 1.00 76.94 334 ILE A C 1
ATOM 2643 O O . ILE A 1 334 ? -24.691 16.693 13.667 1.00 76.94 334 ILE A O 1
ATOM 2647 N N . ILE A 1 335 ? -22.696 16.609 12.658 1.00 80.44 335 ILE A N 1
ATOM 2648 C CA . ILE A 1 335 ? -21.978 15.997 13.794 1.00 80.44 335 ILE A CA 1
ATOM 2649 C C . ILE A 1 335 ? -22.196 16.767 15.101 1.00 80.44 335 ILE A C 1
ATOM 2651 O O . ILE A 1 335 ? -22.547 16.152 16.108 1.00 80.44 335 ILE A O 1
ATOM 2655 N N . GLU A 1 336 ? -21.998 18.088 15.102 1.00 84.12 336 GLU A N 1
ATOM 2656 C CA . GLU A 1 336 ? -22.124 18.898 16.323 1.00 84.12 336 GLU A CA 1
ATOM 2657 C C . GLU A 1 336 ? -23.552 18.858 16.873 1.00 84.12 336 GLU A C 1
ATOM 2659 O O . GLU A 1 336 ? -23.755 18.556 18.051 1.00 84.12 336 GLU A O 1
ATOM 2664 N N . HIS A 1 337 ? -24.542 19.063 15.999 1.00 85.88 337 HIS A N 1
ATOM 2665 C CA . HIS A 1 337 ? -25.951 19.018 16.376 1.00 85.88 337 HIS A CA 1
ATOM 2666 C C . HIS A 1 337 ? -26.363 17.638 16.912 1.00 85.88 337 HIS A C 1
ATOM 2668 O O . HIS A 1 337 ? -27.072 17.523 17.914 1.00 85.88 337 HIS A O 1
ATOM 2674 N N . LEU A 1 338 ? -25.880 16.568 16.276 1.00 87.88 338 LEU A N 1
ATOM 2675 C CA . LEU A 1 338 ? -26.137 15.196 16.695 1.00 87.88 338 LEU A CA 1
ATOM 2676 C C . LEU A 1 338 ? -25.527 14.901 18.072 1.00 87.88 338 LEU A C 1
ATOM 2678 O O . LEU A 1 338 ? -26.204 14.323 18.923 1.00 87.88 338 LEU A O 1
ATOM 2682 N N . ILE A 1 339 ? -24.285 15.328 18.331 1.00 89.75 339 ILE A N 1
ATOM 2683 C CA . ILE A 1 339 ? -23.638 15.174 19.645 1.00 89.75 339 ILE A CA 1
ATOM 2684 C C . ILE A 1 339 ? -24.421 15.921 20.727 1.00 89.75 339 ILE A C 1
ATOM 2686 O O . ILE A 1 339 ? -24.684 15.338 21.780 1.00 89.75 339 ILE A O 1
ATOM 2690 N N . GLU A 1 340 ? -24.843 17.160 20.468 1.00 91.56 340 GLU A N 1
ATOM 2691 C CA . GLU A 1 340 ? -25.625 17.957 21.419 1.00 91.56 340 GLU A CA 1
ATOM 2692 C C . GLU A 1 340 ? -26.919 17.231 21.827 1.00 91.56 340 GLU A C 1
ATOM 2694 O O . GLU A 1 340 ? -27.211 17.076 23.018 1.00 91.56 340 GLU A O 1
ATOM 2699 N N . LYS A 1 341 ? -27.668 16.700 20.851 1.00 92.19 341 LYS A N 1
ATOM 2700 C CA . LYS A 1 341 ? -28.893 15.923 21.107 1.00 92.19 341 LYS A CA 1
ATOM 2701 C C . LYS A 1 341 ? -28.621 14.653 21.909 1.00 92.19 341 LYS A C 1
ATOM 2703 O O . LYS A 1 341 ? -29.352 14.355 22.859 1.00 92.19 341 LYS A O 1
ATOM 2708 N N . LEU A 1 342 ? -27.569 13.914 21.557 1.00 93.31 342 LEU A N 1
ATOM 2709 C CA . LEU A 1 342 ? -27.160 12.707 22.276 1.00 93.31 342 LEU A CA 1
ATOM 2710 C C . LEU A 1 342 ? -26.837 13.029 23.740 1.00 93.31 342 LEU A C 1
ATOM 2712 O O . LEU A 1 342 ? -27.353 12.372 24.643 1.00 93.31 342 LEU A O 1
ATOM 2716 N N . GLU A 1 343 ? -26.042 14.066 23.997 1.00 92.50 343 GLU A N 1
ATOM 2717 C CA . GLU A 1 343 ? -25.681 14.486 25.354 1.00 92.50 343 GLU A CA 1
ATOM 2718 C C . GLU A 1 343 ? -26.892 14.987 26.147 1.00 92.50 343 GLU A C 1
ATOM 2720 O O . GLU A 1 343 ? -27.048 14.627 27.318 1.00 92.50 343 GLU A O 1
ATOM 2725 N N . GLN A 1 344 ? -27.809 15.721 25.509 1.00 92.50 344 GLN A N 1
ATOM 2726 C CA . GLN A 1 344 ? -29.061 16.151 26.129 1.00 92.50 344 GLN A CA 1
ATOM 2727 C C . GLN A 1 344 ? -29.905 14.953 26.589 1.00 92.50 344 GLN A C 1
ATOM 2729 O O . GLN A 1 344 ? -30.414 14.958 27.714 1.00 92.50 344 GLN A O 1
ATOM 2734 N N . ILE A 1 345 ? -30.034 13.907 25.767 1.00 92.44 345 ILE A N 1
ATOM 2735 C CA . ILE A 1 345 ? -30.744 12.669 26.133 1.00 92.44 345 ILE A CA 1
ATOM 2736 C C . ILE A 1 345 ? -30.053 11.982 27.314 1.00 92.44 345 ILE A C 1
ATOM 2738 O O . ILE A 1 345 ? -30.707 11.593 28.285 1.00 92.44 345 ILE A O 1
ATOM 2742 N N . LEU A 1 346 ? -28.725 11.859 27.264 1.00 91.56 346 LEU A N 1
ATOM 2743 C CA . LEU A 1 346 ? -27.956 11.169 28.300 1.00 91.56 346 LEU A CA 1
ATOM 2744 C C . LEU A 1 346 ? -27.933 11.935 29.633 1.00 91.56 346 LEU A C 1
ATOM 2746 O O . LEU A 1 346 ? -27.899 11.301 30.691 1.00 91.56 346 LEU A O 1
ATOM 2750 N N . SER A 1 347 ? -28.054 13.267 29.605 1.00 89.88 347 SER A N 1
ATOM 2751 C CA . SER A 1 347 ? -28.153 14.113 30.804 1.00 89.88 347 SER A CA 1
ATOM 2752 C C . SER A 1 347 ? -29.388 13.805 31.661 1.00 89.88 347 SER A C 1
ATOM 2754 O O . SER A 1 347 ? -29.332 13.900 32.887 1.00 89.88 347 SER A O 1
ATOM 2756 N N . LYS A 1 348 ? -30.482 13.338 31.039 1.00 88.38 348 LYS A N 1
ATOM 2757 C CA . LYS A 1 348 ? -31.747 13.001 31.715 1.00 88.38 348 LYS A CA 1
ATOM 2758 C C . LYS A 1 348 ? -31.676 11.703 32.534 1.00 88.38 348 LYS A C 1
ATOM 2760 O O . LYS A 1 348 ? -32.665 11.335 33.159 1.00 88.38 348 LYS A O 1
ATOM 2765 N N . ARG A 1 349 ? -30.533 10.995 32.521 1.00 76.06 349 ARG A N 1
ATOM 2766 C CA . ARG A 1 349 ? -30.270 9.732 33.249 1.00 76.06 349 ARG A CA 1
ATOM 2767 C C . ARG A 1 349 ? -31.356 8.658 33.067 1.00 76.06 349 ARG A C 1
ATOM 2769 O O . ARG A 1 349 ? -31.617 7.872 33.972 1.00 76.06 349 ARG A O 1
ATOM 2776 N N . GLN A 1 350 ? -31.967 8.608 31.884 1.00 80.31 350 GLN A N 1
ATOM 2777 C CA . GLN A 1 350 ? -32.989 7.619 31.546 1.00 80.31 350 GLN A CA 1
ATOM 2778 C C . GLN A 1 350 ? -32.370 6.250 31.226 1.00 80.31 350 GLN A C 1
ATOM 2780 O O . GLN A 1 350 ? -31.262 6.161 30.679 1.00 80.31 350 GLN A O 1
ATOM 2785 N N . HIS A 1 351 ? -33.112 5.190 31.557 1.00 86.62 351 HIS A N 1
ATOM 2786 C CA . HIS A 1 351 ? -32.767 3.799 31.278 1.00 86.62 351 HIS A CA 1
ATOM 2787 C C . HIS A 1 351 ? -33.806 3.185 30.327 1.00 86.62 351 HIS A C 1
ATOM 2789 O O . HIS A 1 351 ? -34.765 2.551 30.754 1.00 86.62 351 HIS A O 1
ATOM 2795 N N . ASN A 1 352 ? -33.652 3.460 29.033 1.00 91.62 352 ASN A N 1
ATOM 2796 C CA . ASN A 1 352 ? -34.542 3.015 27.960 1.00 91.62 352 ASN A CA 1
ATOM 2797 C C . ASN A 1 352 ? -33.751 2.815 26.654 1.00 91.62 352 ASN A C 1
ATOM 2799 O O . ASN A 1 352 ? -32.558 3.124 26.582 1.00 91.62 352 ASN A O 1
ATOM 2803 N N . ASP A 1 353 ? -34.416 2.306 25.618 1.00 91.50 353 ASP A N 1
ATOM 2804 C CA . ASP A 1 353 ? -33.773 1.988 24.338 1.00 91.50 353 ASP A CA 1
ATOM 2805 C C . ASP A 1 353 ? -33.209 3.217 23.625 1.00 91.50 353 ASP A C 1
ATOM 2807 O O . ASP A 1 353 ? -32.112 3.138 23.074 1.00 91.50 353 ASP A O 1
ATOM 2811 N N . LEU A 1 354 ? -33.883 4.368 23.715 1.00 94.19 354 LEU A N 1
ATOM 2812 C CA . LEU A 1 354 ? -33.364 5.632 23.191 1.00 94.19 354 LEU A CA 1
ATOM 2813 C C . LEU A 1 354 ? -32.015 5.965 23.838 1.00 94.19 354 LEU A C 1
ATOM 2815 O O . LEU A 1 354 ? -31.021 6.169 23.149 1.00 94.19 354 LEU A O 1
ATOM 2819 N N . ALA A 1 355 ? -31.933 5.933 25.170 1.00 94.31 355 ALA A N 1
ATOM 2820 C CA . ALA A 1 355 ? -30.701 6.238 25.883 1.00 94.31 355 ALA A CA 1
ATOM 2821 C C . ALA A 1 355 ? -29.604 5.174 25.656 1.00 94.31 355 ALA A C 1
ATOM 2823 O O . ALA A 1 355 ? -28.414 5.503 25.702 1.00 94.31 355 ALA A O 1
ATOM 2824 N N . ARG A 1 356 ? -29.970 3.906 25.425 1.00 96.00 356 ARG A N 1
ATOM 2825 C CA . ARG A 1 356 ? -29.041 2.832 25.027 1.00 96.00 356 ARG A CA 1
ATOM 2826 C C . ARG A 1 356 ? -28.458 3.097 23.636 1.00 96.00 356 ARG A C 1
ATOM 2828 O O . ARG A 1 356 ? -27.238 3.109 23.488 1.00 96.00 356 ARG A O 1
ATOM 2835 N N . ASN A 1 357 ? -29.313 3.369 22.652 1.00 96.31 357 ASN A N 1
ATOM 2836 C CA . ASN A 1 357 ? -28.922 3.671 21.275 1.00 96.31 357 ASN A CA 1
ATOM 2837 C C . ASN A 1 357 ? -28.070 4.947 21.207 1.00 96.31 357 ASN A C 1
ATOM 2839 O O . ASN A 1 357 ? -27.027 4.945 20.556 1.00 96.31 357 ASN A O 1
ATOM 2843 N N . SER A 1 358 ? -28.414 5.984 21.980 1.00 95.31 358 SER A N 1
ATOM 2844 C CA . SER A 1 358 ? -27.609 7.206 22.077 1.00 95.31 358 SER A CA 1
ATOM 2845 C C . SER A 1 358 ? -26.182 6.947 22.569 1.00 95.31 358 SER A C 1
ATOM 2847 O O . SER A 1 358 ? -25.238 7.536 22.053 1.00 95.31 358 SER A O 1
ATOM 2849 N N . ARG A 1 359 ? -25.984 6.047 23.543 1.00 95.31 359 ARG A N 1
ATOM 2850 C CA . ARG A 1 359 ? -24.633 5.683 24.023 1.00 95.31 359 ARG A CA 1
ATOM 2851 C C . ARG A 1 359 ? -23.802 5.027 22.927 1.00 95.31 359 ARG A C 1
ATOM 2853 O O . ARG A 1 359 ? -22.618 5.334 22.808 1.00 95.31 359 ARG A O 1
ATOM 2860 N N . LEU A 1 360 ? -24.425 4.150 22.140 1.00 94.69 360 LEU A N 1
ATOM 2861 C CA . LEU A 1 360 ? -23.770 3.452 21.036 1.00 94.69 360 LEU A CA 1
ATOM 2862 C C . LEU A 1 360 ? -23.399 4.418 19.900 1.00 94.69 360 LEU A C 1
ATOM 2864 O O . LEU A 1 360 ? -22.283 4.381 19.396 1.00 94.69 360 LEU A O 1
ATOM 2868 N N . ILE A 1 361 ? -24.287 5.338 19.527 1.00 93.88 361 ILE A N 1
ATOM 2869 C CA . ILE A 1 361 ? -23.978 6.341 18.496 1.00 93.88 361 ILE A CA 1
ATOM 2870 C C . ILE A 1 361 ? -22.878 7.295 18.990 1.00 93.88 361 ILE A C 1
ATOM 2872 O O . ILE A 1 361 ? -21.910 7.560 18.275 1.00 93.88 361 ILE A O 1
ATOM 2876 N N . LEU A 1 362 ? -22.982 7.769 20.237 1.00 93.25 362 LEU A N 1
ATOM 2877 C CA . LEU A 1 362 ? -22.029 8.716 20.818 1.00 93.25 362 LEU A CA 1
ATOM 2878 C C . LEU A 1 362 ? -20.602 8.158 20.868 1.00 93.25 362 LEU A C 1
ATOM 2880 O O . LEU A 1 362 ? -19.654 8.893 20.597 1.00 93.25 362 LEU A O 1
ATOM 2884 N N . VAL A 1 363 ? -20.430 6.872 21.188 1.00 89.56 363 VAL A N 1
ATOM 2885 C CA . VAL A 1 363 ? -19.094 6.257 21.242 1.00 89.56 363 VAL A CA 1
ATOM 2886 C C . VAL A 1 363 ? -18.456 6.133 19.852 1.00 89.56 363 VAL A C 1
ATOM 2888 O O . VAL A 1 363 ? -17.245 6.308 19.726 1.00 89.56 363 VAL A O 1
ATOM 2891 N N . HIS A 1 364 ? -19.250 5.925 18.794 1.00 84.00 364 HIS A N 1
ATOM 2892 C CA . HIS A 1 364 ? -18.750 5.956 17.415 1.00 84.00 364 HIS A CA 1
ATOM 2893 C C . HIS A 1 364 ? -18.365 7.374 16.965 1.00 84.00 364 HIS A C 1
ATOM 2895 O O . HIS A 1 364 ? -17.338 7.549 16.307 1.00 84.00 364 HIS A O 1
ATOM 2901 N N . LEU A 1 365 ? -19.129 8.387 17.380 1.00 82.50 365 LEU A N 1
ATOM 2902 C CA . LEU A 1 365 ? -18.821 9.800 17.132 1.00 82.50 365 LEU A CA 1
ATOM 2903 C C . LEU A 1 365 ? -17.558 10.273 17.861 1.00 82.50 365 LEU A C 1
ATOM 2905 O O . LEU A 1 365 ? -16.755 11.012 17.300 1.00 82.50 365 LEU A O 1
ATOM 2909 N N . LYS A 1 366 ? -17.342 9.807 19.094 1.00 80.44 366 LYS A N 1
ATOM 2910 C CA . LYS A 1 366 ? -16.165 10.133 19.915 1.00 80.44 366 LYS A CA 1
ATOM 2911 C C . LYS A 1 366 ? -15.067 9.071 19.816 1.00 80.44 366 LYS A C 1
ATOM 2913 O O . LYS A 1 366 ? -14.337 8.847 20.779 1.00 80.44 366 LYS A O 1
ATOM 2918 N N . SER A 1 367 ? -14.932 8.402 18.670 1.00 66.50 367 SER A N 1
ATOM 2919 C CA . SER A 1 367 ? -14.089 7.203 18.508 1.00 66.50 367 SER A CA 1
ATOM 2920 C C . SER A 1 367 ? -12.600 7.386 18.847 1.00 66.50 367 SER A C 1
ATOM 2922 O O . SER A 1 367 ? -11.938 6.401 19.163 1.00 66.50 367 SER A O 1
ATOM 2924 N N . ALA A 1 368 ? -12.080 8.617 18.850 1.00 65.25 368 ALA A N 1
ATOM 2925 C CA . ALA A 1 368 ? -10.691 8.915 19.206 1.00 65.25 368 ALA A CA 1
ATOM 2926 C C . ALA A 1 368 ? -10.413 8.989 20.728 1.00 65.25 368 ALA A C 1
ATOM 2928 O O . ALA A 1 368 ? -9.258 8.865 21.136 1.00 65.25 368 ALA A O 1
ATOM 2929 N N . ASP A 1 369 ? -11.430 9.158 21.587 1.00 81.00 369 ASP A N 1
ATOM 2930 C CA . ASP A 1 369 ? -11.247 9.248 23.048 1.00 81.00 369 ASP A CA 1
ATOM 2931 C C . ASP A 1 369 ? -11.438 7.887 23.736 1.00 81.00 369 ASP A C 1
ATOM 2933 O O . ASP A 1 369 ? -12.422 7.620 24.432 1.00 81.00 369 ASP A O 1
ATOM 2937 N N . TYR A 1 370 ? -10.467 6.993 23.546 1.00 81.44 370 TYR A N 1
ATOM 2938 C CA . TYR A 1 370 ? -10.536 5.621 24.054 1.00 81.44 370 TYR A CA 1
ATOM 2939 C C . TYR A 1 370 ? -10.760 5.543 25.573 1.00 81.44 370 TYR A C 1
ATOM 2941 O O . TYR A 1 370 ? -11.513 4.691 26.044 1.00 81.44 370 TYR A O 1
ATOM 2949 N N . LYS A 1 371 ? -10.138 6.430 26.366 1.00 88.50 371 LYS A N 1
ATOM 2950 C CA . LYS A 1 371 ? -10.258 6.399 27.836 1.00 88.50 371 LYS A CA 1
ATOM 2951 C C . LYS A 1 371 ? -11.655 6.801 28.286 1.00 88.50 371 LYS A C 1
ATOM 2953 O O . LYS A 1 371 ? -12.222 6.139 29.159 1.00 88.50 371 LYS A O 1
ATOM 2958 N N . GLN A 1 372 ? -12.205 7.872 27.720 1.00 89.19 372 GLN A N 1
ATOM 2959 C CA . GLN A 1 372 ? -13.554 8.300 28.065 1.00 89.19 372 GLN A CA 1
ATOM 2960 C C . GLN A 1 372 ? -14.597 7.306 27.551 1.00 89.19 372 GLN A C 1
ATOM 2962 O O . GLN A 1 372 ? -15.548 6.998 28.269 1.00 89.19 372 GLN A O 1
ATOM 2967 N N . ASN A 1 373 ? -14.369 6.712 26.379 1.00 89.50 373 ASN A N 1
ATOM 2968 C CA . ASN A 1 373 ? -15.222 5.661 25.835 1.00 89.50 373 ASN A CA 1
ATOM 2969 C C . ASN A 1 373 ? -15.223 4.400 26.710 1.00 89.50 373 ASN A C 1
ATOM 2971 O O . ASN A 1 373 ? -16.289 3.842 26.957 1.00 89.50 373 ASN A O 1
ATOM 2975 N N . VAL A 1 374 ? -14.079 3.980 27.269 1.00 93.94 374 VAL A N 1
ATOM 2976 C CA . VAL A 1 374 ? -14.039 2.870 28.244 1.00 93.94 374 VAL A CA 1
ATOM 2977 C C . VAL A 1 374 ? -14.888 3.179 29.478 1.00 93.94 374 VAL A C 1
ATOM 2979 O O . VAL A 1 374 ? -15.625 2.303 29.941 1.00 93.94 374 VAL A O 1
ATOM 2982 N N . LYS A 1 375 ? -14.825 4.407 30.010 1.00 95.25 375 LYS A N 1
ATOM 2983 C CA . LYS A 1 375 ? -15.670 4.818 31.146 1.00 95.25 375 LYS A CA 1
ATOM 2984 C C . LYS A 1 375 ? -17.149 4.777 30.770 1.00 95.25 375 LYS A C 1
ATOM 2986 O O . LYS A 1 375 ? -17.923 4.124 31.466 1.00 95.25 375 LYS A O 1
ATOM 2991 N N . LEU A 1 376 ? -17.508 5.385 29.637 1.00 94.19 376 LEU A N 1
ATOM 2992 C CA . LEU A 1 376 ? -18.878 5.411 29.128 1.00 94.19 376 LEU A CA 1
ATOM 2993 C C . LEU A 1 376 ? -19.427 3.993 28.944 1.00 94.19 376 LEU A C 1
ATOM 2995 O O . LEU A 1 376 ? -20.518 3.695 29.423 1.00 94.19 376 LEU A O 1
ATOM 2999 N N . MET A 1 377 ? -18.674 3.091 28.310 1.00 96.81 377 MET A N 1
ATOM 3000 C CA . MET A 1 377 ? -19.100 1.701 28.123 1.00 96.81 377 MET A CA 1
ATOM 3001 C C . MET A 1 377 ? -19.175 0.940 29.447 1.00 96.81 377 MET A C 1
ATOM 3003 O O . MET A 1 377 ? -20.094 0.155 29.645 1.00 96.81 377 MET A O 1
ATOM 3007 N N . THR A 1 378 ? -18.277 1.205 30.397 1.00 96.88 378 THR A N 1
ATOM 3008 C CA . THR A 1 378 ? -18.332 0.584 31.731 1.00 96.88 378 THR A CA 1
ATOM 3009 C C . THR A 1 378 ? -19.580 0.997 32.506 1.00 96.88 378 THR A C 1
ATOM 3011 O O . THR A 1 378 ? -20.212 0.156 33.143 1.00 96.88 378 THR A O 1
ATOM 3014 N N . GLU A 1 379 ? -19.965 2.269 32.447 1.00 94.62 379 GLU A N 1
ATOM 3015 C CA . GLU A 1 379 ? -21.230 2.748 33.013 1.00 94.62 379 GLU A CA 1
ATOM 3016 C C . GLU A 1 379 ? -22.434 2.173 32.261 1.00 94.62 379 GLU A C 1
ATOM 3018 O O . GLU A 1 379 ? -23.414 1.765 32.879 1.00 94.62 379 GLU A O 1
ATOM 3023 N N . SER A 1 380 ? -22.337 2.077 30.935 1.00 95.25 380 SER A N 1
ATOM 3024 C CA . SER A 1 380 ? -23.393 1.527 30.084 1.00 95.25 380 SER A CA 1
ATOM 3025 C C . SER A 1 380 ? -23.644 0.048 30.376 1.00 95.25 380 SER A C 1
ATOM 3027 O O . SER A 1 380 ? -24.791 -0.345 30.526 1.00 95.25 380 SER A O 1
ATOM 3029 N N . ILE A 1 381 ? -22.599 -0.757 30.567 1.00 96.62 381 ILE A N 1
ATOM 3030 C CA . ILE A 1 381 ? -22.703 -2.184 30.906 1.00 96.62 381 ILE A CA 1
ATOM 3031 C C . ILE A 1 381 ? -23.358 -2.404 32.275 1.00 96.62 381 ILE A C 1
ATOM 3033 O O . ILE A 1 381 ? -24.097 -3.367 32.452 1.00 96.62 381 ILE A O 1
ATOM 3037 N N . LYS A 1 382 ? -23.151 -1.504 33.247 1.00 95.06 382 LYS A N 1
ATOM 3038 C CA . LYS A 1 382 ? -23.851 -1.587 34.544 1.00 95.06 382 LYS A CA 1
ATOM 3039 C C . LYS A 1 382 ? -25.364 -1.415 34.400 1.00 95.06 382 LYS A C 1
ATOM 3041 O O . LYS A 1 382 ? -26.108 -1.993 35.183 1.00 95.06 382 LYS A O 1
ATOM 3046 N N . LEU A 1 383 ? -25.797 -0.604 33.436 1.00 93.62 383 LEU A N 1
ATOM 3047 C CA . LEU A 1 383 ? -27.211 -0.339 33.164 1.00 93.62 383 LEU A CA 1
ATOM 3048 C C . LEU A 1 383 ? -27.810 -1.387 32.216 1.00 93.62 383 LEU A C 1
ATOM 3050 O O . LEU A 1 383 ? -28.943 -1.803 32.393 1.00 93.62 383 LEU A O 1
ATOM 3054 N N . TYR A 1 384 ? -27.047 -1.832 31.221 1.00 94.56 384 TYR A N 1
ATOM 3055 C CA . TYR A 1 384 ? -27.498 -2.701 30.135 1.00 94.56 384 TYR A CA 1
ATOM 3056 C C . TYR A 1 384 ? -26.611 -3.951 30.054 1.00 94.56 384 TYR A C 1
ATOM 3058 O O . TYR A 1 384 ? -25.937 -4.184 29.052 1.00 94.56 384 TYR A O 1
ATOM 3066 N N . SER A 1 385 ? -26.580 -4.747 31.122 1.00 92.88 385 SER A N 1
ATOM 3067 C CA . SER A 1 385 ? -25.652 -5.883 31.259 1.00 92.88 385 SER A CA 1
ATOM 3068 C C . SER A 1 385 ? -25.871 -7.005 30.241 1.00 92.88 385 SER A C 1
ATOM 3070 O O . SER A 1 385 ? -24.947 -7.758 29.962 1.00 92.88 385 SER A O 1
ATOM 3072 N N . SER A 1 386 ? -27.066 -7.113 29.659 1.00 91.50 386 SER A N 1
ATOM 3073 C CA . SER A 1 386 ? -27.371 -8.066 28.586 1.00 91.50 386 SER A CA 1
ATOM 3074 C C . SER A 1 386 ? -27.077 -7.530 27.180 1.00 91.50 386 SER A C 1
ATOM 3076 O O . SER A 1 386 ? -27.220 -8.269 26.208 1.00 91.50 386 SER A O 1
ATOM 3078 N N . PHE A 1 387 ? -26.688 -6.256 27.037 1.00 94.38 387 PHE A N 1
ATOM 3079 C CA . PHE A 1 387 ? -26.464 -5.641 25.731 1.00 94.38 387 PHE A CA 1
ATOM 3080 C C . PHE A 1 387 ? -25.016 -5.836 25.267 1.00 94.38 387 PHE A C 1
ATOM 3082 O O . PHE A 1 387 ? -24.118 -5.046 25.571 1.00 94.38 387 PHE A O 1
ATOM 3089 N N . ILE A 1 388 ? -24.819 -6.908 24.501 1.00 93.88 388 ILE A N 1
ATOM 3090 C CA . ILE A 1 388 ? -23.528 -7.398 24.000 1.00 93.88 388 ILE A CA 1
ATOM 3091 C C . ILE A 1 388 ? -22.671 -6.313 23.317 1.00 93.88 388 ILE A C 1
ATOM 3093 O O . ILE A 1 388 ? -21.495 -6.213 23.682 1.00 93.88 388 ILE A O 1
ATOM 3097 N N . PRO A 1 389 ? -23.202 -5.430 22.439 1.00 94.94 389 PRO A N 1
ATOM 3098 C CA . PRO A 1 389 ? -22.380 -4.445 21.726 1.00 94.94 389 PRO A CA 1
ATOM 3099 C C . PRO A 1 389 ? -21.528 -3.537 22.626 1.00 94.94 389 PRO A C 1
ATOM 3101 O O . PRO A 1 389 ? -20.445 -3.110 22.228 1.00 94.94 389 PRO A O 1
ATOM 3104 N N . PHE A 1 390 ? -21.953 -3.251 23.864 1.00 96.38 390 PHE A N 1
ATOM 3105 C CA . PHE A 1 390 ? -21.130 -2.446 24.774 1.00 96.38 390 PHE A CA 1
ATOM 3106 C C . PHE A 1 390 ? -19.850 -3.158 25.215 1.00 96.38 390 PHE A C 1
ATOM 3108 O O . PHE A 1 390 ? -18.822 -2.498 25.385 1.00 96.38 390 PHE A O 1
ATOM 3115 N N . TYR A 1 391 ? -19.887 -4.482 25.368 1.00 97.25 391 TYR A N 1
ATOM 3116 C CA . TYR A 1 391 ? -18.698 -5.276 25.666 1.00 97.25 391 TYR A CA 1
ATOM 3117 C C . TYR A 1 391 ? -17.747 -5.292 24.468 1.00 97.25 391 TYR A C 1
ATOM 3119 O O . TYR A 1 391 ? -16.553 -5.075 24.651 1.00 97.25 391 TYR A O 1
ATOM 3127 N N . GLU A 1 392 ? -18.261 -5.446 23.244 1.00 94.44 392 GLU A N 1
ATOM 3128 C CA . GLU A 1 392 ? -17.449 -5.426 22.015 1.00 94.44 392 GLU A CA 1
ATOM 3129 C C . GLU A 1 392 ? -16.700 -4.105 21.836 1.00 94.44 392 GLU A C 1
ATOM 3131 O O . GLU A 1 392 ? -15.492 -4.067 21.562 1.00 94.44 392 GLU A O 1
ATOM 3136 N N . ILE A 1 393 ? -17.428 -3.000 22.016 1.00 93.44 393 ILE A N 1
ATOM 3137 C CA . ILE A 1 393 ? -16.877 -1.659 21.884 1.00 93.44 393 ILE A CA 1
ATOM 3138 C C . ILE A 1 393 ? -15.834 -1.445 22.979 1.00 93.44 393 ILE A C 1
ATOM 3140 O O . ILE A 1 393 ? -14.709 -1.052 22.668 1.00 93.44 393 ILE A O 1
ATOM 3144 N N . ARG A 1 394 ? -16.142 -1.763 24.245 1.00 96.50 394 ARG A N 1
ATOM 3145 C CA . ARG A 1 394 ? -15.185 -1.609 25.351 1.00 96.50 394 ARG A CA 1
ATOM 3146 C C . ARG A 1 394 ? -13.929 -2.458 25.153 1.00 96.50 394 ARG A C 1
ATOM 3148 O O . ARG A 1 394 ? -12.831 -1.939 25.342 1.00 96.50 394 ARG A O 1
ATOM 3155 N N . ALA A 1 395 ? -14.074 -3.705 24.706 1.00 94.62 395 ALA A N 1
ATOM 3156 C CA . ALA A 1 395 ? -12.962 -4.596 24.389 1.00 94.62 395 ALA A CA 1
ATOM 3157 C C . ALA A 1 395 ? -12.037 -3.998 23.322 1.00 94.62 395 ALA A C 1
ATOM 3159 O O . ALA A 1 395 ? -10.810 -3.993 23.469 1.00 94.62 395 ALA A O 1
ATOM 3160 N N . SER A 1 396 ? -12.631 -3.427 22.272 1.00 89.75 396 SER A N 1
ATOM 3161 C CA . SER A 1 396 ? -11.904 -2.729 21.211 1.00 89.75 396 SER A CA 1
ATOM 3162 C C . SER A 1 396 ? -11.143 -1.518 21.760 1.00 89.75 396 SER A C 1
ATOM 3164 O O . SER A 1 396 ? -9.952 -1.367 21.484 1.00 89.75 396 SER A O 1
ATOM 3166 N N . MET A 1 397 ? -11.785 -0.695 22.601 1.00 90.94 397 MET A N 1
ATOM 3167 C CA . MET A 1 397 ? -11.144 0.461 23.245 1.00 90.94 397 MET A CA 1
ATOM 3168 C C . MET A 1 397 ? -9.987 0.044 24.168 1.00 90.94 397 MET A C 1
ATOM 3170 O O . MET A 1 397 ? -8.929 0.676 24.150 1.00 90.94 397 MET A O 1
ATOM 3174 N N . TYR A 1 398 ? -10.140 -1.042 24.935 1.00 92.06 398 TYR A N 1
ATOM 3175 C CA . TYR A 1 398 ? -9.054 -1.612 25.737 1.00 92.06 398 TYR A CA 1
ATOM 3176 C C . TYR A 1 398 ? -7.856 -2.005 24.868 1.00 92.06 398 TYR A C 1
ATOM 3178 O O . TYR A 1 398 ? -6.718 -1.678 25.204 1.00 92.06 398 TYR A O 1
ATOM 3186 N N . CYS A 1 399 ? -8.097 -2.627 23.712 1.00 80.12 399 CYS A N 1
ATOM 3187 C CA . CYS A 1 399 ? -7.030 -2.993 22.782 1.00 80.12 399 CYS A CA 1
ATOM 3188 C C . CYS A 1 399 ? -6.300 -1.769 22.211 1.00 80.12 399 CYS A C 1
ATOM 3190 O O . CYS A 1 399 ? -5.071 -1.794 22.122 1.00 80.12 399 CYS A O 1
ATOM 3192 N N . PHE A 1 400 ? -7.011 -0.680 21.889 1.00 79.69 400 PHE A N 1
ATOM 3193 C CA . PHE A 1 400 ? -6.381 0.587 21.484 1.00 79.69 400 PHE A CA 1
ATOM 3194 C C . PHE A 1 400 ? -5.519 1.197 22.598 1.00 79.69 400 PHE A C 1
ATOM 3196 O O . PHE A 1 400 ? -4.452 1.747 22.327 1.00 79.69 400 PHE A O 1
ATOM 3203 N N . LEU A 1 401 ? -5.925 1.027 23.859 1.00 82.75 401 LEU A N 1
ATOM 3204 C CA . LEU A 1 401 ? -5.152 1.419 25.044 1.00 82.75 401 LEU A CA 1
ATOM 3205 C C . LEU A 1 401 ? -4.044 0.422 25.424 1.00 82.75 401 LEU A C 1
ATOM 3207 O O . LEU A 1 401 ? -3.340 0.651 26.406 1.00 82.75 401 LEU A O 1
ATOM 3211 N N . ARG A 1 402 ? -3.861 -0.659 24.650 1.00 84.56 402 ARG A N 1
ATOM 3212 C CA . ARG A 1 402 ? -2.933 -1.776 24.917 1.00 84.56 402 ARG A CA 1
ATOM 3213 C C . ARG A 1 402 ? -3.228 -2.559 26.203 1.00 84.56 402 ARG A C 1
ATOM 3215 O O . ARG A 1 402 ? -2.377 -3.310 26.674 1.00 84.56 402 ARG A O 1
ATOM 3222 N N . ASP A 1 403 ? -4.435 -2.436 26.743 1.00 89.69 403 ASP A N 1
ATOM 3223 C CA . ASP A 1 403 ? -4.935 -3.248 27.852 1.00 89.69 403 ASP A CA 1
ATOM 3224 C C . ASP A 1 403 ? -5.546 -4.550 27.313 1.00 89.69 403 ASP A C 1
ATOM 3226 O O . ASP A 1 403 ? -6.757 -4.778 27.311 1.00 89.69 403 ASP A O 1
ATOM 3230 N N . TYR A 1 404 ? -4.686 -5.416 26.778 1.00 91.50 404 TYR A N 1
ATOM 3231 C CA . TYR A 1 404 ? -5.139 -6.644 26.125 1.00 91.50 404 TYR A CA 1
ATOM 3232 C C . TYR A 1 404 ? -5.786 -7.632 27.098 1.00 91.50 404 TYR A C 1
ATOM 3234 O O . TYR A 1 404 ? -6.601 -8.439 26.671 1.00 91.50 404 TYR A O 1
ATOM 3242 N N . ILE A 1 405 ? -5.458 -7.574 28.393 1.00 94.62 405 ILE A N 1
ATOM 3243 C CA . ILE A 1 405 ? -6.021 -8.482 29.400 1.00 94.62 405 ILE A CA 1
ATOM 3244 C C . ILE A 1 405 ? -7.522 -8.230 29.544 1.00 94.62 405 ILE A C 1
ATOM 3246 O O . ILE A 1 405 ? -8.318 -9.161 29.412 1.00 94.62 405 ILE A O 1
ATOM 3250 N N . ASN A 1 406 ? -7.914 -6.972 29.761 1.00 96.19 406 ASN A N 1
ATOM 3251 C CA . ASN A 1 406 ? -9.327 -6.620 29.875 1.00 96.19 406 ASN A CA 1
ATOM 3252 C C . ASN A 1 406 ? -10.048 -6.721 28.526 1.00 96.19 406 ASN A C 1
ATOM 3254 O O . ASN A 1 406 ? -11.182 -7.194 28.482 1.00 96.19 406 ASN A O 1
ATOM 3258 N N . GLY A 1 407 ? -9.374 -6.371 27.424 1.00 96.88 407 GLY A N 1
ATOM 3259 C CA . GLY A 1 407 ? -9.922 -6.547 26.078 1.00 96.88 407 GLY A CA 1
ATOM 3260 C C . GLY A 1 407 ? -10.268 -8.005 25.762 1.00 96.88 407 GLY A C 1
ATOM 3261 O O . GLY A 1 407 ? -11.392 -8.299 25.367 1.00 96.88 407 GLY A O 1
ATOM 3262 N N . ILE A 1 408 ? -9.336 -8.934 25.997 1.00 97.38 408 ILE A N 1
ATOM 3263 C CA . ILE A 1 408 ? -9.552 -10.373 25.771 1.00 97.38 408 ILE A CA 1
ATOM 3264 C C . ILE A 1 408 ? -10.658 -10.912 26.681 1.00 97.38 408 ILE A C 1
ATOM 3266 O O . ILE A 1 408 ? -11.487 -11.679 26.207 1.00 97.38 408 ILE A O 1
ATOM 3270 N N . LYS A 1 409 ? -10.729 -10.471 27.943 1.00 97.75 409 LYS A N 1
ATOM 3271 C CA . LYS A 1 409 ? -11.799 -10.873 28.868 1.00 97.75 409 LYS A CA 1
ATOM 3272 C C . LYS A 1 409 ? -13.191 -10.485 28.361 1.00 97.75 409 LYS A C 1
ATOM 3274 O O . LYS A 1 409 ? -14.109 -11.299 28.432 1.00 97.75 409 LYS A O 1
ATOM 3279 N N . ASP A 1 410 ? -13.355 -9.260 27.864 1.00 98.00 410 ASP A N 1
ATOM 3280 C CA . ASP A 1 410 ? -14.630 -8.827 27.285 1.00 98.00 410 ASP A CA 1
ATOM 3281 C C . ASP A 1 410 ? -14.931 -9.586 25.980 1.00 98.00 410 ASP A C 1
ATOM 3283 O O . ASP A 1 410 ? -16.066 -10.014 25.784 1.00 98.00 410 ASP A O 1
ATOM 3287 N N . PHE A 1 411 ? -13.931 -9.847 25.126 1.00 98.00 411 PHE A N 1
ATOM 3288 C CA . PHE A 1 411 ? -14.135 -10.693 23.943 1.00 98.00 411 PHE A CA 1
ATOM 3289 C C . PHE A 1 411 ? -14.537 -12.128 24.300 1.00 98.00 411 PHE A C 1
ATOM 3291 O O . PHE A 1 411 ? -15.409 -12.685 23.642 1.00 98.00 411 PHE A O 1
ATOM 3298 N N . ASP A 1 412 ? -13.944 -12.729 25.334 1.00 97.31 412 ASP A N 1
ATOM 3299 C CA . ASP A 1 412 ? -14.318 -14.064 25.816 1.00 97.31 412 ASP A CA 1
ATOM 3300 C C . ASP A 1 412 ? -15.762 -14.096 26.316 1.00 97.31 412 ASP A C 1
ATOM 3302 O O . ASP A 1 412 ? -16.489 -15.050 26.040 1.00 97.31 412 ASP A O 1
ATOM 3306 N N . HIS A 1 413 ? -16.197 -13.036 27.001 1.00 96.31 413 HIS A N 1
ATOM 3307 C CA . HIS A 1 413 ? -17.586 -12.891 27.420 1.00 96.31 413 HIS A CA 1
ATOM 3308 C C . HIS A 1 413 ? -18.536 -12.845 26.217 1.00 96.31 413 HIS A C 1
ATOM 3310 O O . HIS A 1 413 ? -19.499 -13.608 26.180 1.00 96.31 413 HIS A O 1
ATOM 3316 N N . VAL A 1 414 ? -18.230 -12.016 25.211 1.00 96.69 414 VAL A N 1
ATOM 3317 C CA . VAL A 1 414 ? -19.041 -11.909 23.987 1.00 96.69 414 VAL A CA 1
ATOM 3318 C C . VAL A 1 414 ? -19.072 -13.234 23.228 1.00 96.69 414 VAL A C 1
ATOM 3320 O O . VAL A 1 414 ? -20.149 -13.726 22.919 1.00 96.69 414 VAL A O 1
ATOM 3323 N N . ILE A 1 415 ? -17.919 -13.860 22.979 1.00 96.31 415 ILE A N 1
ATOM 3324 C CA . ILE A 1 415 ? -17.822 -15.130 22.238 1.00 96.31 415 ILE A CA 1
ATOM 3325 C C . ILE A 1 415 ? -18.520 -16.275 22.990 1.00 96.31 415 ILE A C 1
ATOM 3327 O O . ILE A 1 415 ? -19.032 -17.197 22.360 1.00 96.31 415 ILE A O 1
ATOM 3331 N N . GLY A 1 416 ? -18.563 -16.227 24.325 1.00 95.25 416 GLY A N 1
ATOM 3332 C CA . GLY A 1 416 ? -19.324 -17.179 25.134 1.00 95.25 416 GLY A CA 1
ATOM 3333 C C . GLY A 1 416 ? -20.841 -17.065 24.947 1.00 95.25 416 GLY A C 1
ATOM 3334 O O . GLY A 1 416 ? -21.539 -18.067 25.080 1.00 95.25 416 GLY A O 1
ATOM 3335 N N . MET A 1 417 ? -21.347 -15.871 24.622 1.00 94.19 417 MET A N 1
ATOM 3336 C CA . MET A 1 417 ? -22.768 -15.625 24.347 1.00 94.19 417 MET A CA 1
ATOM 3337 C C . MET A 1 417 ? -23.112 -15.780 22.860 1.00 94.19 417 MET A C 1
ATOM 3339 O O . MET A 1 417 ? -24.146 -16.352 22.525 1.00 94.19 417 MET A O 1
ATOM 3343 N N . GLU A 1 418 ? -22.234 -15.311 21.973 1.00 94.19 418 GLU A N 1
ATOM 3344 C CA . GLU A 1 418 ? -22.380 -15.334 20.516 1.00 94.19 418 GLU A CA 1
ATOM 3345 C C . GLU A 1 418 ? -21.134 -15.957 19.855 1.00 94.19 418 GLU A C 1
ATOM 3347 O O . GLU A 1 418 ? -20.241 -15.247 19.376 1.00 94.19 418 GLU A O 1
ATOM 3352 N N . PRO A 1 419 ? -21.047 -17.299 19.783 1.00 92.19 419 PRO A N 1
ATOM 3353 C CA . PRO A 1 419 ? -19.868 -17.985 19.245 1.00 92.19 419 PRO A CA 1
ATOM 3354 C C . PRO A 1 419 ? -19.561 -17.675 17.773 1.00 92.19 419 PRO A C 1
ATOM 3356 O O . PRO A 1 419 ? -18.410 -17.813 17.351 1.00 92.19 419 PRO A O 1
ATOM 3359 N N . GLU A 1 420 ? -20.577 -17.262 17.011 1.00 89.75 420 GLU A N 1
ATOM 3360 C CA . GLU A 1 420 ? -20.496 -16.893 15.591 1.00 89.75 420 GLU A CA 1
ATOM 3361 C C . GLU A 1 420 ? -20.176 -15.403 15.367 1.00 89.75 420 GLU A C 1
ATOM 3363 O O . GLU A 1 420 ? -20.153 -14.933 14.227 1.00 89.75 420 GLU A O 1
ATOM 3368 N N . ASN A 1 421 ? -19.909 -14.632 16.430 1.00 92.31 421 ASN A N 1
ATOM 3369 C CA . ASN A 1 421 ? -19.580 -13.214 16.321 1.00 92.31 421 ASN A CA 1
ATOM 3370 C C . ASN A 1 421 ? -18.189 -13.010 15.692 1.00 92.31 421 ASN A C 1
ATOM 3372 O O . ASN A 1 421 ? -17.159 -12.901 16.364 1.00 92.31 421 ASN A O 1
ATOM 3376 N N . THR A 1 422 ? -18.157 -12.955 14.360 1.00 92.94 422 THR A N 1
ATOM 3377 C CA . THR A 1 422 ? -16.917 -12.919 13.574 1.00 92.94 422 THR A CA 1
ATOM 3378 C C . THR A 1 422 ? -16.040 -11.705 13.893 1.00 92.94 422 THR A C 1
ATOM 3380 O O . THR A 1 422 ? -14.816 -11.789 13.806 1.00 92.94 422 THR A O 1
ATOM 3383 N N . ILE A 1 423 ? -16.648 -10.573 14.274 1.00 90.94 423 ILE A N 1
ATOM 3384 C CA . ILE A 1 423 ? -15.921 -9.343 14.618 1.00 90.94 423 ILE A CA 1
ATOM 3385 C C . ILE A 1 423 ? -15.101 -9.574 15.889 1.00 90.94 423 ILE A C 1
ATOM 3387 O O . ILE A 1 423 ? -13.888 -9.352 15.884 1.00 90.94 423 ILE A O 1
ATOM 3391 N N . CYS A 1 424 ? -15.733 -10.082 16.949 1.00 93.56 424 CYS A N 1
ATOM 3392 C CA . CYS A 1 424 ? -15.058 -10.352 18.215 1.00 93.56 424 CYS A CA 1
ATOM 3393 C C . CYS A 1 424 ? -14.008 -11.458 18.101 1.00 93.56 424 CYS A C 1
ATOM 3395 O O . CYS A 1 424 ? -12.925 -11.312 18.666 1.00 93.56 424 CYS A O 1
ATOM 3397 N N . VAL A 1 425 ? -14.267 -12.522 17.331 1.00 96.88 425 VAL A N 1
ATOM 3398 C CA . VAL A 1 425 ? -13.275 -13.592 17.110 1.00 96.88 425 VAL A CA 1
ATOM 3399 C C . VAL A 1 425 ? -12.009 -13.036 16.440 1.00 96.88 425 VAL A C 1
ATOM 3401 O O . VAL A 1 425 ? -10.901 -13.281 16.925 1.00 96.88 425 VAL A O 1
ATOM 3404 N N . TYR A 1 426 ? -12.146 -12.211 15.394 1.00 96.31 426 TYR A N 1
ATOM 3405 C CA . TYR A 1 426 ? -10.996 -11.564 14.745 1.00 96.31 426 TYR A CA 1
ATOM 3406 C C . TYR A 1 426 ? -10.269 -10.578 15.672 1.00 96.31 426 TYR A C 1
ATOM 3408 O O . TYR A 1 426 ? -9.037 -10.587 15.759 1.00 96.31 426 TYR A O 1
ATOM 3416 N N . LEU A 1 427 ? -11.005 -9.716 16.382 1.00 93.88 427 LEU A N 1
ATOM 3417 C CA . LEU A 1 427 ? -10.395 -8.720 17.267 1.00 93.88 427 LEU A CA 1
ATOM 3418 C C . LEU A 1 427 ? -9.680 -9.372 18.459 1.00 93.88 427 LEU A C 1
ATOM 3420 O O . LEU A 1 427 ? -8.585 -8.930 18.818 1.00 93.88 427 LEU A O 1
ATOM 3424 N N . LYS A 1 428 ? -10.218 -10.472 18.999 1.00 97.31 428 LYS A N 1
ATOM 3425 C CA . LYS A 1 428 ? -9.538 -11.310 19.994 1.00 97.31 428 LYS A CA 1
ATOM 3426 C C . LYS A 1 428 ? -8.240 -11.895 19.440 1.00 97.31 428 LYS A C 1
ATOM 3428 O O . LYS A 1 428 ? -7.211 -11.795 20.106 1.00 97.31 428 LYS A O 1
ATOM 3433 N N . ALA A 1 429 ? -8.249 -12.447 18.224 1.00 95.88 429 ALA A N 1
ATOM 3434 C CA . ALA A 1 429 ? -7.038 -12.966 17.579 1.00 95.88 429 ALA A CA 1
ATOM 3435 C C . ALA A 1 429 ? -5.952 -11.879 17.433 1.00 95.88 429 ALA A C 1
ATOM 3437 O O . ALA A 1 429 ? -4.774 -12.103 17.729 1.00 95.88 429 ALA A O 1
ATOM 3438 N N . SER A 1 430 ? -6.353 -10.660 17.058 1.00 92.56 430 SER A N 1
ATOM 3439 C CA . SER A 1 430 ? -5.465 -9.492 16.991 1.00 92.56 430 SER A CA 1
ATOM 3440 C C . SER A 1 430 ? -4.908 -9.089 18.361 1.00 92.56 430 SER A C 1
ATOM 3442 O O . SER A 1 430 ? -3.701 -8.861 18.489 1.00 92.56 430 SER A O 1
ATOM 3444 N N . ALA A 1 431 ? -5.741 -9.069 19.405 1.00 89.12 431 ALA A N 1
ATOM 3445 C CA . ALA A 1 431 ? -5.321 -8.777 20.776 1.00 89.12 431 ALA A CA 1
ATOM 3446 C C . ALA A 1 431 ? -4.346 -9.833 21.333 1.00 89.12 431 ALA A C 1
ATOM 3448 O O . ALA A 1 431 ? -3.333 -9.486 21.946 1.00 89.12 431 ALA A O 1
ATOM 3449 N N . LEU A 1 432 ? -4.598 -11.119 21.069 1.00 93.44 432 LEU A N 1
ATOM 3450 C CA . LEU A 1 432 ? -3.707 -12.227 21.432 1.00 93.44 432 LEU A CA 1
ATOM 3451 C C . LEU A 1 432 ? -2.344 -12.096 20.742 1.00 93.44 432 LEU A C 1
ATOM 3453 O O . LEU A 1 432 ? -1.305 -12.171 21.396 1.00 93.44 432 LEU A O 1
ATOM 3457 N N . ARG A 1 433 ? -2.330 -11.789 19.439 1.00 91.88 433 ARG A N 1
ATOM 3458 C CA . ARG A 1 433 ? -1.086 -11.539 18.696 1.00 91.88 433 ARG A CA 1
ATOM 3459 C C . ARG A 1 433 ? -0.309 -10.361 19.286 1.00 91.88 433 ARG A C 1
ATOM 3461 O O . ARG A 1 433 ? 0.892 -10.468 19.514 1.00 91.88 433 ARG A O 1
ATOM 3468 N N . ASN A 1 434 ? -0.982 -9.241 19.546 1.00 82.81 434 ASN A N 1
ATOM 3469 C CA . ASN A 1 434 ? -0.337 -8.029 20.058 1.00 82.81 434 ASN A CA 1
ATOM 3470 C C . ASN A 1 434 ? 0.141 -8.172 21.519 1.00 82.81 434 ASN A C 1
ATOM 3472 O O . ASN A 1 434 ? 1.044 -7.447 21.934 1.00 82.81 434 ASN A O 1
ATOM 3476 N N . SER A 1 435 ? -0.413 -9.125 22.275 1.00 84.69 435 SER A N 1
ATOM 3477 C CA . SER A 1 435 ? 0.051 -9.527 23.613 1.00 84.69 435 SER A CA 1
ATOM 3478 C C . SER A 1 435 ? 1.065 -10.683 23.594 1.00 84.69 435 SER A C 1
ATOM 3480 O O . SER A 1 435 ? 1.394 -11.228 24.642 1.00 84.69 435 SER A O 1
ATOM 3482 N N . SER A 1 436 ? 1.607 -11.036 22.421 1.00 85.56 436 SER A N 1
ATOM 3483 C CA . SER A 1 436 ? 2.586 -12.120 22.217 1.00 85.56 436 SER A CA 1
ATOM 3484 C C . SER A 1 436 ? 2.088 -13.541 22.536 1.00 85.56 436 SER A C 1
ATOM 3486 O O . SER A 1 436 ? 2.890 -14.468 22.642 1.00 85.56 436 SER A O 1
ATOM 3488 N N . ARG A 1 437 ? 0.771 -13.753 22.631 1.00 90.62 437 ARG A N 1
ATOM 3489 C CA . ARG A 1 437 ? 0.127 -15.071 22.792 1.00 90.62 437 ARG A CA 1
ATOM 3490 C C . ARG A 1 437 ? -0.134 -15.699 21.421 1.00 90.62 437 ARG A C 1
ATOM 3492 O O . ARG A 1 437 ? -1.269 -15.856 20.983 1.00 90.62 437 ARG A O 1
ATOM 3499 N N . TYR A 1 438 ? 0.945 -15.986 20.698 1.00 89.38 438 TYR A N 1
ATOM 3500 C CA . TYR A 1 438 ? 0.893 -16.287 19.264 1.00 89.38 438 TYR A CA 1
ATOM 3501 C C . TYR A 1 438 ? 0.177 -17.596 18.903 1.00 89.38 438 TYR A C 1
ATOM 3503 O O . TYR A 1 438 ? -0.534 -17.612 17.904 1.00 89.38 438 TYR A O 1
ATOM 3511 N N . HIS A 1 439 ? 0.330 -18.668 19.689 1.00 93.62 439 HIS A N 1
ATOM 3512 C CA . HIS A 1 439 ? -0.354 -19.943 19.420 1.00 93.62 439 HIS A CA 1
ATOM 3513 C C . HIS A 1 439 ? -1.876 -19.792 19.518 1.00 93.62 439 HIS A C 1
ATOM 3515 O O . HIS A 1 439 ? -2.591 -20.104 18.572 1.00 93.62 439 HIS A O 1
ATOM 3521 N N . GLU A 1 440 ? -2.355 -19.180 20.600 1.00 96.69 440 GLU A N 1
ATOM 3522 C CA . GLU A 1 440 ? -3.778 -18.877 20.778 1.00 96.69 440 GLU A CA 1
ATOM 3523 C C . GLU A 1 440 ? -4.289 -17.905 19.706 1.00 96.69 440 GLU A C 1
ATOM 3525 O O . GLU A 1 440 ? -5.417 -18.026 19.235 1.00 96.69 440 GLU A O 1
ATOM 3530 N N . ALA A 1 441 ? -3.464 -16.939 19.282 1.00 96.00 441 ALA A N 1
ATOM 3531 C CA . ALA A 1 441 ? -3.820 -16.045 18.185 1.00 96.00 441 ALA A CA 1
ATOM 3532 C C . ALA A 1 441 ? -4.038 -16.809 16.870 1.00 96.00 441 ALA A C 1
ATOM 3534 O O . ALA A 1 441 ? -4.992 -16.505 16.160 1.00 96.00 441 ALA A O 1
ATOM 3535 N N . ILE A 1 442 ? -3.178 -17.787 16.549 1.00 96.88 442 ILE A N 1
ATOM 3536 C CA . ILE A 1 442 ? -3.315 -18.628 15.348 1.00 96.88 442 ILE A CA 1
ATOM 3537 C C . ILE A 1 442 ? -4.641 -19.388 15.387 1.00 96.88 442 ILE A C 1
ATOM 3539 O O . ILE A 1 442 ? -5.416 -19.260 14.444 1.00 96.88 442 ILE A O 1
ATOM 3543 N N . GLU A 1 443 ? -4.939 -20.079 16.490 1.00 97.25 443 GLU A N 1
ATOM 3544 C CA . GLU A 1 443 ? -6.198 -20.822 16.656 1.00 97.25 443 GLU A CA 1
ATOM 3545 C C . GLU A 1 443 ? -7.424 -19.917 16.467 1.00 97.25 443 GLU A C 1
ATOM 3547 O O . GLU A 1 443 ? -8.389 -20.282 15.797 1.00 97.25 443 GLU A O 1
ATOM 3552 N N . GLN A 1 444 ? -7.390 -18.698 17.019 1.00 97.62 444 GLN A N 1
ATOM 3553 C CA . GLN A 1 444 ? -8.497 -17.753 16.860 1.00 97.62 444 GLN A CA 1
ATOM 3554 C C . GLN A 1 444 ? -8.609 -17.190 15.433 1.00 97.62 444 GLN A C 1
ATOM 3556 O O . GLN A 1 444 ? -9.728 -16.993 14.960 1.00 97.62 444 GLN A O 1
ATOM 3561 N N . TYR A 1 445 ? -7.500 -16.948 14.722 1.00 98.25 445 TYR A N 1
ATOM 3562 C CA . TYR A 1 445 ? -7.557 -16.560 13.306 1.00 98.25 445 TYR A CA 1
ATOM 3563 C C . TYR A 1 445 ? -8.097 -17.691 12.425 1.00 98.25 445 TYR A C 1
ATOM 3565 O O . TYR A 1 445 ? -8.883 -17.425 11.519 1.00 98.25 445 TYR A O 1
ATOM 3573 N N . GLU A 1 446 ? -7.708 -18.940 12.688 1.00 97.62 446 GLU A N 1
ATOM 3574 C CA . GLU A 1 446 ? -8.220 -20.112 11.968 1.00 97.62 446 GLU A CA 1
ATOM 3575 C C . GLU A 1 446 ? -9.724 -20.286 12.206 1.00 97.62 446 GLU A C 1
ATOM 3577 O O . GLU A 1 446 ? -10.480 -20.391 11.239 1.00 97.62 446 GLU A O 1
ATOM 3582 N N . LYS A 1 447 ? -10.176 -20.164 13.462 1.00 97.19 447 LYS A N 1
ATOM 3583 C CA . LYS A 1 447 ? -11.607 -20.140 13.798 1.00 97.19 447 LYS A CA 1
ATOM 3584 C C . LYS A 1 447 ? -12.343 -19.014 13.070 1.00 97.19 447 LYS A C 1
ATOM 3586 O O . LYS A 1 447 ? -13.419 -19.243 12.530 1.00 97.19 447 LYS A O 1
ATOM 3591 N N . PHE A 1 448 ? -11.781 -17.802 13.035 1.00 98.06 448 PHE A N 1
ATOM 3592 C CA . PHE A 1 448 ? -12.376 -16.675 12.311 1.00 98.06 448 PHE A CA 1
ATOM 3593 C C . PHE A 1 448 ? -12.559 -16.979 10.818 1.00 98.06 448 PHE A C 1
ATOM 3595 O O . PHE A 1 448 ? -13.614 -16.664 10.268 1.00 98.06 448 PHE A O 1
ATOM 3602 N N . ILE A 1 449 ? -11.554 -17.579 10.172 1.00 97.88 449 ILE A N 1
ATOM 3603 C CA . ILE A 1 449 ? -11.602 -17.951 8.751 1.00 97.88 449 ILE A CA 1
ATOM 3604 C C . ILE A 1 449 ? -12.690 -19.002 8.499 1.00 97.88 449 ILE A C 1
ATOM 3606 O O . ILE A 1 449 ? -13.389 -18.905 7.495 1.00 97.88 449 ILE A O 1
ATOM 3610 N N . GLU A 1 450 ? -12.859 -19.970 9.403 1.00 96.44 450 GLU A N 1
ATOM 3611 C CA . GLU A 1 450 ? -13.860 -21.038 9.287 1.00 96.44 450 GLU A CA 1
ATOM 3612 C C . GLU A 1 450 ? -15.303 -20.509 9.316 1.00 96.44 450 GLU A C 1
ATOM 3614 O O . GLU A 1 450 ? -16.128 -20.916 8.499 1.00 96.44 450 GLU A O 1
ATOM 3619 N N . ILE A 1 451 ? -15.605 -19.579 10.227 1.00 95.56 451 ILE A N 1
ATOM 3620 C CA . ILE A 1 451 ? -16.974 -19.076 10.439 1.00 95.56 451 ILE A CA 1
ATOM 3621 C C . ILE A 1 451 ? -17.331 -17.856 9.571 1.00 95.56 451 ILE A C 1
ATOM 3623 O O . ILE A 1 451 ? -18.483 -17.421 9.554 1.00 95.56 451 ILE A O 1
ATOM 3627 N N . SER A 1 452 ? -16.356 -17.252 8.884 1.00 95.75 452 SER A N 1
ATOM 3628 C CA . SER A 1 452 ? -16.565 -16.011 8.128 1.00 95.75 452 SER A CA 1
ATOM 3629 C C . SER A 1 452 ? -16.914 -16.259 6.659 1.00 95.75 452 SER A C 1
ATOM 3631 O O . SER A 1 452 ? -16.342 -17.146 6.026 1.00 95.75 452 SER A O 1
ATOM 3633 N N . PRO A 1 453 ? -17.777 -15.421 6.050 1.00 94.50 453 PRO A N 1
ATOM 3634 C CA . PRO A 1 453 ? -17.941 -15.401 4.600 1.00 94.50 453 PRO A CA 1
ATOM 3635 C C . PRO A 1 453 ? -16.606 -15.153 3.892 1.00 94.50 453 PRO A C 1
ATOM 3637 O O . PRO A 1 453 ? -15.835 -14.307 4.343 1.00 94.50 453 PRO A O 1
ATOM 3640 N N . LYS A 1 454 ? -16.350 -15.844 2.774 1.00 92.69 454 LYS A N 1
ATOM 3641 C CA . LYS A 1 454 ? -15.080 -15.755 2.020 1.00 92.69 454 LYS A CA 1
ATOM 3642 C C . LYS A 1 454 ? -14.715 -14.326 1.594 1.00 92.69 454 LYS A C 1
ATOM 3644 O O . LYS A 1 454 ? -13.545 -13.959 1.572 1.00 92.69 454 LYS A O 1
ATOM 3649 N N . ASP A 1 455 ? -15.725 -13.510 1.315 1.00 91.81 455 ASP A N 1
ATOM 3650 C CA . ASP A 1 455 ? -15.619 -12.107 0.909 1.00 91.81 455 ASP A CA 1
ATOM 3651 C C . ASP A 1 455 ? -15.451 -11.125 2.088 1.00 91.81 455 ASP A C 1
ATOM 3653 O O . ASP A 1 455 ? -15.447 -9.906 1.896 1.00 91.81 455 ASP A O 1
ATOM 3657 N N . ASN A 1 456 ? -15.285 -11.626 3.319 1.00 93.44 456 ASN A N 1
ATOM 3658 C CA . ASN A 1 456 ? -15.021 -10.793 4.486 1.00 93.44 456 ASN A CA 1
ATOM 3659 C C . ASN A 1 456 ? -13.633 -10.133 4.394 1.00 93.44 456 ASN A C 1
ATOM 3661 O O . ASN A 1 456 ? -12.602 -10.810 4.343 1.00 93.44 456 ASN A O 1
ATOM 3665 N N . ARG A 1 457 ? -13.609 -8.795 4.521 1.00 90.69 457 ARG A N 1
ATOM 3666 C CA . ARG A 1 457 ? -12.408 -7.937 4.437 1.00 90.69 457 ARG A CA 1
ATOM 3667 C C . ARG A 1 457 ? -11.239 -8.322 5.346 1.00 90.69 457 ARG A C 1
ATOM 3669 O O . ARG A 1 457 ? -10.122 -7.840 5.146 1.00 90.69 457 ARG A O 1
ATOM 3676 N N . LYS A 1 458 ? -11.476 -9.118 6.391 1.00 94.00 458 LYS A N 1
ATOM 3677 C CA . LYS A 1 458 ? -10.451 -9.538 7.356 1.00 94.00 458 LYS A CA 1
ATOM 3678 C C . LYS A 1 458 ? -9.871 -10.928 7.098 1.00 94.00 458 LYS A C 1
ATOM 3680 O O . LYS A 1 458 ? -8.895 -11.279 7.761 1.00 94.00 458 LYS A O 1
ATOM 3685 N N . ILE A 1 459 ? -10.382 -11.696 6.131 1.00 95.88 459 ILE A N 1
ATOM 3686 C CA . ILE A 1 459 ? -9.810 -13.009 5.786 1.00 95.88 459 ILE A CA 1
ATOM 3687 C C . ILE A 1 459 ? -8.376 -12.892 5.250 1.00 95.88 459 ILE A C 1
ATOM 3689 O O . ILE A 1 459 ? -7.511 -13.587 5.791 1.00 95.88 459 ILE A O 1
ATOM 3693 N N . PRO A 1 460 ? -8.053 -11.996 4.291 1.00 95.50 460 PRO A N 1
ATOM 3694 C CA . PRO A 1 460 ? -6.674 -11.884 3.816 1.00 95.50 460 PRO A CA 1
ATOM 3695 C C . PRO A 1 460 ? -5.695 -11.506 4.943 1.00 95.50 460 PRO A C 1
ATOM 3697 O O . PRO A 1 460 ? -4.674 -12.168 5.132 1.00 95.50 460 PRO A O 1
ATOM 3700 N N . ASP A 1 461 ? -6.036 -10.508 5.771 1.00 92.38 461 ASP A N 1
ATOM 3701 C CA . ASP A 1 461 ? -5.232 -10.120 6.942 1.00 92.38 461 ASP A CA 1
ATOM 3702 C C . ASP A 1 461 ? -5.077 -11.247 7.972 1.00 92.38 461 ASP A C 1
ATOM 3704 O O . ASP A 1 461 ? -4.029 -11.337 8.610 1.00 92.38 461 ASP A O 1
ATOM 3708 N N . SER A 1 462 ? -6.063 -12.134 8.113 1.00 96.06 462 SER A N 1
ATOM 3709 C CA . SER A 1 462 ? -5.976 -13.284 9.023 1.00 96.06 462 SER A CA 1
ATOM 3710 C C . SER A 1 462 ? -4.917 -14.281 8.558 1.00 96.06 462 SER A C 1
ATOM 3712 O O . SER A 1 462 ? -4.069 -14.678 9.356 1.00 96.06 462 SER A O 1
ATOM 3714 N N . TYR A 1 463 ? -4.867 -14.602 7.260 1.00 97.38 463 TYR A N 1
ATOM 3715 C CA . TYR A 1 463 ? -3.796 -15.432 6.702 1.00 97.38 463 TYR A CA 1
ATOM 3716 C C . TYR A 1 463 ? -2.414 -14.792 6.884 1.00 97.38 463 TYR A C 1
ATOM 3718 O O . TYR A 1 463 ? -1.478 -15.447 7.352 1.00 97.38 463 TYR A O 1
ATOM 3726 N N . TYR A 1 464 ? -2.281 -13.493 6.599 1.00 93.12 464 TYR A N 1
ATOM 3727 C CA . TYR A 1 464 ? -1.025 -12.777 6.834 1.00 93.12 464 TYR A CA 1
ATOM 3728 C C . TYR A 1 464 ? -0.645 -12.743 8.321 1.00 93.12 464 TYR A C 1
ATOM 3730 O O . TYR A 1 464 ? 0.524 -12.887 8.678 1.00 93.12 464 TYR A O 1
ATOM 3738 N N . SER A 1 465 ? -1.621 -12.605 9.211 1.00 90.19 465 SER A N 1
ATOM 3739 C CA . SER A 1 465 ? -1.399 -12.598 10.655 1.00 90.19 465 SER A CA 1
ATOM 3740 C C . SER A 1 465 ? -0.954 -13.956 11.183 1.00 90.19 465 SER A C 1
ATOM 3742 O O . SER A 1 465 ? -0.026 -14.000 11.988 1.00 90.19 465 SER A O 1
ATOM 3744 N N . ILE A 1 466 ? -1.537 -15.052 10.689 1.00 95.06 466 ILE A N 1
ATOM 3745 C CA . ILE A 1 466 ? -1.086 -16.417 10.991 1.00 95.06 466 ILE A CA 1
ATOM 3746 C C . ILE A 1 466 ? 0.370 -16.595 10.549 1.00 95.06 466 ILE A C 1
ATOM 3748 O O . ILE A 1 466 ? 1.193 -17.057 11.337 1.00 95.06 466 ILE A O 1
ATOM 3752 N N . GLY A 1 467 ? 0.716 -16.166 9.329 1.00 89.25 467 GLY A N 1
ATOM 3753 C CA . GLY A 1 467 ? 2.094 -16.211 8.832 1.00 89.25 467 GLY A CA 1
ATOM 3754 C C . GLY A 1 467 ? 3.072 -15.440 9.728 1.00 89.25 467 GLY A C 1
ATOM 3755 O O . GLY A 1 467 ? 4.159 -15.932 10.033 1.00 89.25 467 GLY A O 1
ATOM 3756 N N . LEU A 1 468 ? 2.673 -14.262 10.220 1.00 84.81 468 LEU A N 1
ATOM 3757 C CA . LEU A 1 468 ? 3.478 -13.482 11.163 1.00 84.81 468 LEU A CA 1
ATOM 3758 C C . LEU A 1 468 ? 3.627 -14.174 12.526 1.00 84.81 468 LEU A C 1
ATOM 3760 O O . LEU A 1 468 ? 4.725 -14.168 13.075 1.00 84.81 468 LEU A O 1
ATOM 3764 N N . CYS A 1 469 ? 2.561 -14.766 13.071 1.00 84.88 469 CYS A N 1
ATOM 3765 C CA . CYS A 1 469 ? 2.633 -15.525 14.321 1.00 84.88 469 CYS A CA 1
ATOM 3766 C C . CYS A 1 469 ? 3.586 -16.721 14.183 1.00 84.88 469 CYS A C 1
ATOM 3768 O O . CYS A 1 469 ? 4.487 -16.870 15.006 1.00 84.88 469 CYS A O 1
ATOM 3770 N N . LYS A 1 470 ? 3.458 -17.504 13.100 1.00 85.50 470 LYS A N 1
ATOM 3771 C CA . LYS A 1 470 ? 4.319 -18.666 12.816 1.00 85.50 470 LYS A CA 1
ATOM 3772 C C . LYS A 1 470 ? 5.791 -18.284 12.680 1.00 85.50 470 LYS A C 1
ATOM 3774 O O . LYS A 1 470 ? 6.655 -18.993 13.181 1.00 85.50 470 LYS A O 1
ATOM 3779 N N . LEU A 1 471 ? 6.087 -17.127 12.083 1.00 78.25 471 LEU A N 1
ATOM 3780 C CA . LEU A 1 471 ? 7.452 -16.595 12.009 1.00 78.25 471 LEU A CA 1
ATOM 3781 C C . LEU A 1 471 ? 8.087 -16.366 13.394 1.00 78.25 471 LEU A C 1
ATOM 3783 O O . LEU A 1 471 ? 9.312 -16.418 13.519 1.00 78.25 471 LEU A O 1
ATOM 3787 N N . VAL A 1 472 ? 7.277 -16.067 14.414 1.00 73.12 472 VAL A N 1
ATOM 3788 C CA . VAL A 1 472 ? 7.750 -15.808 15.781 1.00 73.12 472 VAL A CA 1
ATOM 3789 C C . VAL A 1 472 ? 7.791 -17.085 16.627 1.00 73.12 472 VAL A C 1
ATOM 3791 O O . VAL A 1 472 ? 8.694 -17.212 17.450 1.00 73.12 472 VAL A O 1
ATOM 3794 N N . THR A 1 473 ? 6.851 -18.016 16.435 1.00 74.56 473 THR A N 1
ATOM 3795 C CA . THR A 1 473 ? 6.734 -19.238 17.253 1.00 74.56 473 THR A CA 1
ATOM 3796 C C . THR A 1 473 ? 7.572 -20.408 16.759 1.00 74.56 473 THR A C 1
ATOM 3798 O O . THR A 1 473 ? 8.078 -21.175 17.572 1.00 74.56 473 THR A O 1
ATOM 3801 N N . GLU A 1 474 ? 7.714 -20.573 15.444 1.00 73.31 474 GLU A N 1
ATOM 3802 C CA . GLU A 1 474 ? 8.399 -21.728 14.867 1.00 73.31 474 GLU A CA 1
ATOM 3803 C C . GLU A 1 474 ? 9.918 -21.532 14.845 1.00 73.31 474 GLU A C 1
ATOM 3805 O O . GLU A 1 474 ? 10.435 -20.422 14.667 1.00 73.31 474 GLU A O 1
ATOM 3810 N N . SER A 1 475 ? 10.664 -22.636 14.956 1.00 57.88 475 SER A N 1
ATOM 3811 C CA . SER A 1 475 ? 12.108 -22.598 14.711 1.00 57.88 475 SER A CA 1
ATOM 3812 C C . SER A 1 475 ? 12.361 -22.040 13.304 1.00 57.88 475 SER A C 1
ATOM 3814 O O . SER A 1 475 ? 11.676 -22.423 12.357 1.00 57.88 475 SER A O 1
ATOM 3816 N N . LYS A 1 476 ? 13.315 -21.105 13.157 1.00 61.62 476 LYS A N 1
ATOM 3817 C CA . LYS A 1 476 ? 13.648 -20.418 11.887 1.00 61.62 476 LYS A CA 1
ATOM 3818 C C . LYS A 1 476 ? 14.336 -21.361 10.889 1.00 61.62 476 LYS A C 1
ATOM 3820 O O . LYS A 1 476 ? 15.459 -21.123 10.448 1.00 61.62 476 LYS A O 1
ATOM 3825 N N . ASN A 1 477 ? 13.673 -22.467 10.588 1.00 55.09 477 ASN A N 1
ATOM 3826 C CA . ASN A 1 477 ? 14.090 -23.530 9.706 1.00 55.09 477 ASN A CA 1
ATOM 3827 C C . ASN A 1 477 ? 13.349 -23.412 8.359 1.00 55.09 477 ASN A C 1
ATOM 3829 O O . ASN A 1 477 ? 12.518 -22.530 8.132 1.00 55.09 477 ASN A O 1
ATOM 3833 N N . LEU A 1 478 ? 13.681 -24.311 7.437 1.00 58.12 478 LEU A N 1
ATOM 3834 C CA . LEU A 1 478 ? 13.138 -24.311 6.080 1.00 58.12 478 LEU A CA 1
ATOM 3835 C C . LEU A 1 478 ? 11.620 -24.562 6.029 1.00 58.12 478 LEU A C 1
ATOM 3837 O O . LEU A 1 478 ? 10.946 -24.097 5.114 1.00 58.12 478 LEU A O 1
ATOM 3841 N N . GLU A 1 479 ? 11.091 -25.301 6.999 1.00 66.62 479 GLU A N 1
ATOM 3842 C CA . GLU A 1 479 ? 9.678 -25.667 7.096 1.00 66.62 479 GLU A CA 1
ATOM 3843 C C . GLU A 1 479 ? 8.820 -24.474 7.532 1.00 66.62 479 GLU A C 1
ATOM 3845 O O . GLU A 1 479 ? 7.791 -24.200 6.917 1.00 66.62 479 GLU A O 1
ATOM 3850 N N . CYS A 1 480 ? 9.317 -23.666 8.474 1.00 67.19 480 CYS A N 1
ATOM 3851 C CA . CYS A 1 480 ? 8.709 -22.392 8.860 1.00 67.19 480 CYS A CA 1
ATOM 3852 C C . CYS A 1 480 ? 8.556 -21.438 7.660 1.00 67.19 480 CYS A C 1
ATOM 3854 O O . CYS A 1 480 ? 7.486 -20.869 7.447 1.00 67.19 480 CYS A O 1
ATOM 3856 N N . ILE A 1 481 ? 9.579 -21.324 6.801 1.00 69.19 481 ILE A N 1
ATOM 3857 C CA . ILE A 1 481 ? 9.511 -20.482 5.590 1.00 69.19 481 ILE A CA 1
ATOM 3858 C C . ILE A 1 481 ? 8.419 -20.973 4.627 1.00 69.19 481 ILE A C 1
ATOM 3860 O O . ILE A 1 481 ? 7.697 -20.152 4.061 1.00 69.19 481 ILE A O 1
ATOM 3864 N N . LYS A 1 482 ? 8.257 -22.293 4.456 1.00 74.94 482 LYS A N 1
ATOM 3865 C CA . LYS A 1 482 ? 7.183 -22.861 3.621 1.00 74.94 482 LYS A CA 1
ATOM 3866 C C . LYS A 1 482 ? 5.800 -22.530 4.176 1.00 74.94 482 LYS A C 1
ATOM 3868 O O . LYS A 1 482 ? 4.932 -22.118 3.414 1.00 74.94 482 LYS A O 1
ATOM 3873 N N . LEU A 1 483 ? 5.612 -22.647 5.491 1.00 81.19 483 LEU A N 1
ATOM 3874 C CA . LEU A 1 483 ? 4.350 -22.295 6.147 1.00 81.19 483 LEU A CA 1
ATOM 3875 C C . LEU A 1 483 ? 4.020 -20.805 5.995 1.00 81.19 483 LEU A C 1
ATOM 3877 O O . LEU A 1 483 ? 2.872 -20.458 5.729 1.00 81.19 483 LEU A O 1
ATOM 3881 N N . ILE A 1 484 ? 5.017 -19.923 6.119 1.00 81.75 484 ILE A N 1
ATOM 3882 C CA . ILE A 1 484 ? 4.839 -18.477 5.916 1.00 81.75 484 ILE A CA 1
ATOM 3883 C C . ILE A 1 484 ? 4.427 -18.178 4.471 1.00 81.75 484 ILE A C 1
ATOM 3885 O O . ILE A 1 484 ? 3.516 -17.380 4.253 1.00 81.75 484 ILE A O 1
ATOM 3889 N N . LYS A 1 485 ? 5.070 -18.823 3.491 1.00 82.62 485 LYS A N 1
ATOM 3890 C CA . LYS A 1 485 ? 4.728 -18.682 2.070 1.00 82.62 485 LYS A CA 1
ATOM 3891 C C . LYS A 1 485 ? 3.321 -19.181 1.755 1.00 82.62 485 LYS A C 1
ATOM 3893 O O . LYS A 1 485 ? 2.581 -18.480 1.076 1.00 82.62 485 LYS A O 1
ATOM 3898 N N . ASP A 1 486 ? 2.938 -20.345 2.275 1.00 88.12 486 ASP A N 1
ATOM 3899 C CA . ASP A 1 486 ? 1.577 -20.875 2.133 1.00 88.12 486 ASP A CA 1
ATOM 3900 C C . ASP A 1 486 ? 0.546 -19.898 2.717 1.00 88.12 486 ASP A C 1
ATOM 3902 O O . ASP A 1 486 ? -0.403 -19.524 2.033 1.00 88.12 486 ASP A O 1
ATOM 3906 N N . CYS A 1 487 ? 0.783 -19.378 3.926 1.00 90.38 487 CYS A N 1
ATOM 3907 C CA . CYS A 1 487 ? -0.077 -18.351 4.519 1.00 90.38 487 CYS A CA 1
ATOM 3908 C C . CYS A 1 487 ? -0.144 -17.088 3.647 1.00 90.38 487 CYS A C 1
ATOM 3910 O O . CYS A 1 487 ? -1.218 -16.528 3.449 1.00 90.38 487 CYS A O 1
ATOM 3912 N N . TYR A 1 488 ? 0.982 -16.644 3.086 1.00 89.50 488 TYR A N 1
ATOM 3913 C CA . TYR A 1 488 ? 1.007 -15.480 2.208 1.00 89.50 488 TYR A CA 1
ATOM 3914 C C . TYR A 1 488 ? 0.176 -15.685 0.938 1.00 89.50 488 TYR A C 1
ATOM 3916 O O . TYR A 1 488 ? -0.653 -14.838 0.609 1.00 89.50 488 TYR A O 1
ATOM 3924 N N . HIS A 1 489 ? 0.358 -16.816 0.256 1.00 89.62 489 HIS A N 1
ATOM 3925 C CA . HIS A 1 489 ? -0.378 -17.132 -0.965 1.00 89.62 489 HIS A CA 1
ATOM 3926 C C . HIS A 1 489 ? -1.866 -17.364 -0.703 1.00 89.62 489 HIS A C 1
ATOM 3928 O O . HIS A 1 489 ? -2.692 -16.924 -1.495 1.00 89.62 489 HIS A O 1
ATOM 3934 N N . ARG A 1 490 ? -2.238 -17.978 0.427 1.00 93.75 490 ARG A N 1
ATOM 3935 C CA . ARG A 1 490 ? -3.646 -18.049 0.851 1.00 93.75 490 ARG A CA 1
ATOM 3936 C C . ARG A 1 490 ? -4.235 -16.662 1.092 1.00 93.75 490 ARG A C 1
ATOM 3938 O O . ARG A 1 490 ? -5.373 -16.421 0.705 1.00 93.75 490 ARG A O 1
ATOM 3945 N N . GLY A 1 491 ? -3.449 -15.746 1.660 1.00 93.50 491 GLY A N 1
ATOM 3946 C CA . GLY A 1 491 ? -3.806 -14.333 1.759 1.00 93.50 491 GLY A CA 1
ATOM 3947 C C . GLY A 1 491 ? -4.071 -13.713 0.387 1.00 93.50 491 GLY A C 1
ATOM 3948 O O . GLY A 1 491 ? -5.145 -13.164 0.185 1.00 93.50 491 GLY A O 1
ATOM 3949 N N . GLU A 1 492 ? -3.153 -13.871 -0.575 1.00 91.94 492 GLU A N 1
ATOM 3950 C CA . GLU A 1 492 ? -3.316 -13.348 -1.946 1.00 91.94 492 GLU A CA 1
ATOM 3951 C C . GLU A 1 492 ? -4.532 -13.941 -2.667 1.00 91.94 492 GLU A C 1
ATOM 3953 O O . GLU A 1 492 ? -5.258 -13.221 -3.345 1.00 91.94 492 GLU A O 1
ATOM 3958 N N . LEU A 1 493 ? -4.780 -15.242 -2.507 1.00 92.00 493 LEU A N 1
ATOM 3959 C CA . LEU A 1 493 ? -5.964 -15.893 -3.065 1.00 92.00 493 LEU A CA 1
ATOM 3960 C C . LEU A 1 493 ? -7.246 -15.328 -2.451 1.00 92.00 493 LEU A C 1
ATOM 3962 O O . LEU A 1 493 ? -8.179 -15.014 -3.184 1.00 92.00 493 LEU A O 1
ATOM 3966 N N . ALA A 1 494 ? -7.275 -15.128 -1.132 1.00 93.00 494 ALA A N 1
ATOM 3967 C CA . ALA A 1 494 ? -8.422 -14.536 -0.453 1.00 93.00 494 ALA A CA 1
ATOM 3968 C C . ALA A 1 494 ? -8.669 -13.070 -0.851 1.00 93.00 494 ALA A C 1
ATOM 3970 O O . ALA A 1 494 ? -9.798 -12.595 -0.736 1.00 93.00 494 ALA A O 1
ATOM 3971 N N . GLU A 1 495 ? -7.655 -12.335 -1.326 1.00 91.69 495 GLU A N 1
ATOM 3972 C CA . GLU A 1 495 ? -7.838 -10.978 -1.864 1.00 91.69 495 GLU A CA 1
ATOM 3973 C C . GLU A 1 495 ? -8.709 -10.963 -3.126 1.00 91.69 495 GLU A C 1
ATOM 3975 O O . GLU A 1 495 ? -9.415 -9.985 -3.367 1.00 91.69 495 GLU A O 1
ATOM 3980 N N . LEU A 1 496 ? -8.703 -12.046 -3.910 1.00 89.00 496 LEU A N 1
ATOM 3981 C CA . LEU A 1 496 ? -9.509 -12.165 -5.129 1.00 89.00 496 LEU A CA 1
ATOM 3982 C C . LEU A 1 496 ? -11.011 -12.268 -4.834 1.00 89.00 496 LEU A C 1
ATOM 3984 O O . LEU A 1 496 ? -11.823 -11.874 -5.670 1.00 89.00 496 LEU A O 1
ATOM 3988 N N . ASP A 1 497 ? -11.370 -12.749 -3.642 1.00 91.38 497 ASP A N 1
ATOM 3989 C CA . ASP A 1 497 ? -12.756 -12.846 -3.176 1.00 91.38 497 ASP A CA 1
ATOM 3990 C C . ASP A 1 497 ? -13.290 -11.507 -2.621 1.00 91.38 497 ASP A C 1
ATOM 3992 O O . ASP A 1 497 ? -14.471 -11.394 -2.293 1.00 91.38 497 ASP A O 1
ATOM 3996 N N . GLN A 1 498 ? -12.446 -10.472 -2.500 1.00 89.81 498 GLN A N 1
ATOM 3997 C CA . GLN A 1 498 ? -12.820 -9.207 -1.863 1.00 89.81 498 GLN A CA 1
ATOM 3998 C C . GLN A 1 498 ? -13.610 -8.282 -2.788 1.00 89.81 498 GLN A C 1
ATOM 4000 O O . GLN A 1 498 ? -13.418 -8.232 -4.006 1.00 89.81 498 GLN A O 1
ATOM 4005 N N . LEU A 1 499 ? -14.472 -7.462 -2.182 1.00 85.44 499 LEU A N 1
ATOM 4006 C CA . LEU A 1 499 ? -15.186 -6.420 -2.914 1.00 85.44 499 LEU A CA 1
ATOM 4007 C C . LEU A 1 499 ? -14.208 -5.415 -3.546 1.00 85.44 499 LEU A C 1
ATOM 4009 O O . LEU A 1 499 ? -13.239 -5.020 -2.892 1.00 85.44 499 LEU A O 1
ATOM 4013 N N . PRO A 1 500 ? -14.493 -4.905 -4.762 1.00 83.00 500 PRO A N 1
ATOM 4014 C CA . PRO A 1 500 ? -13.626 -3.946 -5.448 1.00 83.00 500 PRO A CA 1
ATOM 4015 C C . PRO A 1 500 ? -13.256 -2.712 -4.615 1.00 83.00 500 PRO A C 1
ATOM 4017 O O . PRO A 1 500 ? -12.142 -2.215 -4.725 1.00 83.00 500 PRO A O 1
ATOM 4020 N N . CYS A 1 501 ? -14.146 -2.243 -3.732 1.00 79.81 501 CYS A N 1
ATOM 4021 C CA . CYS A 1 501 ? -13.883 -1.100 -2.849 1.00 79.81 501 CYS A CA 1
ATOM 4022 C C . CYS A 1 501 ? -12.792 -1.356 -1.792 1.00 79.81 501 CYS A C 1
ATOM 4024 O O . CYS A 1 501 ? -12.269 -0.407 -1.203 1.00 79.81 501 CYS A O 1
ATOM 4026 N N . PHE A 1 502 ? -12.442 -2.619 -1.539 1.00 79.88 502 PHE A N 1
ATOM 4027 C CA . PHE A 1 502 ? -11.349 -3.014 -0.649 1.00 79.88 502 PHE A CA 1
ATOM 4028 C C . PHE A 1 502 ? -10.040 -3.289 -1.398 1.00 79.88 502 PHE A C 1
ATOM 4030 O O . PHE A 1 502 ? -9.033 -3.569 -0.752 1.00 79.88 502 PHE A O 1
ATOM 4037 N N . LEU A 1 503 ? -10.035 -3.168 -2.731 1.00 76.44 503 LEU A N 1
ATOM 4038 C CA . LEU A 1 503 ? -8.871 -3.416 -3.575 1.00 76.44 503 LEU A CA 1
ATOM 4039 C C . LEU A 1 503 ? -8.228 -2.103 -4.079 1.00 76.44 503 LEU A C 1
ATOM 4041 O O . LEU A 1 503 ? -8.937 -1.119 -4.288 1.00 76.44 503 LEU A O 1
ATOM 4045 N N . PRO A 1 504 ? -6.893 -2.064 -4.280 1.00 73.69 504 PRO A N 1
ATOM 4046 C CA . PRO A 1 504 ? -5.935 -3.114 -3.930 1.00 73.69 504 PRO A CA 1
ATOM 4047 C C . PRO A 1 504 ? -5.878 -3.331 -2.412 1.00 73.69 504 PRO A C 1
ATOM 4049 O O . PRO A 1 504 ? -6.041 -2.392 -1.628 1.00 73.69 504 PRO A O 1
ATOM 4052 N N . TYR A 1 505 ? -5.691 -4.586 -2.004 1.00 70.38 505 TYR A N 1
ATOM 4053 C CA . TYR A 1 505 ? -5.616 -4.923 -0.590 1.00 70.38 505 TYR A CA 1
ATOM 4054 C C . TYR A 1 505 ? -4.234 -4.559 -0.046 1.00 70.38 505 TYR A C 1
ATOM 4056 O O . TYR A 1 505 ? -3.205 -5.121 -0.444 1.00 70.38 505 TYR A O 1
ATOM 4064 N N . GLU A 1 506 ? -4.219 -3.600 0.873 1.00 67.62 506 GLU A N 1
ATOM 4065 C CA . GLU A 1 506 ? -3.008 -3.086 1.496 1.00 67.62 506 GLU A CA 1
ATOM 4066 C C . GLU A 1 506 ? -2.999 -3.445 2.980 1.00 67.62 506 GLU A C 1
ATOM 4068 O O . GLU A 1 506 ? -3.846 -3.001 3.753 1.00 67.62 506 GLU A O 1
ATOM 4073 N N . ALA A 1 507 ? -2.016 -4.248 3.388 1.00 71.06 507 ALA A N 1
ATOM 4074 C CA . ALA A 1 507 ? -1.800 -4.601 4.785 1.00 71.06 507 ALA A CA 1
ATOM 4075 C C . ALA A 1 507 ? -0.312 -4.503 5.139 1.00 71.06 507 ALA A C 1
ATOM 4077 O O . ALA A 1 507 ? 0.557 -5.034 4.442 1.00 71.06 507 ALA A O 1
ATOM 4078 N N . THR A 1 508 ? 0.001 -3.869 6.271 1.00 68.06 508 THR A N 1
ATOM 4079 C CA . THR A 1 508 ? 1.382 -3.746 6.769 1.00 68.06 508 THR A CA 1
ATOM 4080 C C . THR A 1 508 ? 2.024 -5.118 6.982 1.00 68.06 508 THR A C 1
ATOM 4082 O O . THR A 1 508 ? 3.207 -5.307 6.699 1.00 68.06 508 THR A O 1
ATOM 4085 N N . ILE A 1 509 ? 1.236 -6.104 7.425 1.00 72.69 509 ILE A N 1
ATOM 4086 C CA . ILE A 1 509 ? 1.702 -7.477 7.652 1.00 72.69 509 ILE A CA 1
ATOM 4087 C C . ILE A 1 509 ? 2.012 -8.174 6.326 1.00 72.69 509 ILE A C 1
ATOM 4089 O O . ILE A 1 509 ? 3.074 -8.780 6.211 1.00 72.69 509 ILE A O 1
ATOM 4093 N N . LYS A 1 510 ? 1.168 -8.006 5.298 1.00 83.06 510 LYS A N 1
ATOM 4094 C CA . LYS A 1 510 ? 1.458 -8.466 3.930 1.00 83.06 510 LYS A CA 1
ATOM 4095 C C . LYS A 1 510 ? 2.803 -7.920 3.454 1.00 83.06 510 LYS A C 1
ATOM 4097 O O . LYS A 1 510 ? 3.671 -8.682 3.049 1.00 83.06 510 LYS A O 1
ATOM 4102 N N . ASN A 1 511 ? 3.037 -6.617 3.585 1.00 75.19 511 ASN A N 1
ATOM 4103 C CA . ASN A 1 511 ? 4.314 -6.015 3.186 1.00 75.19 511 ASN A CA 1
ATOM 4104 C C . ASN A 1 511 ? 5.506 -6.563 3.986 1.00 75.19 511 ASN A C 1
ATOM 4106 O O . ASN A 1 511 ? 6.581 -6.770 3.429 1.00 75.19 511 ASN A O 1
ATOM 4110 N N . ARG A 1 512 ? 5.315 -6.855 5.277 1.00 68.50 512 ARG A N 1
ATOM 4111 C CA . ARG A 1 512 ? 6.348 -7.460 6.126 1.00 68.50 512 ARG A CA 1
ATOM 4112 C C . ARG A 1 512 ? 6.678 -8.895 5.714 1.00 68.50 512 ARG A C 1
ATOM 4114 O O . ARG A 1 512 ? 7.849 -9.263 5.720 1.00 68.50 512 ARG A O 1
ATOM 4121 N N . LEU A 1 513 ? 5.667 -9.685 5.357 1.00 73.06 513 LEU A N 1
ATOM 4122 C CA . LEU A 1 513 ? 5.834 -11.067 4.905 1.00 73.06 513 LEU A CA 1
ATOM 4123 C C . LEU A 1 513 ? 6.358 -11.167 3.471 1.00 73.06 513 LEU A C 1
ATOM 4125 O O . LEU A 1 513 ? 7.019 -12.145 3.138 1.00 73.06 513 LEU A O 1
ATOM 4129 N N . LYS A 1 514 ? 6.122 -10.144 2.643 1.00 77.56 514 LYS A N 1
ATOM 4130 C CA . LYS A 1 514 ? 6.545 -10.095 1.239 1.00 77.56 514 LYS A CA 1
ATOM 4131 C C . LYS A 1 514 ? 8.034 -10.396 1.064 1.00 77.56 514 LYS A C 1
ATOM 4133 O O . LYS A 1 514 ? 8.391 -11.179 0.193 1.00 77.56 514 LYS A O 1
ATOM 4138 N N . SER A 1 515 ? 8.890 -9.886 1.951 1.00 61.72 515 SER A N 1
ATOM 4139 C CA . SER A 1 515 ? 10.328 -10.184 1.919 1.00 61.72 515 SER A CA 1
ATOM 4140 C C . SER A 1 515 ? 10.641 -11.678 2.093 1.00 61.72 515 SER A C 1
ATOM 4142 O O . SER A 1 515 ? 11.574 -12.176 1.479 1.00 61.72 515 SER A O 1
ATOM 4144 N N . PHE A 1 516 ? 9.845 -12.433 2.854 1.00 62.94 516 PHE A N 1
ATOM 4145 C CA . PHE A 1 516 ? 10.026 -13.879 3.051 1.00 62.94 516 PHE A CA 1
ATOM 4146 C C . PHE A 1 516 ? 9.541 -14.716 1.860 1.00 62.94 516 PHE A C 1
ATOM 4148 O O . PHE A 1 516 ? 9.973 -15.854 1.688 1.00 62.94 516 PHE A O 1
ATOM 4155 N N . VAL A 1 517 ? 8.657 -14.152 1.039 1.00 59.72 517 VAL A N 1
ATOM 4156 C CA . VAL A 1 517 ? 8.126 -14.771 -0.185 1.00 59.72 517 VAL A CA 1
ATOM 4157 C C . VAL A 1 517 ? 9.034 -14.461 -1.372 1.00 59.72 517 VAL A C 1
ATOM 4159 O O . VAL A 1 517 ? 9.330 -15.344 -2.174 1.00 59.72 517 VAL A O 1
ATOM 4162 N N . GLU A 1 518 ? 9.529 -13.222 -1.441 1.00 52.25 518 GLU A N 1
ATOM 4163 C CA . GLU A 1 518 ? 10.510 -12.754 -2.424 1.00 52.25 518 GLU A CA 1
ATOM 4164 C C . GLU A 1 518 ? 11.896 -13.381 -2.213 1.00 52.25 518 GLU A C 1
ATOM 4166 O O . GLU A 1 518 ? 12.673 -13.504 -3.163 1.00 52.25 518 GLU A O 1
ATOM 4171 N N . PHE A 1 519 ? 12.206 -13.835 -0.993 1.00 42.44 519 PHE A N 1
ATOM 4172 C CA . PHE A 1 519 ? 13.327 -14.734 -0.751 1.00 42.44 519 PHE A CA 1
ATOM 4173 C C . PHE A 1 519 ? 12.942 -16.166 -1.159 1.00 42.44 519 PHE A C 1
ATOM 4175 O O . PHE A 1 519 ? 12.071 -16.783 -0.540 1.00 42.44 519 PHE A O 1
ATOM 4182 N N . PRO A 1 520 ? 13.598 -16.762 -2.170 1.00 38.53 520 PRO A N 1
ATOM 4183 C CA . PRO A 1 520 ? 13.356 -18.157 -2.484 1.00 38.53 520 PRO A CA 1
ATOM 4184 C C . PRO A 1 520 ? 13.764 -19.019 -1.283 1.00 38.53 520 PRO A C 1
ATOM 4186 O O . PRO A 1 520 ? 14.894 -18.951 -0.798 1.00 38.53 520 PRO A O 1
ATOM 4189 N N . CYS A 1 521 ? 12.827 -19.842 -0.808 1.00 34.56 521 CYS A N 1
ATOM 4190 C CA . CYS A 1 521 ? 13.111 -20.934 0.111 1.00 34.56 521 CYS A CA 1
ATOM 4191 C C . CYS A 1 521 ? 14.207 -21.793 -0.553 1.00 34.56 521 CYS A C 1
ATOM 4193 O O . CYS A 1 521 ? 14.053 -22.101 -1.731 1.00 34.56 521 CYS A O 1
ATOM 4195 N N . PRO A 1 522 ? 15.302 -22.191 0.117 1.00 36.41 522 PRO A N 1
ATOM 4196 C CA . PRO A 1 522 ? 16.371 -23.000 -0.488 1.00 36.41 522 PRO A CA 1
ATOM 4197 C C . PRO A 1 522 ? 15.902 -24.263 -1.236 1.00 36.41 522 PRO A C 1
ATOM 4199 O O . PRO A 1 522 ? 16.594 -24.749 -2.121 1.00 36.41 522 PRO A O 1
ATOM 4202 N N . SER A 1 523 ? 14.709 -24.779 -0.909 1.00 37.66 523 SER A N 1
ATOM 4203 C CA . SER A 1 523 ? 14.072 -25.921 -1.589 1.00 37.66 523 SER A CA 1
ATOM 4204 C C . SER A 1 523 ? 13.114 -25.552 -2.737 1.00 37.66 523 SER A C 1
ATOM 4206 O O . SER A 1 523 ? 12.663 -26.439 -3.453 1.00 37.66 523 SER A O 1
ATOM 4208 N N . GLU A 1 524 ? 12.843 -24.261 -2.933 1.00 33.12 524 GLU A N 1
ATOM 4209 C CA . GLU A 1 524 ? 12.016 -23.656 -3.992 1.00 33.12 524 GLU A CA 1
ATOM 4210 C C . GLU A 1 524 ? 12.744 -22.500 -4.694 1.00 33.12 524 GLU A C 1
ATOM 4212 O O . GLU A 1 524 ? 12.131 -21.666 -5.363 1.00 33.12 524 GLU A O 1
ATOM 4217 N N . MET A 1 525 ? 14.076 -22.439 -4.601 1.00 30.81 525 MET A N 1
ATOM 4218 C CA . MET A 1 525 ? 14.785 -21.947 -5.769 1.00 30.81 525 MET A CA 1
ATOM 4219 C C . MET A 1 525 ? 14.275 -22.825 -6.910 1.00 30.81 525 MET A C 1
ATOM 4221 O O . MET A 1 525 ? 14.247 -24.053 -6.737 1.00 30.81 525 MET A O 1
ATOM 4225 N N . PRO A 1 526 ? 13.876 -22.258 -8.066 1.00 29.84 526 PRO A N 1
ATOM 4226 C CA . PRO A 1 526 ? 13.884 -23.070 -9.258 1.00 29.84 526 PRO A CA 1
ATOM 4227 C C . PRO A 1 526 ? 15.235 -23.765 -9.182 1.00 29.84 526 PRO A C 1
ATOM 4229 O O . PRO A 1 526 ? 16.268 -23.095 -9.034 1.00 29.84 526 PRO A O 1
ATOM 4232 N N . LYS A 1 527 ? 15.254 -25.099 -9.246 1.00 33.88 527 LYS A N 1
ATOM 4233 C CA . LYS A 1 527 ? 16.380 -25.690 -9.936 1.00 33.88 527 LYS A CA 1
ATOM 4234 C C . LYS A 1 527 ? 16.350 -24.919 -11.244 1.00 33.88 527 LYS A C 1
ATOM 4236 O O . LYS A 1 527 ? 15.516 -25.188 -12.104 1.00 33.88 527 LYS A O 1
ATOM 4241 N N . ILE A 1 528 ? 17.208 -23.906 -11.367 1.00 39.38 528 ILE A N 1
ATOM 4242 C CA . ILE A 1 528 ? 17.792 -23.600 -12.642 1.00 39.38 528 ILE A CA 1
ATOM 4243 C C . ILE A 1 528 ? 18.426 -24.952 -12.923 1.00 39.38 528 ILE A C 1
ATOM 4245 O O . ILE A 1 528 ? 19.536 -25.238 -12.482 1.00 39.38 528 ILE A O 1
ATOM 4249 N N . LYS A 1 529 ? 17.655 -25.848 -13.558 1.00 37.66 529 LYS A N 1
ATOM 4250 C CA . LYS A 1 529 ? 18.225 -26.739 -14.531 1.00 37.66 529 LYS A CA 1
ATOM 4251 C C . LYS A 1 529 ? 18.929 -25.735 -15.406 1.00 37.66 529 LYS A C 1
ATOM 4253 O O . LYS A 1 529 ? 18.302 -25.038 -16.202 1.00 37.66 529 LYS A O 1
ATOM 4258 N N . ILE A 1 530 ? 20.212 -25.539 -15.117 1.00 48.47 530 ILE A N 1
ATOM 4259 C CA . ILE A 1 530 ? 21.084 -24.993 -16.112 1.00 48.47 530 ILE A CA 1
ATOM 4260 C C . ILE A 1 530 ? 20.787 -25.897 -17.287 1.00 48.47 530 ILE A C 1
ATOM 4262 O O . ILE A 1 530 ? 20.896 -27.117 -17.153 1.00 48.47 530 ILE A O 1
ATOM 4266 N N . ASN A 1 531 ? 20.250 -25.300 -18.349 1.00 58.53 531 ASN A N 1
ATOM 4267 C CA . ASN A 1 531 ? 20.002 -26.024 -19.574 1.00 58.53 531 ASN A CA 1
ATOM 4268 C C . ASN A 1 531 ? 21.258 -26.871 -19.817 1.00 58.53 531 ASN A C 1
ATOM 4270 O O . ASN A 1 531 ? 22.360 -26.324 -19.746 1.00 58.53 531 ASN A O 1
ATOM 4274 N N . GLU A 1 532 ? 21.130 -28.188 -19.978 1.00 63.62 532 GLU A N 1
ATOM 4275 C CA . GLU A 1 532 ? 22.298 -29.064 -20.149 1.00 63.62 532 GLU A CA 1
ATOM 4276 C C . GLU A 1 532 ? 23.199 -28.525 -21.275 1.00 63.62 532 GLU A C 1
ATOM 4278 O O . GLU A 1 532 ? 24.424 -28.545 -21.150 1.00 63.62 532 GLU A O 1
ATOM 4283 N N . ALA A 1 533 ? 22.589 -27.876 -22.278 1.00 65.31 533 ALA A N 1
ATOM 4284 C CA . ALA A 1 533 ? 23.266 -27.111 -23.320 1.00 65.31 533 ALA A CA 1
ATOM 4285 C C . ALA A 1 533 ? 24.168 -25.973 -22.787 1.00 65.31 533 ALA A C 1
ATOM 4287 O O . ALA A 1 533 ? 25.301 -25.840 -23.239 1.00 65.31 533 ALA A O 1
ATOM 4288 N N . LYS A 1 534 ? 23.734 -25.186 -21.787 1.00 74.69 534 LYS A N 1
ATOM 4289 C CA . LYS A 1 534 ? 24.556 -24.144 -21.131 1.00 74.69 534 LYS A CA 1
ATOM 4290 C C . LYS A 1 534 ? 25.742 -24.752 -20.374 1.00 74.69 534 LYS A C 1
ATOM 4292 O O . LYS A 1 534 ? 26.847 -24.218 -20.474 1.00 74.69 534 LYS A O 1
ATOM 4297 N N . ILE A 1 535 ? 25.533 -25.829 -19.604 1.00 82.81 535 ILE A N 1
ATOM 4298 C CA . ILE A 1 535 ? 26.634 -26.503 -18.884 1.00 82.81 535 ILE A CA 1
ATOM 4299 C C . ILE A 1 535 ? 27.683 -26.974 -19.889 1.00 82.81 535 ILE A C 1
ATOM 4301 O O . ILE A 1 535 ? 28.871 -26.694 -19.723 1.00 82.81 535 ILE A O 1
ATOM 4305 N N . GLU A 1 536 ? 27.240 -27.668 -20.934 1.00 84.44 536 GLU A N 1
ATOM 4306 C CA . GLU A 1 536 ? 28.134 -28.276 -21.909 1.00 84.44 536 GLU A CA 1
ATOM 4307 C C . GLU A 1 536 ? 28.898 -27.217 -22.713 1.00 84.44 536 GLU A C 1
ATOM 4309 O O . GLU A 1 536 ? 30.115 -27.322 -22.882 1.00 84.44 536 GLU A O 1
ATOM 4314 N N . LEU A 1 537 ? 28.223 -26.134 -23.105 1.00 87.50 537 LEU A N 1
ATOM 4315 C CA . LEU A 1 537 ? 28.834 -25.003 -23.795 1.00 87.50 537 LEU A CA 1
ATOM 4316 C C . LEU A 1 537 ? 29.992 -24.386 -22.994 1.00 87.50 537 LEU A C 1
ATOM 4318 O O . LEU A 1 537 ? 31.097 -24.209 -23.514 1.00 87.50 537 LEU A O 1
ATOM 4322 N N . ILE A 1 538 ? 29.759 -24.095 -21.711 1.00 90.06 538 ILE A N 1
ATOM 4323 C CA . ILE A 1 538 ? 30.765 -23.490 -20.830 1.00 90.06 538 ILE A CA 1
ATOM 4324 C C . ILE A 1 538 ? 31.901 -24.479 -20.541 1.00 90.06 538 ILE A C 1
ATOM 4326 O O . ILE A 1 538 ? 33.072 -24.090 -20.564 1.00 90.06 538 ILE A O 1
ATOM 4330 N N . LYS A 1 539 ? 31.589 -25.762 -20.306 1.00 90.56 539 LYS A N 1
ATOM 4331 C CA . LYS A 1 539 ? 32.605 -26.807 -20.101 1.00 90.56 539 LYS A CA 1
ATOM 4332 C C . LYS A 1 539 ? 33.548 -26.911 -21.296 1.00 90.56 539 LYS A C 1
ATOM 4334 O O . LYS A 1 539 ? 34.761 -26.921 -21.090 1.00 90.56 539 LYS A O 1
ATOM 4339 N N . ARG A 1 540 ? 33.011 -26.969 -22.521 1.00 87.12 540 ARG A N 1
ATOM 4340 C CA . ARG A 1 540 ? 33.811 -27.035 -23.755 1.00 87.12 540 ARG A CA 1
ATOM 4341 C C . ARG A 1 540 ? 34.698 -25.803 -23.901 1.00 87.12 540 ARG A C 1
ATOM 4343 O O . ARG A 1 540 ? 35.900 -25.947 -24.100 1.00 87.12 540 ARG A O 1
ATOM 4350 N N . HIS A 1 541 ? 34.138 -24.608 -23.707 1.00 90.31 541 HIS A N 1
ATOM 4351 C CA . HIS A 1 541 ? 34.893 -23.351 -23.762 1.00 90.31 541 HIS A CA 1
ATOM 4352 C C . HIS A 1 541 ? 36.072 -23.331 -22.781 1.00 90.31 541 HIS A C 1
ATOM 4354 O O . HIS A 1 541 ? 37.204 -23.038 -23.157 1.00 90.31 541 HIS A O 1
ATOM 4360 N N . ARG A 1 542 ? 35.837 -23.724 -21.524 1.00 91.50 542 ARG A N 1
ATOM 4361 C CA . ARG A 1 542 ? 36.874 -23.780 -20.480 1.00 91.50 542 ARG A CA 1
ATOM 4362 C C . ARG A 1 542 ? 37.908 -24.878 -20.702 1.00 91.50 542 ARG A C 1
ATOM 4364 O O . ARG A 1 542 ? 39.063 -24.694 -20.330 1.00 91.50 542 ARG A O 1
ATOM 4371 N N . LYS A 1 543 ? 37.520 -25.990 -21.328 1.00 89.44 543 LYS A N 1
ATOM 4372 C CA . LYS A 1 543 ? 38.450 -27.046 -21.739 1.00 89.44 543 LYS A CA 1
ATOM 4373 C C . LYS A 1 543 ? 39.430 -26.547 -22.799 1.00 89.44 543 LYS A C 1
ATOM 4375 O O . LYS A 1 543 ? 40.619 -26.788 -22.652 1.00 89.44 543 LYS A O 1
ATOM 4380 N N . ILE A 1 544 ? 38.961 -25.779 -23.784 1.00 84.75 544 ILE A N 1
ATOM 4381 C CA . ILE A 1 544 ? 39.843 -25.166 -24.791 1.00 84.75 544 ILE A CA 1
ATOM 4382 C C . ILE A 1 544 ? 40.849 -24.217 -24.122 1.00 84.75 544 ILE A C 1
ATOM 4384 O O . ILE A 1 544 ? 42.026 -24.235 -24.468 1.00 84.75 544 ILE A O 1
ATOM 4388 N N . ILE A 1 545 ? 40.419 -23.426 -23.130 1.00 84.56 545 ILE A N 1
ATOM 4389 C CA . ILE A 1 545 ? 41.329 -22.556 -22.360 1.00 84.56 545 ILE A CA 1
ATOM 4390 C C . ILE A 1 545 ? 42.444 -23.376 -21.695 1.00 84.56 545 ILE A C 1
ATOM 4392 O O . ILE A 1 545 ? 43.608 -22.988 -21.751 1.00 84.56 545 ILE A O 1
ATOM 4396 N N . ASP A 1 546 ? 42.097 -24.492 -21.058 1.00 84.75 546 ASP A N 1
ATOM 4397 C CA . ASP A 1 546 ? 43.061 -25.366 -20.381 1.00 84.75 546 ASP A CA 1
ATOM 4398 C C . ASP A 1 546 ? 44.010 -26.075 -21.360 1.00 84.75 546 ASP A C 1
ATOM 4400 O O . ASP A 1 546 ? 45.224 -26.092 -21.154 1.00 84.75 546 ASP A O 1
ATOM 4404 N N . GLU A 1 547 ? 43.485 -26.589 -22.475 1.00 82.50 547 GLU A N 1
ATOM 4405 C CA . GLU A 1 547 ? 44.278 -27.207 -23.544 1.00 82.50 547 GLU A CA 1
ATOM 4406 C C . GLU A 1 547 ? 45.281 -26.212 -24.148 1.00 82.50 547 GLU A C 1
ATOM 4408 O O . GLU A 1 547 ? 46.459 -26.540 -24.309 1.00 82.50 547 GLU A O 1
ATOM 4413 N N . LEU A 1 548 ? 44.852 -24.971 -24.410 1.00 73.56 548 LEU A N 1
ATOM 4414 C CA . LEU A 1 548 ? 45.730 -23.919 -24.923 1.00 73.56 548 LEU A CA 1
ATOM 4415 C C . LEU A 1 548 ? 46.834 -23.561 -23.922 1.00 73.56 548 LEU A C 1
ATOM 4417 O O . LEU A 1 548 ? 47.999 -23.517 -24.317 1.00 73.56 548 LEU A O 1
ATOM 4421 N N . LYS A 1 549 ? 46.517 -23.427 -22.627 1.00 70.44 549 LYS A N 1
ATOM 4422 C CA . LYS A 1 549 ? 47.520 -23.204 -21.566 1.00 70.44 549 LYS A CA 1
ATOM 4423 C C . LYS A 1 549 ? 48.568 -24.315 -21.508 1.00 70.44 549 LYS A C 1
ATOM 4425 O O . LYS A 1 549 ? 49.760 -24.047 -21.357 1.00 70.44 549 LYS A O 1
ATOM 4430 N N . ASN A 1 550 ? 48.134 -25.570 -21.615 1.00 63.62 550 ASN A N 1
ATOM 4431 C CA . ASN A 1 550 ? 49.036 -26.722 -21.593 1.00 63.62 550 ASN A CA 1
ATOM 4432 C C . ASN A 1 550 ? 49.888 -26.811 -22.872 1.00 63.62 550 ASN A C 1
ATOM 4434 O O . ASN A 1 550 ? 51.011 -27.316 -22.826 1.00 63.62 550 ASN A O 1
ATOM 4438 N N . SER A 1 551 ? 49.396 -26.280 -23.997 1.00 60.19 551 SER A N 1
ATOM 4439 C CA . SER A 1 551 ? 50.168 -26.157 -25.239 1.00 60.19 551 SER A CA 1
ATOM 4440 C C . SER A 1 551 ? 51.219 -25.037 -25.185 1.00 60.19 551 SER A C 1
ATOM 4442 O O . SER A 1 551 ? 52.346 -25.255 -25.626 1.00 60.19 551 SER A O 1
ATOM 4444 N N . GLU A 1 552 ? 50.904 -23.890 -24.569 1.00 54.06 552 GLU A N 1
ATOM 4445 C CA . GLU A 1 552 ? 51.839 -22.767 -24.363 1.00 54.06 552 GLU A CA 1
ATOM 4446 C C . GLU A 1 552 ? 52.974 -23.127 -23.397 1.00 54.06 552 GLU A C 1
ATOM 4448 O O . GLU A 1 552 ? 54.118 -22.736 -23.612 1.00 54.06 552 GLU A O 1
ATOM 4453 N N . ARG A 1 553 ? 52.703 -23.956 -22.378 1.00 52.34 553 ARG A N 1
ATOM 4454 C CA . ARG A 1 553 ? 53.751 -24.508 -21.497 1.00 52.34 553 ARG A CA 1
ATOM 4455 C C . ARG A 1 553 ? 54.746 -25.422 -22.223 1.00 52.34 553 ARG A C 1
ATOM 4457 O O . ARG A 1 553 ? 55.830 -25.643 -21.696 1.00 52.34 553 ARG A O 1
ATOM 4464 N N . ASN A 1 554 ? 54.395 -25.937 -23.406 1.00 47.59 554 ASN A N 1
ATOM 4465 C CA . ASN A 1 554 ? 55.193 -26.918 -24.146 1.00 47.59 554 ASN A CA 1
ATOM 4466 C C . ASN A 1 554 ? 55.769 -26.413 -25.486 1.00 47.59 554 ASN A C 1
ATOM 4468 O O . ASN A 1 554 ? 56.576 -27.133 -26.073 1.00 47.59 554 ASN A O 1
ATOM 4472 N N . LYS A 1 555 ? 55.422 -25.212 -25.987 1.00 43.47 555 LYS A N 1
ATOM 4473 C CA . LYS A 1 555 ? 56.040 -24.615 -27.194 1.00 43.47 555 LYS A CA 1
ATOM 4474 C C . LYS A 1 555 ? 56.073 -23.081 -27.167 1.00 43.47 555 LYS A C 1
ATOM 4476 O O . LYS A 1 555 ? 55.070 -22.425 -26.920 1.00 43.47 555 LYS A O 1
ATOM 4481 N N . SER A 1 556 ? 57.225 -22.536 -27.556 1.00 40.69 556 SER A N 1
ATOM 4482 C CA . SER A 1 556 ? 57.574 -21.119 -27.730 1.00 40.69 556 SER A CA 1
ATOM 4483 C C . SER A 1 556 ? 56.942 -20.452 -28.965 1.00 40.69 556 SER A C 1
ATOM 4485 O O . SER A 1 556 ? 57.647 -19.804 -29.734 1.00 40.69 556 SER A O 1
ATOM 4487 N N . ASN A 1 557 ? 55.643 -20.627 -29.203 1.00 41.50 557 ASN A N 1
ATOM 4488 C CA . ASN A 1 557 ? 54.956 -19.932 -30.292 1.00 41.50 557 ASN A CA 1
ATOM 4489 C C . ASN A 1 557 ? 53.805 -19.109 -29.720 1.00 41.50 557 ASN A C 1
ATOM 4491 O O . ASN A 1 557 ? 52.746 -19.652 -29.415 1.00 41.50 557 ASN A O 1
ATOM 4495 N N . GLU A 1 558 ? 54.012 -17.795 -29.607 1.00 45.94 558 GLU A N 1
ATOM 4496 C CA . GLU A 1 558 ? 52.922 -16.835 -29.447 1.00 45.94 558 GLU A CA 1
ATOM 4497 C C . GLU A 1 558 ? 51.899 -17.079 -30.564 1.00 45.94 558 GLU A C 1
ATOM 4499 O O . GLU A 1 558 ? 52.211 -16.970 -31.754 1.00 45.94 558 GLU A O 1
ATOM 4504 N N . TYR A 1 559 ? 50.667 -17.440 -30.200 1.00 48.56 559 TYR A N 1
ATOM 4505 C CA . TYR A 1 559 ? 49.565 -17.507 -31.152 1.00 48.56 559 TYR A CA 1
ATOM 4506 C C . TYR A 1 559 ? 49.250 -16.085 -31.635 1.00 48.56 559 TYR A C 1
ATOM 4508 O O . TYR A 1 559 ? 48.425 -15.373 -31.062 1.00 48.56 559 TYR A O 1
ATOM 4516 N N . VAL A 1 560 ? 49.923 -15.652 -32.703 1.00 53.22 560 VAL A N 1
ATOM 4517 C CA . VAL A 1 560 ? 49.602 -14.402 -33.390 1.00 53.22 560 VAL A CA 1
ATOM 4518 C C . VAL A 1 560 ? 48.285 -14.614 -34.129 1.00 53.22 560 VAL A C 1
ATOM 4520 O O . VAL A 1 560 ? 48.237 -15.280 -35.166 1.00 53.22 560 VAL A O 1
ATOM 4523 N N . VAL A 1 561 ? 47.199 -14.054 -33.592 1.00 57.09 561 VAL A N 1
ATOM 4524 C CA . VAL A 1 561 ? 45.924 -13.960 -34.312 1.00 57.09 561 VAL A CA 1
ATOM 4525 C C . VAL A 1 561 ? 46.202 -13.235 -35.627 1.00 57.09 561 VAL A C 1
ATOM 4527 O O . VAL A 1 561 ? 46.683 -12.097 -35.616 1.00 57.09 561 VAL A O 1
ATOM 4530 N N . LYS A 1 562 ? 45.935 -13.876 -36.772 1.00 60.03 562 LYS A N 1
ATOM 4531 C CA . LYS A 1 562 ? 46.075 -13.198 -38.069 1.00 60.03 562 LYS A CA 1
ATOM 4532 C C . LYS A 1 562 ? 45.193 -11.949 -38.063 1.00 60.03 562 LYS A C 1
ATOM 4534 O O . LYS A 1 562 ? 43.989 -12.040 -37.844 1.00 60.03 562 LYS A O 1
ATOM 4539 N N . SER A 1 563 ? 45.796 -10.790 -38.324 1.00 58.59 563 SER A N 1
ATOM 4540 C CA . SER A 1 563 ? 45.124 -9.486 -38.244 1.00 58.59 563 SER A CA 1
ATOM 4541 C C . SER A 1 563 ? 44.076 -9.261 -39.334 1.00 58.59 563 SER A C 1
ATOM 4543 O O . SER A 1 563 ? 43.313 -8.302 -39.248 1.00 58.59 563 SER A O 1
ATOM 4545 N N . THR A 1 564 ? 44.046 -10.114 -40.362 1.00 63.03 564 THR A N 1
ATOM 4546 C CA . THR A 1 564 ? 43.186 -9.943 -41.532 1.00 63.03 564 THR A CA 1
ATOM 4547 C C . THR A 1 564 ? 42.532 -11.257 -41.962 1.00 63.03 564 THR A C 1
ATOM 4549 O O . THR A 1 564 ? 43.186 -12.233 -42.333 1.00 63.03 564 THR A O 1
ATOM 4552 N N . PHE A 1 565 ? 41.202 -11.255 -41.933 1.00 74.50 565 PHE A N 1
ATOM 4553 C CA . PHE A 1 565 ? 40.309 -12.293 -42.426 1.00 74.50 565 PHE A CA 1
ATOM 4554 C C . PHE A 1 565 ? 39.292 -11.658 -43.386 1.00 74.50 565 PHE A C 1
ATOM 4556 O O . PHE A 1 565 ? 38.619 -10.690 -43.027 1.00 74.50 565 PHE A O 1
ATOM 4563 N N . LYS A 1 566 ? 39.165 -12.206 -44.603 1.00 73.31 566 LYS A N 1
ATOM 4564 C CA . LYS A 1 566 ? 38.221 -11.728 -45.626 1.00 73.31 566 LYS A CA 1
ATOM 4565 C C . LYS A 1 566 ? 36.970 -12.623 -45.639 1.00 73.31 566 LYS A C 1
ATOM 4567 O O . LYS A 1 566 ? 37.112 -13.816 -45.906 1.00 73.31 566 LYS A O 1
ATOM 4572 N N . PRO A 1 567 ? 35.766 -12.099 -45.342 1.00 67.38 567 PRO A N 1
ATOM 4573 C CA . PRO A 1 567 ? 34.560 -12.916 -45.253 1.00 67.38 567 PRO A CA 1
ATOM 4574 C C . PRO A 1 567 ? 33.960 -13.271 -46.618 1.00 67.38 567 PRO A C 1
ATOM 4576 O O . PRO A 1 567 ? 34.123 -12.545 -47.595 1.00 67.38 567 PRO A O 1
ATOM 4579 N N . ASN A 1 568 ? 33.222 -14.387 -46.663 1.00 65.12 568 ASN A N 1
ATOM 4580 C CA . ASN A 1 568 ? 32.508 -14.851 -47.863 1.00 65.12 568 ASN A CA 1
ATOM 4581 C C . ASN A 1 568 ? 31.129 -14.180 -48.037 1.00 65.12 568 ASN A C 1
ATOM 4583 O O . ASN A 1 568 ? 30.614 -14.125 -49.149 1.00 65.12 568 ASN A O 1
ATOM 4587 N N . LYS A 1 569 ? 30.520 -13.691 -46.945 1.00 67.31 569 LYS A N 1
ATOM 4588 C CA . LYS A 1 569 ? 29.262 -12.921 -46.918 1.00 67.31 569 LYS A CA 1
ATOM 4589 C C . LYS A 1 569 ? 29.508 -11.635 -46.125 1.00 67.31 569 LYS A C 1
ATOM 4591 O O . LYS A 1 569 ? 30.138 -11.691 -45.075 1.00 67.31 569 LYS A O 1
ATOM 4596 N N . ASN A 1 570 ? 29.001 -10.496 -46.597 1.00 68.19 570 ASN A N 1
ATOM 4597 C CA . ASN A 1 570 ? 29.235 -9.209 -45.937 1.00 68.19 570 ASN A CA 1
ATOM 4598 C C . ASN A 1 570 ? 28.130 -8.883 -44.924 1.00 68.19 570 ASN A C 1
ATOM 4600 O O . ASN A 1 570 ? 26.991 -8.595 -45.299 1.00 68.19 570 ASN A O 1
ATOM 4604 N N . GLN A 1 571 ? 28.493 -8.887 -43.640 1.00 78.06 571 GLN A N 1
ATOM 4605 C CA . GLN A 1 571 ? 27.710 -8.285 -42.562 1.00 78.06 571 GLN A CA 1
ATOM 4606 C C . GLN A 1 571 ? 27.715 -6.758 -42.731 1.00 78.06 571 GLN A C 1
ATOM 4608 O O . GLN A 1 571 ? 28.775 -6.146 -42.855 1.00 78.06 571 GLN A O 1
ATOM 4613 N N . ALA A 1 572 ? 26.534 -6.136 -42.785 1.00 71.44 572 ALA A N 1
ATOM 4614 C CA . ALA A 1 572 ? 26.436 -4.688 -42.945 1.00 71.44 572 ALA A CA 1
ATOM 4615 C C . ALA A 1 572 ? 26.906 -3.978 -41.669 1.00 71.44 572 ALA A C 1
ATOM 4617 O O . ALA A 1 572 ? 26.376 -4.224 -40.584 1.00 71.44 572 ALA A O 1
ATOM 4618 N N . MET A 1 573 ? 27.884 -3.090 -41.834 1.00 72.00 573 MET A N 1
ATOM 4619 C CA . MET A 1 573 ? 28.487 -2.314 -40.756 1.00 72.00 573 MET A CA 1
ATOM 4620 C C . MET A 1 573 ? 27.592 -1.119 -40.431 1.00 72.00 573 MET A C 1
ATOM 4622 O O . MET A 1 573 ? 27.170 -0.398 -41.335 1.00 72.00 573 MET A O 1
ATOM 4626 N N . ASN A 1 574 ? 27.324 -0.883 -39.150 1.00 71.00 574 ASN A N 1
ATOM 4627 C CA . ASN A 1 574 ? 26.685 0.349 -38.704 1.00 71.00 574 ASN A CA 1
ATOM 4628 C C . ASN A 1 574 ? 27.338 0.806 -37.401 1.00 71.00 574 ASN A C 1
ATOM 4630 O O . ASN A 1 574 ? 27.463 0.022 -36.465 1.00 71.00 574 ASN A O 1
ATOM 4634 N N . SER A 1 575 ? 27.749 2.070 -37.346 1.00 70.44 575 SER A N 1
ATOM 4635 C CA . SER A 1 575 ? 28.280 2.691 -36.130 1.00 70.44 575 SER A CA 1
ATOM 4636 C C . SER A 1 575 ? 27.176 3.152 -35.173 1.00 70.44 575 SER A C 1
ATOM 4638 O O . SER A 1 575 ? 27.480 3.601 -34.070 1.00 70.44 575 SER A O 1
ATOM 4640 N N . SER A 1 576 ? 25.903 3.047 -35.578 1.00 81.25 576 SER A N 1
ATOM 4641 C CA . SER A 1 576 ? 24.738 3.444 -34.790 1.00 81.25 576 SER A CA 1
ATOM 4642 C C . SER A 1 576 ? 23.682 2.340 -34.721 1.00 81.25 576 SER A C 1
ATOM 4644 O O . SER A 1 576 ? 23.508 1.553 -35.651 1.00 81.25 576 SER A O 1
ATOM 4646 N N . LEU A 1 577 ? 22.939 2.317 -33.612 1.00 86.75 577 LEU A N 1
ATOM 4647 C CA . LEU A 1 577 ? 21.754 1.473 -33.436 1.00 86.75 577 LEU A CA 1
ATOM 4648 C C . LEU A 1 577 ? 20.481 2.106 -34.030 1.00 86.75 577 LEU A C 1
ATOM 4650 O O . LEU A 1 577 ? 19.436 1.458 -34.074 1.00 86.75 577 LEU A O 1
ATOM 4654 N N . ASN A 1 578 ? 20.548 3.358 -34.497 1.00 85.44 578 ASN A N 1
ATOM 4655 C CA . ASN A 1 578 ? 19.390 4.074 -35.032 1.00 85.44 578 ASN A CA 1
ATOM 4656 C C . ASN A 1 578 ? 18.792 3.351 -36.248 1.00 85.44 578 ASN A C 1
ATOM 4658 O O . ASN A 1 578 ? 19.493 3.018 -37.203 1.00 85.44 578 ASN A O 1
ATOM 4662 N N . GLY A 1 579 ? 1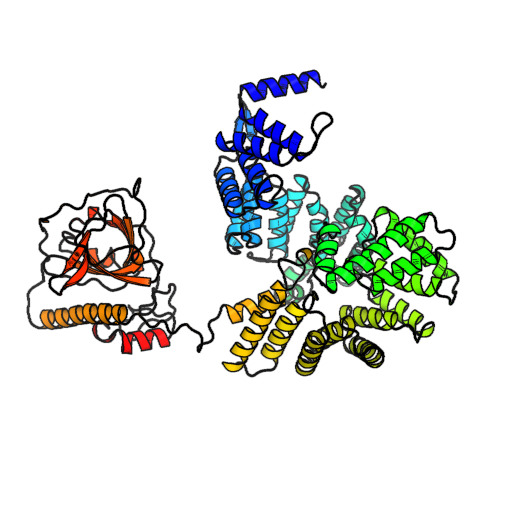7.475 3.130 -36.211 1.00 85.50 579 GLY A N 1
ATOM 4663 C CA . GLY A 1 579 ? 16.733 2.440 -37.271 1.00 85.50 579 GLY A CA 1
ATOM 4664 C C . GLY A 1 579 ? 16.802 0.908 -37.221 1.00 85.50 579 GLY A C 1
ATOM 4665 O O . GLY A 1 579 ? 16.156 0.259 -38.041 1.00 85.50 579 GLY A O 1
ATOM 4666 N N . LEU A 1 580 ? 17.530 0.318 -36.265 1.00 90.88 580 LEU A N 1
ATOM 4667 C CA . LEU A 1 580 ? 17.572 -1.130 -36.051 1.00 90.88 580 LEU A CA 1
ATOM 4668 C C . LEU A 1 580 ? 16.549 -1.560 -34.991 1.00 90.88 580 LEU A C 1
ATOM 4670 O O . LEU A 1 580 ? 16.295 -0.844 -34.023 1.00 90.88 580 LEU A O 1
ATOM 4674 N N . LYS A 1 581 ? 15.977 -2.757 -35.150 1.00 93.88 581 LYS A N 1
ATOM 4675 C CA . LYS A 1 581 ? 15.084 -3.364 -34.149 1.00 93.88 581 LYS A CA 1
ATOM 4676 C C . LYS A 1 581 ? 15.838 -4.379 -33.296 1.00 93.88 581 LYS A C 1
ATOM 4678 O O . LYS A 1 581 ? 16.539 -5.229 -33.836 1.00 93.88 581 LYS A O 1
ATOM 4683 N N . GLU A 1 582 ? 15.641 -4.341 -31.986 1.00 95.19 582 GLU A N 1
ATOM 4684 C CA . GLU A 1 582 ? 16.205 -5.349 -31.084 1.00 95.19 582 GLU A CA 1
ATOM 4685 C C . GLU A 1 582 ? 15.637 -6.747 -31.390 1.00 95.19 582 GLU A C 1
ATOM 4687 O O . GLU A 1 582 ? 14.491 -6.879 -31.843 1.00 95.19 582 GLU A O 1
ATOM 4692 N N . ILE A 1 583 ? 16.449 -7.783 -31.180 1.00 94.50 583 ILE A N 1
ATOM 4693 C CA . ILE A 1 583 ? 16.045 -9.191 -31.224 1.00 94.50 583 ILE A CA 1
ATOM 4694 C C . ILE A 1 583 ? 16.629 -9.931 -30.014 1.00 94.50 583 ILE A C 1
ATOM 4696 O O . ILE A 1 583 ? 17.801 -9.746 -29.691 1.00 94.50 583 ILE A O 1
ATOM 4700 N N . ALA A 1 584 ? 15.814 -10.752 -29.347 1.00 91.06 584 ALA A N 1
ATOM 4701 C CA . ALA A 1 584 ? 16.260 -11.614 -28.245 1.00 91.06 584 ALA A CA 1
ATOM 4702 C C . ALA A 1 584 ? 16.830 -12.936 -28.786 1.00 91.06 584 ALA A C 1
ATOM 4704 O O . ALA A 1 584 ? 16.358 -13.407 -29.824 1.00 91.06 584 ALA A O 1
ATOM 4705 N N . MET A 1 585 ? 17.780 -13.583 -28.091 1.00 90.44 585 MET A N 1
ATOM 4706 C CA . MET A 1 585 ? 18.388 -14.825 -28.604 1.00 90.44 585 MET A CA 1
ATOM 4707 C C . MET A 1 585 ? 17.348 -15.926 -28.830 1.00 90.44 585 MET A C 1
ATOM 4709 O O . MET A 1 585 ? 17.394 -16.605 -29.848 1.00 90.44 585 MET A O 1
ATOM 4713 N N . LYS A 1 586 ? 16.346 -16.051 -27.951 1.00 88.62 586 LYS A N 1
ATOM 4714 C CA . LYS A 1 586 ? 15.256 -17.034 -28.105 1.00 88.62 586 LYS A CA 1
ATOM 4715 C C . LYS A 1 586 ? 14.422 -16.879 -29.386 1.00 88.62 586 LYS A C 1
ATOM 4717 O O . LYS A 1 586 ? 13.667 -17.778 -29.734 1.00 88.62 586 LYS A O 1
ATOM 4722 N N . GLN A 1 587 ? 14.483 -15.715 -30.038 1.00 89.81 587 GLN A N 1
ATOM 4723 C CA . GLN A 1 587 ? 13.758 -15.426 -31.279 1.00 89.81 587 GLN A CA 1
ATOM 4724 C C . GLN A 1 587 ? 14.591 -15.757 -32.524 1.00 89.81 587 GLN A C 1
ATOM 4726 O O . GLN A 1 587 ? 14.100 -15.605 -33.641 1.00 89.81 587 GLN A O 1
ATOM 4731 N N . ILE A 1 588 ? 15.851 -16.159 -32.340 1.00 90.88 588 ILE A N 1
ATOM 4732 C CA . ILE A 1 588 ? 16.784 -16.472 -33.414 1.00 90.88 588 ILE A CA 1
ATOM 4733 C C . ILE A 1 588 ? 16.718 -17.967 -33.713 1.00 90.88 588 ILE A C 1
ATOM 4735 O O . ILE A 1 588 ? 16.837 -18.809 -32.827 1.00 90.88 588 ILE A O 1
ATOM 4739 N N . ASP A 1 589 ? 16.568 -18.290 -34.992 1.00 89.44 589 ASP A N 1
ATOM 4740 C CA . ASP A 1 589 ? 16.676 -19.655 -35.483 1.00 89.44 589 ASP A CA 1
ATOM 4741 C C . ASP A 1 589 ? 18.150 -20.000 -35.737 1.00 89.44 589 ASP A C 1
ATOM 4743 O O . ASP A 1 589 ? 18.705 -19.736 -36.805 1.00 89.44 589 ASP A O 1
ATOM 4747 N N . PHE A 1 590 ? 18.798 -20.595 -34.735 1.00 87.94 590 PHE A N 1
ATOM 4748 C CA . PHE A 1 590 ? 20.216 -20.967 -34.780 1.00 87.94 590 PHE A CA 1
ATOM 4749 C C . PHE A 1 590 ? 20.552 -22.090 -35.775 1.00 87.94 590 PHE A C 1
ATOM 4751 O O . PHE A 1 590 ? 21.726 -22.404 -35.980 1.00 87.94 590 PHE A O 1
ATOM 4758 N N . THR A 1 591 ? 19.548 -22.672 -36.439 1.00 84.94 591 THR A N 1
ATOM 4759 C CA . THR A 1 591 ? 19.762 -23.672 -37.494 1.00 84.94 591 THR A CA 1
ATOM 4760 C C . THR A 1 591 ? 20.055 -23.048 -38.861 1.00 84.94 591 THR A C 1
ATOM 4762 O O . THR A 1 591 ? 20.540 -23.741 -39.757 1.00 84.94 591 THR A O 1
ATOM 4765 N N . LYS A 1 592 ? 19.808 -21.742 -39.034 1.00 85.69 592 LYS A N 1
ATOM 4766 C CA . LYS A 1 592 ? 19.949 -21.039 -40.316 1.00 85.69 592 LYS A CA 1
ATOM 4767 C C . LYS A 1 592 ? 21.278 -20.297 -40.439 1.00 85.69 592 LYS A C 1
ATOM 4769 O O . LYS A 1 592 ? 21.686 -19.554 -39.553 1.00 85.69 592 LYS A O 1
ATOM 4774 N N . ASP A 1 593 ? 21.928 -20.446 -41.594 1.00 89.56 593 ASP A N 1
ATOM 4775 C CA . ASP A 1 593 ? 23.093 -19.641 -41.992 1.00 89.56 593 ASP A CA 1
ATOM 4776 C C . ASP A 1 593 ? 22.616 -18.316 -42.620 1.00 89.56 593 ASP A C 1
ATOM 4778 O O . ASP A 1 593 ? 22.484 -18.186 -43.846 1.00 89.56 593 ASP A O 1
ATOM 4782 N N . GLU A 1 594 ? 22.299 -17.335 -41.770 1.00 91.88 594 GLU A N 1
ATOM 4783 C CA . GLU A 1 594 ? 21.701 -16.068 -42.195 1.00 91.88 594 GLU A CA 1
ATOM 4784 C C . GLU A 1 594 ? 22.205 -14.829 -41.445 1.00 91.88 594 GLU A C 1
ATOM 4786 O O . GLU A 1 594 ? 22.643 -14.878 -40.297 1.00 91.88 594 GLU A O 1
ATOM 4791 N N . ILE A 1 595 ? 22.116 -13.679 -42.119 1.00 91.81 595 ILE A N 1
ATOM 4792 C CA . ILE A 1 595 ? 22.394 -12.363 -41.536 1.00 91.81 595 ILE A CA 1
ATOM 4793 C C . ILE A 1 595 ? 21.059 -11.688 -41.239 1.00 91.81 595 ILE A C 1
ATOM 4795 O O . ILE A 1 595 ? 20.303 -11.367 -42.160 1.00 91.81 595 ILE A O 1
ATOM 4799 N N . LEU A 1 596 ? 20.807 -11.392 -39.967 1.00 93.00 596 LEU A N 1
ATOM 4800 C CA . LEU A 1 596 ? 19.574 -10.751 -39.513 1.00 93.00 596 LEU A CA 1
ATOM 4801 C C . LEU A 1 596 ? 19.628 -9.232 -39.752 1.00 93.00 596 LEU A C 1
ATOM 4803 O O . LEU A 1 596 ? 19.854 -8.440 -38.837 1.00 93.00 596 LEU A O 1
ATOM 4807 N N . LYS A 1 597 ? 19.465 -8.814 -41.014 1.00 91.81 597 LYS A N 1
ATOM 4808 C CA . LYS A 1 597 ? 19.552 -7.402 -41.431 1.00 91.81 597 LYS A CA 1
ATOM 4809 C C . LYS A 1 597 ? 18.482 -6.527 -40.763 1.00 91.81 597 LYS A C 1
ATOM 4811 O O . LYS A 1 597 ? 17.329 -6.926 -40.627 1.00 91.81 597 LYS A O 1
ATOM 4816 N N . GLY A 1 598 ? 18.855 -5.301 -40.396 1.00 91.50 598 GLY A N 1
ATOM 4817 C CA . GLY A 1 598 ? 17.964 -4.340 -39.737 1.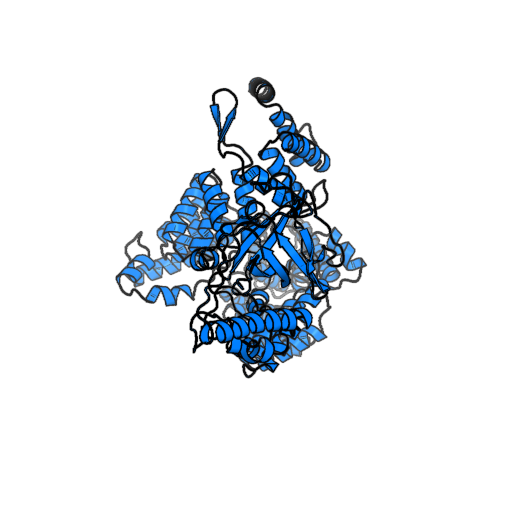00 91.50 598 GLY A CA 1
ATOM 4818 C C . GLY A 1 598 ? 17.716 -4.648 -38.257 1.00 91.50 598 GLY A C 1
ATOM 4819 O O . GLY A 1 598 ? 16.814 -4.065 -37.650 1.00 91.50 598 GLY A O 1
ATOM 4820 N N . ARG A 1 599 ? 18.489 -5.574 -37.674 1.00 94.62 599 ARG A N 1
ATOM 4821 C CA . ARG A 1 599 ? 18.377 -5.981 -36.272 1.00 94.62 599 ARG A CA 1
ATOM 4822 C C . ARG A 1 599 ? 19.649 -5.686 -35.494 1.00 94.62 599 ARG A C 1
ATOM 4824 O O . ARG A 1 599 ? 20.730 -5.587 -36.073 1.00 94.62 599 ARG A O 1
ATOM 4831 N N . PHE A 1 600 ? 19.523 -5.595 -34.177 1.00 95.31 600 PHE A N 1
ATOM 4832 C CA . PHE A 1 600 ? 20.665 -5.693 -33.275 1.00 95.31 600 PHE A CA 1
ATOM 4833 C C . PHE A 1 600 ? 20.358 -6.657 -32.132 1.00 95.31 600 PHE A C 1
ATOM 4835 O O . PHE A 1 600 ? 19.214 -6.764 -31.694 1.00 95.31 600 PHE A O 1
ATOM 4842 N N . LEU A 1 601 ? 21.387 -7.355 -31.666 1.00 95.62 601 LEU A N 1
ATOM 4843 C CA . LEU A 1 601 ? 21.311 -8.314 -30.571 1.00 95.62 601 LEU A CA 1
ATOM 4844 C C . LEU A 1 601 ? 22.160 -7.803 -29.406 1.00 95.62 601 LEU A C 1
ATOM 4846 O O . LEU A 1 601 ? 23.357 -7.564 -29.571 1.00 95.62 601 LEU A O 1
ATOM 4850 N N . LYS A 1 602 ? 21.540 -7.624 -28.241 1.00 96.62 602 LYS A N 1
ATOM 4851 C CA . LYS A 1 602 ? 22.201 -7.132 -27.033 1.00 96.62 602 LYS A CA 1
ATOM 4852 C C . LYS A 1 602 ? 22.582 -8.296 -26.128 1.00 96.62 602 LYS A C 1
ATOM 4854 O O . LYS A 1 602 ? 21.738 -9.110 -25.771 1.00 96.62 602 LYS A O 1
ATOM 4859 N N . VAL A 1 603 ? 23.857 -8.364 -25.764 1.00 95.88 603 VAL A N 1
ATOM 4860 C CA . VAL A 1 603 ? 24.440 -9.505 -25.051 1.00 95.88 603 VAL A CA 1
ATOM 4861 C C . VAL A 1 603 ? 25.515 -9.063 -24.074 1.00 95.88 603 VAL A C 1
ATOM 4863 O O . VAL A 1 603 ? 26.107 -7.990 -24.203 1.00 95.88 603 VAL A O 1
ATOM 4866 N N . ARG A 1 604 ? 25.800 -9.921 -23.106 1.00 95.25 604 ARG A N 1
ATOM 4867 C CA . ARG A 1 604 ? 26.804 -9.728 -22.073 1.00 95.25 604 ARG A CA 1
ATOM 4868 C C . ARG A 1 604 ? 27.890 -10.789 -22.185 1.00 95.25 604 ARG A C 1
ATOM 4870 O O . ARG A 1 604 ? 27.602 -11.958 -22.405 1.00 95.25 604 ARG A O 1
ATOM 4877 N N . ILE A 1 605 ? 29.147 -10.380 -22.022 1.00 95.12 605 ILE A N 1
ATOM 4878 C CA . ILE A 1 605 ? 30.292 -11.297 -21.968 1.00 95.12 605 ILE A CA 1
ATOM 4879 C C . ILE A 1 605 ? 30.205 -12.120 -20.682 1.00 95.12 605 ILE A C 1
ATOM 4881 O O . ILE A 1 605 ? 30.362 -11.576 -19.586 1.00 95.12 605 ILE A O 1
ATOM 4885 N N . PHE A 1 606 ? 29.989 -13.427 -20.801 1.00 92.44 606 PHE A N 1
ATOM 4886 C CA . PHE A 1 606 ? 29.805 -14.307 -19.651 1.00 92.44 606 PHE A CA 1
ATOM 4887 C C . PHE A 1 606 ? 31.117 -14.925 -19.157 1.00 92.44 606 PHE A C 1
ATOM 4889 O O . PHE A 1 606 ? 31.397 -14.921 -17.954 1.00 92.44 606 PHE A O 1
ATOM 4896 N N . ASP A 1 607 ? 31.931 -15.452 -20.077 1.00 91.44 607 ASP A N 1
ATOM 4897 C CA . ASP A 1 607 ? 33.203 -16.122 -19.777 1.00 91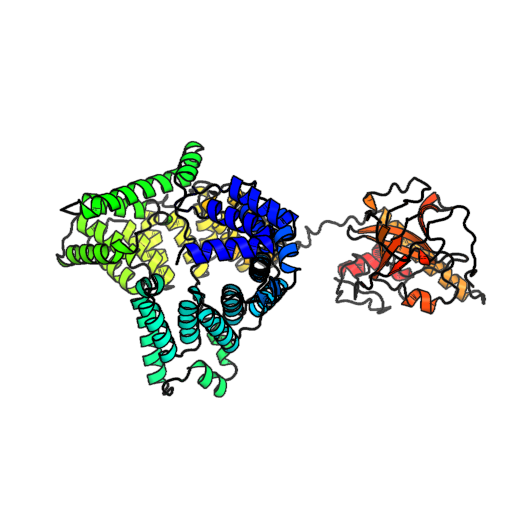.44 607 ASP A CA 1
ATOM 4898 C C . ASP A 1 607 ? 34.411 -15.379 -20.385 1.00 91.44 607 ASP A C 1
ATOM 4900 O O . ASP A 1 607 ? 34.248 -14.457 -21.181 1.00 91.44 607 ASP A O 1
ATOM 4904 N N . VAL A 1 608 ? 35.629 -15.719 -19.957 1.00 88.75 608 VAL A N 1
ATOM 4905 C CA . VAL A 1 608 ? 36.864 -15.113 -20.473 1.00 88.75 608 VAL A CA 1
ATOM 4906 C C . VAL A 1 608 ? 37.067 -15.476 -21.953 1.00 88.75 608 VAL A C 1
ATOM 4908 O O . VAL A 1 608 ? 36.702 -16.585 -22.354 1.00 88.75 608 VAL A O 1
ATOM 4911 N N . PRO A 1 609 ? 37.638 -14.578 -22.776 1.00 90.31 609 PRO A N 1
ATOM 4912 C CA . PRO A 1 609 ? 37.884 -14.859 -24.187 1.00 90.31 609 PRO A CA 1
ATOM 4913 C C . PRO A 1 609 ? 38.878 -16.002 -24.410 1.00 90.31 609 PRO A C 1
ATOM 4915 O O . PRO A 1 609 ? 39.825 -16.181 -23.646 1.00 90.31 609 PRO A O 1
ATOM 4918 N N . VAL A 1 610 ? 38.692 -16.721 -25.517 1.00 87.88 610 VAL A N 1
ATOM 4919 C CA . VAL A 1 610 ? 39.646 -17.700 -26.058 1.00 87.88 610 VAL A CA 1
ATOM 4920 C C . VAL A 1 610 ? 40.225 -17.162 -27.360 1.00 87.88 610 VAL A C 1
ATOM 4922 O O . VAL A 1 610 ? 39.484 -16.876 -28.301 1.00 87.88 610 VAL A O 1
ATOM 4925 N N . PHE A 1 611 ? 41.549 -17.057 -27.439 1.00 84.94 611 PHE A N 1
ATOM 4926 C CA . PHE A 1 611 ? 42.247 -16.550 -28.619 1.00 84.94 611 PHE A CA 1
ATOM 4927 C C . PHE A 1 611 ? 42.538 -17.689 -29.598 1.00 84.94 611 PHE A C 1
ATOM 4929 O O . PHE A 1 611 ? 43.442 -18.493 -29.394 1.00 84.94 611 PHE A O 1
ATOM 4936 N N . GLY A 1 612 ? 41.739 -17.777 -30.661 1.00 77.25 612 GLY A N 1
ATOM 4937 C CA . GLY A 1 612 ? 41.986 -18.681 -31.780 1.00 77.25 612 GLY A CA 1
ATOM 4938 C C . GLY A 1 612 ? 42.889 -18.060 -32.847 1.00 77.25 612 GLY A C 1
ATOM 4939 O O . GLY A 1 612 ? 43.154 -16.864 -32.853 1.00 77.25 612 GLY A O 1
ATOM 4940 N N . PHE A 1 613 ? 43.303 -18.866 -33.827 1.00 73.00 613 PHE A N 1
ATOM 4941 C CA . PHE A 1 613 ? 44.243 -18.438 -34.876 1.00 73.00 613 PHE A CA 1
ATOM 4942 C C . PHE A 1 613 ? 43.735 -17.283 -35.765 1.00 73.00 613 PHE A C 1
ATOM 4944 O O . PHE A 1 613 ? 44.521 -16.483 -36.268 1.00 73.00 613 PHE A O 1
ATOM 4951 N N . THR A 1 614 ? 42.420 -17.201 -35.990 1.00 77.50 614 THR A N 1
ATOM 4952 C CA . THR A 1 614 ? 41.797 -16.178 -36.863 1.00 77.50 614 THR A CA 1
ATOM 4953 C C . THR A 1 614 ? 40.693 -15.374 -36.185 1.00 77.50 614 THR A C 1
ATOM 4955 O O . THR A 1 614 ? 40.230 -14.385 -36.748 1.00 77.50 614 THR A O 1
ATOM 4958 N N . SER A 1 615 ? 40.266 -15.778 -34.990 1.00 86.31 615 SER A N 1
ATOM 4959 C CA . SER A 1 615 ? 39.121 -15.201 -34.289 1.00 86.31 615 SER A CA 1
ATOM 4960 C C . SER A 1 615 ? 39.264 -15.357 -32.786 1.00 86.31 615 SER A C 1
ATOM 4962 O O . SER A 1 615 ? 39.876 -16.315 -32.314 1.00 86.31 615 SER A O 1
ATOM 4964 N N . VAL A 1 616 ? 38.616 -14.470 -32.041 1.00 90.06 616 VAL A N 1
ATOM 4965 C CA . VAL A 1 616 ? 38.457 -14.580 -30.590 1.00 90.06 616 VAL A CA 1
ATOM 4966 C C . VAL A 1 616 ? 37.068 -15.132 -30.290 1.00 90.06 616 VAL A C 1
ATOM 4968 O O . VAL A 1 616 ? 36.075 -14.635 -30.827 1.00 90.06 616 VAL A O 1
ATOM 4971 N N . PHE A 1 617 ? 37.000 -16.172 -29.462 1.00 90.62 617 PHE A N 1
ATOM 4972 C CA . PHE A 1 617 ? 35.752 -16.807 -29.052 1.00 90.62 617 PHE A CA 1
ATOM 4973 C C . PHE A 1 617 ? 35.318 -16.312 -27.676 1.00 90.62 617 PHE A C 1
ATOM 4975 O O . PHE A 1 617 ? 36.129 -16.215 -26.754 1.00 90.62 617 PHE A O 1
ATOM 4982 N N . PHE A 1 618 ? 34.024 -16.058 -27.530 1.00 93.69 618 PHE A N 1
ATOM 4983 C CA . PHE A 1 618 ? 33.384 -15.641 -26.292 1.00 93.69 618 PHE A CA 1
ATOM 4984 C C . PHE A 1 618 ? 32.169 -16.521 -26.016 1.00 93.69 618 PHE A C 1
ATOM 4986 O O . PHE A 1 618 ? 31.500 -16.984 -26.943 1.00 93.69 618 PHE A O 1
ATOM 4993 N N . ILE A 1 619 ? 31.856 -16.683 -24.733 1.00 93.38 619 ILE A N 1
ATOM 4994 C CA . ILE A 1 619 ? 30.539 -17.136 -24.289 1.00 93.38 619 ILE A CA 1
ATOM 4995 C C . ILE A 1 619 ? 29.763 -15.910 -23.849 1.00 93.38 619 ILE A C 1
ATOM 4997 O O . ILE A 1 619 ? 30.268 -15.119 -23.045 1.00 93.38 619 ILE A O 1
ATOM 5001 N N . MET A 1 620 ? 28.556 -15.770 -24.381 1.00 93.88 620 MET A N 1
ATOM 5002 C CA . MET A 1 620 ? 27.681 -14.638 -24.123 1.00 93.88 620 MET A CA 1
ATOM 5003 C C . MET A 1 620 ? 26.373 -15.103 -23.503 1.00 93.88 620 MET A C 1
ATOM 5005 O O . MET A 1 620 ? 25.930 -16.217 -23.786 1.00 93.88 620 MET A O 1
ATOM 5009 N N . ASP A 1 621 ? 25.740 -14.227 -22.730 1.00 92.00 621 ASP A N 1
ATOM 5010 C CA . ASP A 1 621 ? 24.342 -14.370 -22.341 1.00 92.00 621 ASP A CA 1
ATOM 5011 C C . ASP A 1 621 ? 23.504 -13.124 -22.649 1.00 92.00 621 ASP A C 1
ATOM 5013 O O . ASP A 1 621 ? 24.040 -12.027 -22.812 1.00 92.00 621 ASP A O 1
ATOM 5017 N N . ASP A 1 622 ? 22.190 -13.290 -22.792 1.00 89.44 622 ASP A N 1
ATOM 5018 C CA . ASP A 1 622 ? 21.236 -12.180 -22.902 1.00 89.44 622 ASP A CA 1
ATOM 5019 C C . ASP A 1 622 ? 20.498 -11.913 -21.576 1.00 89.44 622 ASP A C 1
ATOM 5021 O O . ASP A 1 622 ? 20.707 -12.599 -20.572 1.00 89.44 622 ASP A O 1
ATOM 5025 N N . ASP A 1 623 ? 19.633 -10.890 -21.552 1.00 82.38 623 ASP A N 1
ATOM 5026 C CA . ASP A 1 623 ? 18.838 -10.518 -20.367 1.00 82.38 623 ASP A CA 1
ATOM 5027 C C . ASP A 1 623 ? 17.881 -11.654 -19.908 1.00 82.38 623 ASP A C 1
ATOM 5029 O O . ASP A 1 623 ? 17.355 -11.613 -18.795 1.00 82.38 623 ASP A O 1
ATOM 5033 N N . GLU A 1 624 ? 17.686 -12.698 -20.724 1.00 81.56 624 GLU A N 1
ATOM 5034 C CA . GLU A 1 624 ? 16.843 -13.861 -20.431 1.00 81.56 624 GLU A CA 1
ATOM 5035 C C . GLU A 1 624 ? 17.642 -15.112 -20.015 1.00 81.56 624 GLU A C 1
ATOM 5037 O O . GLU A 1 624 ? 17.059 -16.176 -19.808 1.00 81.56 624 GLU A O 1
ATOM 5042 N N . ASN A 1 625 ? 18.963 -14.993 -19.820 1.00 77.25 625 ASN A N 1
ATOM 5043 C CA . ASN A 1 625 ? 19.881 -16.103 -19.533 1.00 77.25 625 ASN A CA 1
ATOM 5044 C C . ASN A 1 625 ? 19.925 -17.176 -20.641 1.00 77.25 625 ASN A C 1
ATOM 5046 O O . ASN A 1 625 ? 20.132 -18.359 -20.347 1.00 77.25 625 ASN A O 1
ATOM 5050 N N . THR A 1 626 ? 19.757 -16.781 -21.904 1.00 86.00 626 THR A N 1
ATOM 5051 C CA . THR A 1 626 ? 20.072 -17.627 -23.066 1.00 86.00 626 THR A CA 1
ATOM 5052 C C . THR A 1 626 ? 21.568 -17.537 -23.352 1.00 86.00 626 THR A C 1
ATOM 5054 O O . THR A 1 626 ? 22.125 -16.448 -23.274 1.00 86.00 626 THR A O 1
ATOM 5057 N N . PHE A 1 627 ? 22.230 -18.659 -23.651 1.00 88.25 627 PHE A N 1
ATOM 5058 C CA . PHE A 1 627 ? 23.690 -18.731 -23.790 1.00 88.25 627 PHE A CA 1
ATOM 5059 C C . PHE A 1 627 ? 24.085 -19.161 -25.185 1.00 88.25 627 PHE A C 1
ATOM 5061 O O . PHE A 1 627 ? 23.635 -20.209 -25.632 1.00 88.25 627 PHE A O 1
ATOM 5068 N N . GLU A 1 628 ? 24.996 -18.418 -25.808 1.00 91.19 628 GLU A N 1
ATOM 5069 C CA . GLU A 1 628 ? 25.518 -18.769 -27.125 1.00 91.19 628 GLU A CA 1
ATOM 5070 C C . GLU A 1 628 ? 26.987 -18.394 -27.311 1.00 91.19 628 GLU A C 1
ATOM 5072 O O . GLU A 1 628 ? 27.565 -17.590 -26.565 1.00 91.19 628 GLU A O 1
ATOM 5077 N N . ARG A 1 629 ? 27.606 -18.999 -28.331 1.00 92.12 629 ARG A N 1
ATOM 5078 C CA . ARG A 1 629 ? 28.984 -18.690 -28.732 1.00 92.12 629 ARG A CA 1
ATOM 5079 C C . ARG A 1 629 ? 29.017 -17.466 -29.628 1.00 92.12 629 ARG A C 1
ATOM 5081 O O . ARG A 1 629 ? 28.241 -17.347 -30.574 1.00 92.12 629 ARG A O 1
ATOM 5088 N N . LEU A 1 630 ? 30.007 -16.617 -29.398 1.00 94.38 630 LEU A N 1
ATOM 5089 C CA . LEU A 1 630 ? 30.351 -15.507 -30.274 1.00 94.38 630 LEU A CA 1
ATOM 5090 C C . LEU A 1 630 ? 31.780 -15.690 -30.782 1.00 94.38 630 LEU A C 1
ATOM 5092 O O . LEU A 1 630 ? 32.700 -15.884 -29.994 1.00 94.38 630 LEU A O 1
ATOM 5096 N N . SER A 1 631 ? 31.979 -15.591 -32.093 1.00 92.62 631 SER A N 1
ATOM 5097 C CA . SER A 1 631 ? 33.303 -15.566 -32.716 1.00 92.62 631 SER A CA 1
ATOM 5098 C C . SER A 1 631 ? 33.508 -14.236 -33.423 1.00 92.62 631 SER A C 1
ATOM 5100 O O . SER A 1 631 ? 32.748 -13.888 -34.330 1.00 92.62 631 SER A O 1
ATOM 5102 N N . VAL A 1 632 ? 34.533 -13.496 -33.004 1.00 92.19 632 VAL A N 1
ATOM 5103 C CA . VAL A 1 632 ? 34.854 -12.175 -33.548 1.00 92.19 632 VAL A CA 1
ATOM 5104 C C . VAL A 1 632 ? 36.194 -12.231 -34.270 1.00 92.19 632 VAL A C 1
ATOM 5106 O O . VAL A 1 632 ? 37.221 -12.575 -33.681 1.00 92.19 632 VAL A O 1
ATOM 5109 N N . TYR A 1 633 ? 36.180 -11.887 -35.550 1.00 88.81 633 TYR A N 1
ATOM 5110 C CA . TYR A 1 633 ? 37.357 -11.806 -36.408 1.00 88.81 633 TYR A CA 1
ATOM 5111 C C . TYR A 1 633 ? 37.914 -10.378 -36.418 1.00 88.81 633 TYR A C 1
ATOM 5113 O O . TYR A 1 633 ? 37.249 -9.433 -35.997 1.00 88.81 633 TYR A O 1
ATOM 5121 N N . ASN A 1 634 ? 39.148 -10.214 -36.903 1.00 86.38 634 ASN A N 1
ATOM 5122 C CA . ASN A 1 634 ? 39.765 -8.904 -37.146 1.00 86.38 634 ASN A CA 1
ATOM 5123 C C . ASN A 1 634 ? 39.877 -7.984 -35.902 1.00 86.38 634 ASN A C 1
ATOM 5125 O O . ASN A 1 634 ? 39.966 -6.767 -36.040 1.00 86.38 634 ASN A O 1
ATOM 5129 N N . LEU A 1 635 ? 39.916 -8.541 -34.681 1.00 86.25 635 LEU A N 1
ATOM 5130 C CA . LEU A 1 635 ? 40.086 -7.779 -33.426 1.00 86.25 635 LEU A CA 1
ATOM 5131 C C . LEU A 1 635 ? 41.514 -7.254 -33.181 1.00 86.25 635 LEU A C 1
ATOM 5133 O O . LEU A 1 635 ? 41.726 -6.477 -32.249 1.00 86.25 635 LEU A O 1
ATOM 5137 N N . GLY A 1 636 ? 42.478 -7.659 -34.009 1.00 81.94 636 GLY A N 1
ATOM 5138 C CA . GLY A 1 636 ? 43.906 -7.417 -33.796 1.00 81.94 636 GLY A CA 1
ATOM 5139 C C . GLY A 1 636 ? 44.582 -8.539 -33.000 1.00 81.94 636 GLY A C 1
ATOM 5140 O O . GLY A 1 636 ? 43.978 -9.574 -32.729 1.00 81.94 636 GLY A O 1
ATOM 5141 N N . ASN A 1 637 ? 45.855 -8.334 -32.659 1.00 78.12 637 ASN A N 1
ATOM 5142 C CA . ASN A 1 637 ? 46.728 -9.322 -32.012 1.00 78.12 637 ASN A CA 1
ATOM 5143 C C . ASN A 1 637 ? 47.077 -8.997 -30.543 1.00 78.12 637 ASN A C 1
ATOM 5145 O O . ASN A 1 637 ? 47.706 -9.815 -29.879 1.00 78.12 637 ASN A O 1
ATOM 5149 N N . ASP A 1 638 ? 46.656 -7.844 -30.011 1.00 84.62 638 ASP A N 1
ATOM 5150 C CA . ASP A 1 638 ? 46.898 -7.457 -28.614 1.00 84.62 638 ASP A CA 1
ATOM 5151 C C . ASP A 1 638 ? 45.876 -8.115 -27.671 1.00 84.62 638 ASP A C 1
ATOM 5153 O O . ASP A 1 638 ? 44.783 -7.594 -27.418 1.00 84.62 638 ASP A O 1
ATOM 5157 N N . GLN A 1 639 ? 46.236 -9.290 -27.148 1.00 84.12 639 GLN A N 1
ATOM 5158 C CA . GLN A 1 639 ? 45.362 -10.087 -26.284 1.00 84.12 639 GLN A CA 1
ATOM 5159 C C . GLN A 1 639 ? 44.966 -9.363 -24.991 1.00 84.12 639 GLN A C 1
ATOM 5161 O O . GLN A 1 639 ? 43.834 -9.517 -24.521 1.00 84.12 639 GLN A O 1
ATOM 5166 N N . LYS A 1 640 ? 45.868 -8.556 -24.416 1.00 84.38 640 LYS A N 1
ATOM 5167 C CA . LYS A 1 640 ? 45.609 -7.834 -23.164 1.00 84.38 640 LYS A CA 1
ATOM 5168 C C . LYS A 1 640 ? 44.563 -6.751 -23.391 1.00 84.38 640 LYS A C 1
ATOM 5170 O O . LYS A 1 640 ? 43.544 -6.731 -22.706 1.00 84.38 640 LYS A O 1
ATOM 5175 N N . LYS A 1 641 ? 44.752 -5.929 -24.425 1.00 87.69 641 LYS A N 1
ATOM 5176 C CA . LYS A 1 641 ? 43.797 -4.877 -24.793 1.00 87.69 641 LYS A CA 1
ATOM 5177 C C . LYS A 1 641 ? 42.426 -5.444 -25.156 1.00 87.69 641 LYS A C 1
ATOM 5179 O O . LYS A 1 641 ? 41.406 -4.855 -24.799 1.00 87.69 641 LYS A O 1
ATOM 5184 N N . ILE A 1 642 ? 42.385 -6.586 -25.845 1.00 89.12 642 ILE A N 1
ATOM 5185 C CA . ILE A 1 642 ? 41.127 -7.278 -26.155 1.00 89.12 642 ILE A CA 1
ATOM 5186 C C . ILE A 1 642 ? 40.457 -7.772 -24.867 1.00 89.12 642 ILE A C 1
ATOM 5188 O O . ILE A 1 642 ? 39.268 -7.527 -24.680 1.00 89.12 642 ILE A O 1
ATOM 5192 N N . SER A 1 643 ? 41.204 -8.409 -23.965 1.00 87.94 643 SER A N 1
ATOM 5193 C CA . SER A 1 643 ? 40.669 -8.933 -22.700 1.00 87.94 643 SER A CA 1
ATOM 5194 C C . SER A 1 643 ? 40.136 -7.832 -21.782 1.00 87.94 643 SER A C 1
ATOM 5196 O O . SER A 1 643 ? 39.077 -8.003 -21.183 1.00 87.94 643 SER A O 1
ATOM 5198 N N . ASP A 1 644 ? 40.819 -6.687 -21.713 1.00 88.56 644 ASP A N 1
ATOM 5199 C CA . ASP A 1 644 ? 40.376 -5.531 -20.927 1.00 88.56 644 ASP A CA 1
ATOM 5200 C C . ASP A 1 644 ? 39.096 -4.917 -21.509 1.00 88.56 644 ASP A C 1
ATOM 5202 O O . ASP A 1 644 ? 38.162 -4.581 -20.776 1.00 88.56 644 ASP A O 1
ATOM 5206 N N . LYS A 1 645 ? 39.025 -4.816 -22.844 1.00 90.31 645 LYS A N 1
ATOM 5207 C CA . LYS A 1 645 ? 37.868 -4.261 -23.555 1.00 90.31 645 LYS A CA 1
ATOM 5208 C C . LYS A 1 645 ? 36.643 -5.174 -23.473 1.00 90.31 645 LYS A C 1
ATOM 5210 O O . LYS A 1 645 ? 35.530 -4.685 -23.313 1.00 90.31 645 LYS A O 1
ATOM 5215 N N . PHE A 1 646 ? 36.840 -6.486 -23.572 1.00 92.62 646 PHE A N 1
ATOM 5216 C CA . PHE A 1 646 ? 35.791 -7.508 -23.533 1.00 92.62 646 PHE A CA 1
ATOM 5217 C C . PHE A 1 646 ? 35.793 -8.279 -22.208 1.00 92.62 646 PHE A C 1
ATOM 5219 O O . PHE A 1 646 ? 35.611 -9.496 -22.177 1.00 92.62 646 PHE A O 1
ATOM 5226 N N . ARG A 1 647 ? 36.013 -7.584 -21.090 1.00 91.00 647 ARG A N 1
ATOM 5227 C CA . ARG A 1 647 ? 36.023 -8.229 -19.775 1.00 91.00 647 ARG A CA 1
ATOM 5228 C C . ARG A 1 647 ? 34.656 -8.820 -19.424 1.00 91.00 647 ARG A C 1
ATOM 5230 O O . ARG A 1 647 ? 33.611 -8.339 -19.867 1.00 91.00 647 ARG A O 1
ATOM 5237 N N . VAL A 1 648 ? 34.672 -9.832 -18.567 1.00 92.12 648 VAL A N 1
ATOM 5238 C CA . VAL A 1 648 ? 33.475 -10.497 -18.033 1.00 92.12 648 VAL A CA 1
ATOM 5239 C C . VAL A 1 648 ? 32.494 -9.468 -17.459 1.00 92.12 648 VAL A C 1
ATOM 5241 O O . VAL A 1 648 ? 32.889 -8.571 -16.718 1.00 92.12 648 VAL A O 1
ATOM 5244 N N . GLY A 1 649 ? 31.216 -9.598 -17.814 1.00 92.00 649 GLY A N 1
ATOM 5245 C CA . GLY A 1 649 ? 30.140 -8.681 -17.437 1.00 92.00 649 GLY A CA 1
ATOM 5246 C C . GLY A 1 649 ? 29.923 -7.510 -18.402 1.00 92.00 649 GLY A C 1
ATOM 5247 O O . GLY A 1 649 ? 28.967 -6.760 -18.216 1.00 92.00 649 GLY A O 1
ATOM 5248 N N . THR A 1 650 ? 30.762 -7.333 -19.428 1.00 95.38 650 THR A N 1
ATOM 5249 C CA . THR A 1 650 ? 30.620 -6.232 -20.400 1.00 95.38 650 THR A CA 1
ATOM 5250 C C . THR A 1 650 ? 29.432 -6.450 -21.328 1.00 95.38 650 THR A C 1
ATOM 5252 O O . THR A 1 650 ? 29.317 -7.512 -21.936 1.00 95.38 650 THR A O 1
ATOM 5255 N N . TRP A 1 651 ? 28.584 -5.432 -21.478 1.00 95.94 651 TRP A N 1
ATOM 5256 C CA . TRP A 1 651 ? 27.446 -5.452 -22.395 1.00 95.94 651 TRP A CA 1
ATOM 5257 C C . TRP A 1 651 ? 27.785 -4.835 -23.752 1.00 95.94 651 TRP A C 1
ATOM 5259 O O . TRP A 1 651 ? 28.205 -3.673 -23.843 1.00 95.94 651 TRP A O 1
ATOM 5269 N N . ILE A 1 652 ? 27.511 -5.590 -24.811 1.00 96.31 652 ILE A N 1
ATOM 5270 C CA . ILE A 1 652 ? 27.698 -5.185 -26.202 1.00 96.31 652 ILE A CA 1
ATOM 5271 C C . ILE A 1 652 ? 26.412 -5.383 -27.010 1.00 96.31 652 ILE A C 1
ATOM 5273 O O . ILE A 1 652 ? 25.593 -6.249 -26.706 1.00 96.31 652 ILE A O 1
ATOM 5277 N N . SER A 1 653 ? 26.261 -4.595 -28.068 1.00 96.25 653 SER A N 1
ATOM 5278 C CA . SER A 1 653 ? 25.227 -4.761 -29.085 1.00 96.25 653 SER A CA 1
ATOM 5279 C C . SER A 1 653 ? 25.875 -5.180 -30.399 1.00 96.25 653 SER A C 1
ATOM 5281 O O . SER A 1 653 ? 26.771 -4.498 -30.895 1.00 96.25 653 SER A O 1
ATOM 5283 N N . ILE A 1 654 ? 25.419 -6.292 -30.967 1.00 95.62 654 ILE A N 1
ATOM 5284 C CA . ILE A 1 654 ? 25.869 -6.814 -32.257 1.00 95.62 654 ILE A CA 1
ATOM 5285 C C . ILE A 1 654 ? 24.876 -6.362 -33.321 1.00 95.62 654 ILE A C 1
ATOM 5287 O O . ILE A 1 654 ? 23.709 -6.753 -33.305 1.00 95.62 654 ILE A O 1
ATOM 5291 N N . VAL A 1 655 ? 25.341 -5.534 -34.246 1.00 93.81 655 VAL A N 1
ATOM 5292 C CA . VAL A 1 655 ? 24.576 -5.049 -35.392 1.00 93.81 655 VAL A CA 1
ATOM 5293 C C . VAL A 1 655 ? 24.492 -6.141 -36.452 1.00 93.81 655 VAL A C 1
ATOM 5295 O O . VAL A 1 655 ? 25.502 -6.743 -36.811 1.00 93.81 655 VAL A O 1
ATOM 5298 N N . ASN A 1 656 ? 23.289 -6.363 -36.988 1.00 92.12 656 ASN A N 1
ATOM 5299 C CA . ASN A 1 656 ? 23.010 -7.342 -38.038 1.00 92.12 656 ASN A CA 1
ATOM 5300 C C . ASN A 1 656 ? 23.656 -8.710 -37.739 1.00 92.12 656 ASN A C 1
ATOM 5302 O O . ASN A 1 656 ? 24.529 -9.136 -38.501 1.00 92.12 656 ASN A O 1
ATOM 5306 N N . PRO A 1 657 ? 23.321 -9.367 -36.612 1.00 93.31 657 PRO A N 1
ATOM 5307 C CA . PRO A 1 657 ? 24.007 -10.581 -36.174 1.00 93.31 657 PRO A CA 1
ATOM 5308 C C . PRO A 1 657 ? 23.975 -11.653 -37.270 1.00 93.31 657 PRO A C 1
ATOM 5310 O O . PRO A 1 657 ? 22.935 -11.901 -37.885 1.00 93.31 657 PRO A O 1
ATOM 5313 N N . TYR A 1 658 ? 25.140 -12.248 -37.534 1.00 93.69 658 TYR A N 1
ATOM 5314 C CA . TYR A 1 658 ? 25.312 -13.303 -38.526 1.00 93.69 658 TYR A CA 1
ATOM 5315 C C . TYR A 1 658 ? 25.332 -14.656 -37.816 1.00 93.69 658 TYR A C 1
ATOM 5317 O O . TYR A 1 658 ? 26.259 -14.958 -37.067 1.00 93.69 658 TYR A O 1
ATOM 5325 N N . ILE A 1 659 ? 24.297 -15.454 -38.043 1.00 93.69 659 ILE A N 1
ATOM 5326 C CA . ILE A 1 659 ? 24.136 -16.793 -37.484 1.00 93.69 659 ILE A CA 1
ATOM 5327 C C . ILE A 1 659 ? 24.768 -17.803 -38.434 1.00 93.69 659 ILE A C 1
ATOM 5329 O O . ILE A 1 659 ? 24.566 -17.732 -39.647 1.00 93.69 659 ILE A O 1
ATOM 5333 N N . ARG A 1 660 ? 25.584 -18.713 -37.896 1.00 88.94 660 ARG A N 1
ATOM 5334 C CA . ARG A 1 660 ? 26.296 -19.715 -38.691 1.00 88.94 660 ARG A CA 1
ATOM 5335 C C . ARG A 1 660 ? 26.550 -20.988 -37.890 1.00 88.94 660 ARG A C 1
ATOM 5337 O O . ARG A 1 660 ? 26.769 -20.921 -36.687 1.00 88.94 660 ARG A O 1
ATOM 5344 N N . GLN A 1 661 ? 26.621 -22.127 -38.575 1.00 84.88 661 GLN A N 1
ATOM 5345 C CA . GLN A 1 661 ? 27.157 -23.361 -38.000 1.00 84.88 661 GLN A CA 1
ATOM 5346 C C . GLN A 1 661 ? 28.689 -23.386 -38.097 1.00 84.88 661 GLN A C 1
ATOM 5348 O O . GLN A 1 661 ? 29.278 -23.165 -39.162 1.00 84.88 661 GLN A O 1
ATOM 5353 N N . ALA A 1 662 ? 29.345 -23.631 -36.969 1.00 75.94 662 ALA A N 1
ATOM 5354 C CA . ALA A 1 662 ? 30.778 -23.861 -36.896 1.00 75.94 662 ALA A CA 1
ATOM 5355 C C . ALA A 1 662 ? 31.152 -25.231 -37.498 1.00 75.94 662 ALA A C 1
ATOM 5357 O O . ALA A 1 662 ? 30.302 -26.030 -37.888 1.00 75.94 662 ALA A O 1
ATOM 5358 N N . ARG A 1 663 ? 32.458 -25.510 -37.615 1.00 73.44 663 ARG A N 1
ATOM 5359 C CA . ARG A 1 663 ? 32.953 -26.783 -38.182 1.00 73.44 663 ARG A CA 1
ATOM 5360 C C . ARG A 1 663 ? 32.570 -28.007 -37.350 1.00 73.44 663 ARG A C 1
ATOM 5362 O O . ARG A 1 663 ? 32.556 -29.106 -37.885 1.00 73.44 663 ARG A O 1
ATOM 5369 N N . ASP A 1 664 ? 32.300 -27.812 -36.066 1.00 74.69 664 ASP A N 1
ATOM 5370 C CA . ASP A 1 664 ? 31.801 -28.834 -35.146 1.00 74.69 664 ASP A CA 1
ATOM 5371 C C . ASP A 1 664 ? 30.277 -29.038 -35.254 1.00 74.69 664 ASP A C 1
ATOM 5373 O O . ASP A 1 664 ? 29.720 -29.813 -34.486 1.00 74.69 664 ASP A O 1
ATOM 5377 N N . GLY A 1 665 ? 29.606 -28.372 -36.205 1.00 74.12 665 GLY A N 1
ATOM 5378 C CA . GLY A 1 665 ? 28.160 -28.471 -36.438 1.00 74.12 665 GLY A CA 1
ATOM 5379 C C . GLY A 1 665 ? 27.312 -27.632 -35.481 1.00 74.12 665 GLY A C 1
ATOM 5380 O O . GLY A 1 665 ? 26.096 -27.571 -35.630 1.00 74.12 665 GLY A O 1
ATOM 5381 N N . GLU A 1 666 ? 27.942 -26.960 -34.520 1.00 81.12 666 GLU A N 1
ATOM 5382 C CA . GLU A 1 666 ? 27.263 -26.194 -33.479 1.00 81.12 666 GLU A CA 1
ATOM 5383 C C . GLU A 1 666 ? 27.000 -24.763 -33.946 1.00 81.12 666 GLU A C 1
ATOM 5385 O O . GLU A 1 666 ? 27.783 -24.174 -34.699 1.00 81.12 666 GLU A O 1
ATOM 5390 N N . ALA A 1 667 ? 25.897 -24.179 -33.492 1.00 83.69 667 ALA A N 1
ATOM 5391 C CA . ALA A 1 667 ? 25.558 -22.813 -33.849 1.00 83.69 667 ALA A CA 1
ATOM 5392 C C . ALA A 1 667 ? 26.496 -21.795 -33.179 1.00 83.69 667 ALA A C 1
ATOM 5394 O O . ALA A 1 667 ? 27.018 -21.998 -32.081 1.00 83.69 667 ALA A O 1
ATOM 5395 N N . MET A 1 668 ? 26.730 -20.679 -33.865 1.00 90.12 668 MET A N 1
ATOM 5396 C CA . MET A 1 668 ? 27.476 -19.544 -33.339 1.00 90.12 668 MET A CA 1
ATOM 5397 C C . MET A 1 668 ? 27.018 -18.234 -33.970 1.00 90.12 668 MET A C 1
ATOM 5399 O O . MET A 1 668 ? 26.635 -18.168 -35.142 1.00 90.12 668 MET A O 1
ATOM 5403 N N . ILE A 1 669 ? 27.156 -17.161 -33.199 1.00 94.50 669 ILE A N 1
ATOM 5404 C CA . ILE A 1 669 ? 27.099 -15.801 -33.715 1.00 94.50 669 ILE A CA 1
ATOM 5405 C C . ILE A 1 669 ? 28.490 -15.449 -34.229 1.00 94.50 669 ILE A C 1
ATOM 5407 O O . ILE A 1 669 ? 29.500 -15.551 -33.528 1.00 94.50 669 ILE A O 1
ATOM 5411 N N . ARG A 1 670 ? 28.548 -15.024 -35.481 1.00 92.12 670 ARG A N 1
ATOM 5412 C CA . ARG A 1 670 ? 29.761 -14.623 -36.174 1.00 92.12 670 ARG A CA 1
ATOM 5413 C C . ARG A 1 670 ? 29.795 -13.109 -36.324 1.00 92.12 670 ARG A C 1
ATOM 5415 O O . ARG A 1 670 ? 28.810 -12.495 -36.721 1.00 92.12 670 ARG A O 1
ATOM 5422 N N . VAL A 1 671 ? 30.948 -12.511 -36.051 1.00 91.94 671 VAL A N 1
ATOM 5423 C CA . VAL A 1 671 ? 31.226 -11.104 -36.346 1.00 91.94 671 VAL A CA 1
ATOM 5424 C C . VAL A 1 671 ? 32.518 -11.030 -37.138 1.00 91.94 671 VAL A C 1
ATOM 5426 O O . VAL A 1 671 ? 33.590 -11.325 -36.615 1.00 91.94 671 VAL A O 1
ATOM 5429 N N . ASP A 1 672 ? 32.416 -10.652 -38.409 1.00 86.81 672 ASP A N 1
ATOM 5430 C CA . ASP A 1 672 ? 33.580 -10.586 -39.296 1.00 86.81 672 ASP A CA 1
ATOM 5431 C C . ASP A 1 672 ? 34.374 -9.279 -39.125 1.00 86.81 672 ASP A C 1
ATOM 5433 O O . ASP A 1 672 ? 35.597 -9.285 -39.240 1.00 86.81 672 ASP A O 1
ATOM 5437 N N . ASP A 1 673 ? 33.698 -8.169 -38.818 1.00 84.81 673 ASP A N 1
ATOM 5438 C CA . ASP A 1 673 ? 34.319 -6.864 -38.557 1.00 84.81 673 ASP A CA 1
ATOM 5439 C C . ASP A 1 673 ? 33.891 -6.342 -37.170 1.00 84.81 673 ASP A C 1
ATOM 5441 O O . ASP A 1 673 ? 32.685 -6.187 -36.928 1.00 84.81 673 ASP A O 1
ATOM 5445 N N . PRO A 1 674 ? 34.840 -6.021 -36.266 1.00 88.12 674 PRO A N 1
ATOM 5446 C CA . PRO A 1 674 ? 34.545 -5.468 -34.946 1.00 88.12 674 PRO A CA 1
ATOM 5447 C C . PRO A 1 674 ? 33.715 -4.180 -34.953 1.00 88.12 674 PRO A C 1
ATOM 5449 O O . PRO A 1 674 ? 33.114 -3.859 -33.932 1.00 88.12 674 PRO A O 1
ATOM 5452 N N . LYS A 1 675 ? 33.644 -3.439 -36.068 1.00 87.56 675 LYS A N 1
ATOM 5453 C CA . LYS A 1 675 ? 32.765 -2.264 -36.218 1.00 87.56 675 LYS A CA 1
ATOM 5454 C C . LYS A 1 675 ? 31.278 -2.601 -36.110 1.00 87.56 675 LYS A C 1
ATOM 5456 O O . LYS A 1 675 ? 30.483 -1.706 -35.852 1.00 87.56 675 LYS A O 1
ATOM 5461 N N . SER A 1 676 ? 30.900 -3.869 -36.274 1.00 89.81 676 SER A N 1
ATOM 5462 C CA . SER A 1 676 ? 29.528 -4.339 -36.041 1.00 89.81 676 SER A CA 1
ATOM 5463 C C . SER A 1 676 ? 29.206 -4.513 -34.550 1.00 89.81 676 SER A C 1
ATOM 5465 O O . SER A 1 676 ? 28.085 -4.879 -34.207 1.00 89.81 676 SER A O 1
ATOM 5467 N N . ILE A 1 677 ? 30.172 -4.273 -33.655 1.00 93.25 677 ILE A N 1
ATOM 5468 C CA . ILE A 1 677 ? 29.996 -4.331 -32.203 1.00 93.25 677 ILE A CA 1
ATOM 5469 C C . ILE A 1 677 ? 29.963 -2.911 -31.642 1.00 93.25 677 ILE A C 1
ATOM 5471 O O . ILE A 1 677 ? 30.934 -2.160 -31.743 1.00 93.25 677 ILE A O 1
ATOM 5475 N N . ILE A 1 678 ? 28.866 -2.575 -30.969 1.00 93.44 678 ILE A N 1
ATOM 5476 C CA . ILE A 1 678 ? 28.690 -1.314 -30.251 1.00 93.44 678 ILE A CA 1
ATOM 5477 C C . ILE A 1 678 ? 28.747 -1.598 -28.751 1.00 93.44 678 ILE A C 1
ATOM 5479 O O . ILE A 1 678 ? 27.971 -2.389 -28.219 1.00 93.44 678 ILE A O 1
ATOM 5483 N N . PHE A 1 679 ? 29.672 -0.946 -28.051 1.00 92.19 679 PHE A N 1
ATOM 5484 C CA . PHE A 1 679 ? 29.763 -1.039 -26.597 1.00 92.19 679 PHE A CA 1
ATOM 5485 C C . PHE A 1 679 ? 28.696 -0.155 -25.963 1.00 92.19 679 PHE A C 1
ATOM 5487 O O . PHE A 1 679 ? 28.599 1.028 -26.274 1.00 92.19 679 PHE A O 1
ATOM 5494 N N . THR A 1 680 ? 27.908 -0.724 -25.054 1.00 87.12 680 THR A N 1
ATOM 5495 C CA . THR A 1 680 ? 26.789 -0.003 -24.422 1.00 87.12 680 THR A CA 1
ATOM 5496 C C . THR A 1 680 ? 27.227 0.913 -23.274 1.00 87.12 680 THR A C 1
ATOM 5498 O O . THR A 1 680 ? 26.424 1.691 -22.772 1.00 87.12 680 THR A O 1
ATOM 5501 N N . GLY A 1 681 ? 28.470 0.776 -22.801 1.00 86.75 681 GLY A N 1
ATOM 5502 C CA . GLY A 1 681 ? 28.956 1.397 -21.564 1.00 86.75 681 GLY A CA 1
ATOM 5503 C C . GLY A 1 681 ? 28.495 0.692 -20.279 1.00 86.75 681 GLY A C 1
ATOM 5504 O O . GLY A 1 681 ? 29.037 0.966 -19.213 1.00 86.75 681 GLY A O 1
ATOM 5505 N N . LYS A 1 682 ? 27.549 -0.257 -20.360 1.00 90.12 682 LYS A N 1
ATOM 5506 C CA . LYS A 1 682 ? 27.057 -1.032 -19.212 1.00 90.12 682 LYS A CA 1
ATOM 5507 C C . LYS A 1 682 ? 27.992 -2.209 -18.907 1.00 90.12 682 LYS A C 1
ATOM 5509 O O . LYS A 1 682 ? 28.368 -2.970 -19.800 1.00 90.12 682 LYS A O 1
ATOM 5514 N N . ILE A 1 683 ? 28.328 -2.396 -17.631 1.00 90.31 683 ILE A N 1
ATOM 5515 C CA . ILE A 1 683 ? 29.139 -3.519 -17.140 1.00 90.31 683 ILE A CA 1
ATOM 5516 C C . ILE A 1 683 ? 28.481 -4.079 -15.879 1.00 90.31 683 ILE A C 1
ATOM 5518 O O . ILE A 1 683 ? 28.139 -3.331 -14.970 1.00 90.31 683 ILE A O 1
ATOM 5522 N N . THR A 1 684 ? 28.294 -5.395 -15.823 1.00 89.94 684 THR A N 1
ATOM 5523 C CA . THR A 1 684 ? 27.849 -6.090 -14.613 1.00 89.94 684 THR A CA 1
ATOM 5524 C C . THR A 1 684 ? 29.041 -6.295 -13.677 1.00 89.94 684 THR A C 1
ATOM 5526 O O . THR A 1 684 ? 29.827 -7.228 -13.856 1.00 89.94 684 THR A O 1
ATOM 5529 N N . GLU A 1 685 ? 29.192 -5.422 -12.681 1.00 88.62 685 GLU A N 1
ATOM 5530 C CA . GLU A 1 685 ? 30.284 -5.518 -11.708 1.00 88.62 685 GLU A CA 1
ATOM 5531 C C . GLU A 1 685 ? 30.138 -6.735 -10.786 1.00 88.62 685 GLU A C 1
ATOM 5533 O O . GLU A 1 685 ? 29.035 -7.117 -10.383 1.00 88.62 685 GLU A O 1
ATOM 5538 N N . LYS A 1 686 ? 31.277 -7.366 -10.460 1.00 89.25 686 LYS A N 1
ATOM 5539 C CA . LYS A 1 686 ? 31.353 -8.590 -9.639 1.00 89.25 686 LYS A CA 1
ATOM 5540 C C . LYS A 1 686 ? 30.313 -9.636 -10.065 1.00 89.25 686 LYS A C 1
ATOM 5542 O O . LYS A 1 686 ? 29.556 -10.163 -9.247 1.00 89.25 686 LYS A O 1
ATOM 5547 N N . MET A 1 687 ? 30.246 -9.919 -11.363 1.00 91.50 687 MET A N 1
ATOM 5548 C CA . MET A 1 687 ? 29.296 -10.885 -11.909 1.00 91.50 687 MET A CA 1
ATOM 5549 C C . MET A 1 687 ? 29.580 -12.305 -11.398 1.00 91.50 687 MET A C 1
ATOM 5551 O O . MET A 1 687 ? 30.713 -12.787 -11.452 1.00 91.50 687 MET A O 1
ATOM 5555 N N . CYS A 1 688 ? 28.539 -12.992 -10.928 1.00 90.94 688 CYS A N 1
ATOM 5556 C CA . CYS A 1 688 ? 28.630 -14.364 -10.460 1.00 90.94 688 CYS A CA 1
ATOM 5557 C C . CYS A 1 688 ? 28.958 -15.300 -11.624 1.00 90.94 688 CYS A C 1
ATOM 5559 O O . CYS A 1 688 ? 28.204 -15.394 -12.590 1.00 90.94 688 CYS A O 1
ATOM 5561 N N . ARG A 1 689 ? 30.037 -16.069 -11.484 1.00 89.06 689 ARG A N 1
ATOM 5562 C CA . ARG A 1 689 ? 30.574 -16.953 -12.531 1.00 89.06 689 ARG A CA 1
ATOM 5563 C C . ARG A 1 689 ? 29.749 -18.199 -12.845 1.00 89.06 689 ARG A C 1
ATOM 5565 O O . ARG A 1 689 ? 30.040 -18.883 -13.819 1.00 89.06 689 ARG A O 1
ATOM 5572 N N . TYR A 1 690 ? 28.715 -18.456 -12.050 1.00 88.25 690 TYR A N 1
ATOM 5573 C CA . TYR A 1 690 ? 27.783 -19.565 -12.239 1.00 88.25 690 TYR A CA 1
ATOM 5574 C C . TYR A 1 690 ? 26.420 -19.084 -12.758 1.00 88.25 690 TYR A C 1
ATOM 5576 O O . TYR A 1 690 ? 25.934 -19.521 -13.806 1.00 88.25 690 TYR A O 1
ATOM 5584 N N . CYS A 1 691 ? 25.802 -18.143 -12.036 1.00 85.00 691 CYS A N 1
ATOM 5585 C CA . CYS A 1 691 ? 24.428 -17.710 -12.289 1.00 85.00 691 CYS A CA 1
ATOM 5586 C C . CYS A 1 691 ? 24.295 -16.324 -12.941 1.00 85.00 691 CYS A C 1
ATOM 5588 O O . CYS A 1 691 ? 23.174 -15.911 -13.203 1.00 85.00 691 CYS A O 1
ATOM 5590 N N . GLY A 1 692 ? 25.387 -15.587 -13.175 1.00 85.62 692 GLY A N 1
ATOM 5591 C CA . GLY A 1 692 ? 25.347 -14.276 -13.841 1.00 85.62 692 GLY A CA 1
ATOM 5592 C C . GLY A 1 692 ? 24.813 -13.110 -12.992 1.00 85.62 692 GLY A C 1
ATOM 5593 O O . GLY A 1 692 ? 24.713 -11.991 -13.499 1.00 85.62 692 GLY A O 1
ATOM 5594 N N . LYS A 1 693 ? 24.482 -13.335 -11.708 1.00 83.56 693 LYS A N 1
ATOM 5595 C CA . LYS A 1 693 ? 24.030 -12.284 -10.772 1.00 83.56 693 LYS A CA 1
ATOM 5596 C C . LYS A 1 693 ? 25.105 -11.226 -10.531 1.00 83.56 693 LYS A C 1
ATOM 5598 O O . LYS A 1 693 ? 26.280 -11.551 -10.398 1.00 83.56 693 LYS A O 1
ATOM 5603 N N . GLU A 1 694 ? 24.693 -9.974 -10.425 1.00 85.50 694 GLU A N 1
ATOM 5604 C CA . GLU A 1 694 ? 25.574 -8.846 -10.113 1.00 85.50 694 GLU A CA 1
ATOM 5605 C C . GLU A 1 694 ? 25.966 -8.782 -8.629 1.00 85.50 694 GLU A C 1
ATOM 5607 O O . GLU A 1 694 ? 25.375 -9.467 -7.789 1.00 85.50 694 GLU A O 1
ATOM 5612 N N . ASN A 1 695 ? 26.961 -7.948 -8.305 1.00 82.50 695 ASN A N 1
ATOM 5613 C CA . ASN A 1 695 ? 27.342 -7.606 -6.929 1.00 82.50 695 ASN A CA 1
ATOM 5614 C C . ASN A 1 695 ? 27.667 -8.820 -6.040 1.00 82.50 695 ASN A C 1
ATOM 5616 O O . ASN A 1 695 ? 27.316 -8.882 -4.858 1.00 82.50 695 ASN A O 1
ATOM 5620 N N . SER A 1 696 ? 28.367 -9.802 -6.610 1.00 88.62 696 SER A N 1
ATOM 5621 C CA . SER A 1 696 ? 28.823 -10.989 -5.890 1.00 88.62 696 SER A CA 1
ATOM 5622 C C . SER A 1 696 ? 29.721 -10.633 -4.705 1.00 88.62 696 SER A C 1
ATOM 5624 O O . SER A 1 696 ? 30.628 -9.808 -4.813 1.00 88.62 696 SER A O 1
ATOM 5626 N N . LYS A 1 697 ? 29.477 -11.293 -3.568 1.00 86.50 697 LYS A N 1
ATOM 5627 C CA . LYS A 1 697 ? 30.164 -11.019 -2.295 1.00 86.50 697 LYS A CA 1
ATOM 5628 C C . LYS A 1 697 ? 31.385 -11.904 -2.056 1.00 86.50 697 LYS A C 1
ATOM 5630 O O . LYS A 1 697 ? 32.237 -11.549 -1.251 1.00 86.50 697 LYS A O 1
ATOM 5635 N N . TYR A 1 698 ? 31.460 -13.048 -2.729 1.00 86.25 698 TYR A N 1
ATOM 5636 C CA . TYR A 1 698 ? 32.520 -14.031 -2.536 1.00 86.25 698 TYR A CA 1
ATOM 5637 C C . TYR A 1 698 ? 33.423 -14.068 -3.760 1.00 86.25 698 TYR A C 1
ATOM 5639 O O . TYR A 1 698 ? 32.924 -14.001 -4.878 1.00 86.25 698 TYR A O 1
ATOM 5647 N N . ASN A 1 699 ? 34.725 -14.237 -3.558 1.00 90.56 699 ASN A N 1
ATOM 5648 C CA . ASN A 1 699 ? 35.671 -14.526 -4.631 1.00 90.56 699 ASN A CA 1
ATOM 5649 C C . ASN A 1 699 ? 36.175 -15.964 -4.508 1.00 90.56 699 ASN A C 1
ATOM 5651 O O . ASN A 1 699 ? 36.152 -16.562 -3.430 1.00 90.56 699 ASN A O 1
ATOM 5655 N N . CYS A 1 700 ? 36.629 -16.536 -5.619 1.00 89.31 700 CYS A N 1
ATOM 5656 C CA . CYS A 1 700 ? 37.329 -17.807 -5.593 1.00 89.31 700 CYS A CA 1
ATOM 5657 C C . CYS A 1 700 ? 38.592 -17.661 -4.745 1.00 89.31 700 CYS A C 1
ATOM 5659 O O . CYS A 1 700 ? 39.455 -16.860 -5.080 1.00 89.31 700 CYS A O 1
ATOM 5661 N N . ALA A 1 701 ? 38.727 -18.485 -3.709 1.00 84.62 701 ALA A N 1
ATOM 5662 C CA . ALA A 1 701 ? 39.883 -18.453 -2.814 1.00 84.62 701 ALA A CA 1
ATOM 5663 C C . ALA A 1 701 ? 41.219 -18.835 -3.482 1.00 84.62 701 ALA A C 1
ATOM 5665 O O . ALA A 1 701 ? 42.258 -18.705 -2.854 1.00 84.62 701 ALA A O 1
ATOM 5666 N N . LYS A 1 702 ? 41.196 -19.360 -4.715 1.00 85.88 702 LYS A N 1
ATOM 5667 C CA . LYS A 1 702 ? 42.407 -19.720 -5.464 1.00 85.88 702 LYS A CA 1
ATOM 5668 C C . LYS A 1 702 ? 42.810 -18.625 -6.447 1.00 85.88 702 LYS A C 1
ATOM 5670 O O . LYS A 1 702 ? 43.900 -18.092 -6.330 1.00 85.88 702 LYS A O 1
ATOM 5675 N N . CYS A 1 703 ? 41.915 -18.270 -7.372 1.00 86.25 703 CYS A N 1
ATOM 5676 C CA . CYS A 1 703 ? 42.260 -17.337 -8.444 1.00 86.25 703 CYS A CA 1
ATOM 5677 C C . CYS A 1 703 ? 41.927 -15.876 -8.159 1.00 86.25 703 CYS A C 1
ATOM 5679 O O . CYS A 1 703 ? 42.361 -15.015 -8.918 1.00 86.25 703 CYS A O 1
ATOM 5681 N N . GLU A 1 704 ? 41.078 -15.605 -7.160 1.00 85.19 704 GLU A N 1
ATOM 5682 C CA . GLU A 1 704 ? 40.545 -14.289 -6.759 1.00 85.19 704 GLU A CA 1
ATOM 5683 C C . GLU A 1 704 ? 39.807 -13.480 -7.848 1.00 85.19 704 GLU A C 1
ATOM 5685 O O . GLU A 1 704 ? 39.091 -12.531 -7.541 1.00 85.19 704 GLU A O 1
ATOM 5690 N N . LYS A 1 705 ? 39.894 -13.897 -9.116 1.00 83.31 705 LYS A N 1
ATOM 5691 C CA . LYS A 1 705 ? 39.301 -13.258 -10.300 1.00 83.31 705 LYS A CA 1
ATOM 5692 C C . LYS A 1 705 ? 37.829 -13.607 -10.503 1.00 83.31 705 LYS A C 1
ATOM 5694 O O . LYS A 1 705 ? 37.089 -12.855 -11.127 1.00 83.31 705 LYS A O 1
ATOM 5699 N N . ALA A 1 706 ? 37.408 -14.776 -10.029 1.00 90.00 706 ALA A N 1
ATOM 5700 C CA . ALA A 1 706 ? 36.042 -15.257 -10.174 1.00 90.00 706 ALA A CA 1
ATOM 5701 C C . ALA A 1 706 ? 35.201 -14.898 -8.952 1.00 90.00 706 ALA A C 1
ATOM 5703 O O . ALA A 1 706 ? 35.555 -15.292 -7.842 1.00 90.00 706 ALA A O 1
ATOM 5704 N N . SER A 1 707 ? 34.072 -14.222 -9.161 1.00 92.44 707 SER A N 1
ATOM 5705 C CA . SER A 1 707 ? 33.150 -13.849 -8.086 1.00 92.44 707 SER A CA 1
ATOM 5706 C C . SER A 1 707 ? 31.889 -14.725 -8.059 1.00 92.44 707 SER A C 1
ATOM 5708 O O . SER A 1 707 ? 31.460 -15.264 -9.082 1.00 92.44 707 SER A O 1
ATOM 5710 N N . TYR A 1 708 ? 31.282 -14.874 -6.879 1.00 91.94 708 TYR A N 1
ATOM 5711 C CA . TYR A 1 708 ? 30.090 -15.684 -6.627 1.00 91.94 708 TYR A CA 1
ATOM 5712 C C . TYR A 1 708 ? 29.112 -15.001 -5.666 1.00 91.94 708 TYR A C 1
ATOM 5714 O O . TYR A 1 708 ? 29.507 -14.399 -4.664 1.00 91.94 708 TYR A O 1
ATOM 5722 N N . CYS A 1 709 ? 27.811 -15.136 -5.934 1.00 87.75 709 CYS A N 1
ATOM 5723 C CA . CYS A 1 709 ? 26.769 -14.616 -5.047 1.00 87.75 709 CYS A CA 1
ATOM 5724 C C . CYS A 1 709 ? 26.552 -15.495 -3.802 1.00 87.75 709 CYS A C 1
ATOM 5726 O O . CYS A 1 709 ? 26.005 -15.024 -2.810 1.00 87.75 709 CYS A O 1
ATOM 5728 N N . SER A 1 710 ? 26.977 -16.764 -3.843 1.00 89.19 710 SER A N 1
ATOM 5729 C CA . SER A 1 710 ? 26.877 -17.720 -2.735 1.00 89.19 710 SER A CA 1
ATOM 5730 C C . SER A 1 710 ? 27.978 -18.787 -2.806 1.00 89.19 710 SER A C 1
ATOM 5732 O O . SER A 1 710 ? 28.527 -19.059 -3.877 1.00 89.19 710 SER A O 1
ATOM 5734 N N . LYS A 1 711 ? 28.261 -19.440 -1.667 1.00 84.69 711 LYS A N 1
ATOM 5735 C CA . LYS A 1 711 ? 29.156 -20.615 -1.596 1.00 84.69 711 LYS A CA 1
ATOM 5736 C C . LYS A 1 711 ? 28.653 -21.791 -2.441 1.00 84.69 711 LYS A C 1
ATOM 5738 O O . LYS A 1 711 ? 29.446 -22.570 -2.964 1.00 84.69 711 LYS A O 1
ATOM 5743 N N . GLU A 1 712 ? 27.339 -21.906 -2.595 1.00 85.62 712 GLU A N 1
ATOM 5744 C CA . GLU A 1 712 ? 26.718 -22.910 -3.456 1.00 85.62 712 GLU A CA 1
ATOM 5745 C C . GLU A 1 712 ? 27.037 -22.650 -4.931 1.00 85.62 712 GLU A C 1
ATOM 5747 O O . GLU A 1 712 ? 27.536 -23.541 -5.604 1.00 85.62 712 GLU A O 1
ATOM 5752 N N . CYS A 1 713 ? 26.875 -21.414 -5.420 1.00 88.44 713 CYS A N 1
ATOM 5753 C CA . CYS A 1 713 ? 27.260 -21.058 -6.791 1.00 88.44 713 CYS A CA 1
ATOM 5754 C C . CYS A 1 713 ? 28.750 -21.307 -7.055 1.00 88.44 713 CYS A C 1
ATOM 5756 O O . CYS A 1 713 ? 29.109 -21.745 -8.142 1.00 88.44 713 CYS A O 1
ATOM 5758 N N . GLN A 1 714 ? 29.616 -21.066 -6.067 1.00 89.44 714 GLN A N 1
ATOM 5759 C CA . GLN A 1 714 ? 31.027 -21.438 -6.164 1.00 89.44 714 GLN A CA 1
ATOM 5760 C C . GLN A 1 714 ? 31.197 -22.956 -6.289 1.00 89.44 714 GLN A C 1
ATOM 5762 O O . GLN A 1 714 ? 31.900 -23.428 -7.177 1.00 89.44 714 GLN A O 1
ATOM 5767 N N . THR A 1 715 ? 30.537 -23.730 -5.429 1.00 86.88 715 THR A N 1
ATOM 5768 C CA . THR A 1 715 ? 30.604 -25.198 -5.456 1.00 86.88 715 THR A CA 1
ATOM 5769 C C . THR A 1 715 ? 30.096 -25.758 -6.783 1.00 86.88 715 THR A C 1
ATOM 5771 O O . THR A 1 715 ? 30.722 -26.654 -7.349 1.00 86.88 715 THR A O 1
ATOM 5774 N N . ASN A 1 716 ? 29.011 -25.204 -7.315 1.00 88.44 716 ASN A N 1
ATOM 5775 C CA . ASN A 1 716 ? 28.420 -25.660 -8.564 1.00 88.44 716 ASN A CA 1
ATOM 5776 C C . ASN A 1 716 ? 29.244 -25.209 -9.779 1.00 88.44 716 ASN A C 1
ATOM 5778 O O . ASN A 1 716 ? 29.418 -25.992 -10.701 1.00 88.44 716 ASN A O 1
ATOM 5782 N N . ASP A 1 717 ? 29.868 -24.026 -9.775 1.00 89.69 717 ASP A N 1
ATOM 5783 C CA . ASP A 1 717 ? 30.832 -23.659 -10.830 1.00 89.69 717 ASP A CA 1
ATOM 5784 C C . ASP A 1 717 ? 32.013 -24.642 -10.872 1.00 89.69 717 ASP A C 1
ATOM 5786 O O . ASP A 1 717 ? 32.469 -25.058 -11.940 1.00 89.69 717 ASP A O 1
ATOM 5790 N N . TRP A 1 718 ? 32.480 -25.071 -9.696 1.00 89.50 718 TRP A N 1
ATOM 5791 C CA . TRP A 1 718 ? 33.539 -26.068 -9.560 1.00 89.50 718 TRP A CA 1
ATOM 5792 C C . TRP A 1 718 ? 33.127 -27.458 -10.045 1.00 89.50 718 TRP A C 1
ATOM 5794 O O . TRP A 1 718 ? 33.894 -28.089 -10.774 1.00 89.50 718 TRP A O 1
ATOM 5804 N N . LYS A 1 719 ? 31.945 -27.932 -9.642 1.00 88.44 719 LYS A N 1
ATOM 5805 C CA . LYS A 1 719 ? 31.460 -29.285 -9.949 1.00 88.44 719 LYS A CA 1
ATOM 5806 C C . LYS A 1 719 ? 30.862 -29.400 -11.348 1.00 88.44 719 LYS A C 1
ATOM 5808 O O . LYS A 1 719 ? 31.139 -30.362 -12.056 1.00 88.44 719 LYS A O 1
ATOM 5813 N N . GLU A 1 720 ? 30.047 -28.431 -11.739 1.00 89.00 720 GLU A N 1
ATOM 5814 C CA . GLU A 1 720 ? 29.214 -28.492 -12.938 1.00 89.00 720 GLU A CA 1
ATOM 5815 C C . GLU A 1 720 ? 29.812 -27.729 -14.113 1.00 89.00 720 GLU A C 1
ATOM 5817 O O . GLU A 1 720 ? 29.664 -28.183 -15.235 1.00 89.00 720 GLU A O 1
ATOM 5822 N N . LEU A 1 721 ? 30.522 -26.617 -13.908 1.00 89.19 721 LEU A N 1
ATOM 5823 C CA . LEU A 1 721 ? 31.096 -25.826 -15.012 1.00 89.19 721 LEU A CA 1
ATOM 5824 C C . LEU A 1 721 ? 32.621 -25.959 -15.121 1.00 89.19 721 LEU A C 1
ATOM 5826 O O . LEU A 1 721 ? 33.263 -25.197 -15.843 1.00 89.19 721 LEU A O 1
ATOM 5830 N N . ASN A 1 722 ? 33.223 -26.919 -14.413 1.00 89.50 722 ASN A N 1
ATOM 5831 C CA . ASN A 1 722 ? 34.661 -27.191 -14.436 1.00 89.50 722 ASN A CA 1
ATOM 5832 C C . ASN A 1 722 ? 35.536 -25.953 -14.162 1.00 89.50 722 ASN A C 1
ATOM 5834 O O . ASN A 1 722 ? 36.559 -25.757 -14.821 1.00 89.50 722 ASN A O 1
ATOM 5838 N N . HIS A 1 723 ? 35.182 -25.133 -13.163 1.00 91.25 723 HIS A N 1
ATOM 5839 C CA . HIS A 1 723 ? 35.971 -23.952 -12.780 1.00 91.25 723 HIS A CA 1
ATOM 5840 C C . HIS A 1 723 ? 37.475 -24.237 -12.646 1.00 91.25 723 HIS A C 1
ATOM 5842 O O . HIS A 1 723 ? 38.298 -23.405 -13.014 1.00 91.25 723 HIS A O 1
ATOM 5848 N N . LYS A 1 724 ? 37.840 -25.437 -12.172 1.00 88.56 724 LYS A N 1
ATOM 5849 C CA . LYS A 1 724 ? 39.230 -25.896 -12.025 1.00 88.56 724 LYS A CA 1
ATOM 5850 C C . LYS A 1 724 ? 40.111 -25.684 -13.268 1.00 88.56 724 LYS A C 1
ATOM 5852 O O . LYS A 1 724 ? 41.296 -25.449 -13.100 1.00 88.56 724 LYS A O 1
ATOM 5857 N N . LEU A 1 725 ? 39.541 -25.718 -14.476 1.00 85.56 725 LEU A N 1
ATOM 5858 C CA . LEU A 1 725 ? 40.253 -25.538 -15.754 1.00 85.56 725 LEU A CA 1
ATOM 5859 C C . LEU A 1 725 ? 40.694 -24.080 -15.997 1.00 85.56 725 LEU A C 1
ATOM 5861 O O . LEU A 1 725 ? 41.645 -23.783 -16.721 1.00 85.56 725 LEU A O 1
ATOM 5865 N N . ILE A 1 726 ? 40.001 -23.132 -15.369 1.00 84.56 726 ILE A N 1
ATOM 5866 C CA . ILE A 1 726 ? 40.257 -21.693 -15.506 1.00 84.56 726 ILE A CA 1
ATOM 5867 C C . ILE A 1 726 ? 40.596 -21.025 -14.172 1.00 84.56 726 ILE A C 1
ATOM 5869 O O . ILE A 1 726 ? 40.667 -19.801 -14.092 1.00 84.56 726 ILE A O 1
ATOM 5873 N N . CYS A 1 727 ? 40.797 -21.818 -13.124 1.00 83.62 727 CYS A N 1
ATOM 5874 C CA . CYS A 1 727 ? 41.175 -21.346 -11.807 1.00 83.62 727 CYS A CA 1
ATOM 5875 C C . CYS A 1 727 ? 42.679 -21.036 -11.816 1.00 83.62 727 CYS A C 1
ATOM 5877 O O . CYS A 1 727 ? 43.492 -21.946 -11.677 1.00 83.62 727 CYS A O 1
ATOM 5879 N N . PHE A 1 728 ? 43.010 -19.777 -12.114 1.00 65.31 728 PHE A N 1
ATOM 5880 C CA . PHE A 1 728 ? 44.379 -19.255 -12.186 1.00 65.31 728 PHE A CA 1
ATOM 5881 C C . PHE A 1 728 ? 45.093 -19.239 -10.843 1.00 65.31 728 PHE A C 1
ATOM 5883 O O . PHE A 1 728 ? 44.394 -19.021 -9.830 1.00 65.31 728 PHE A O 1
#

InterPro domains:
  IPR002893 Zinc finger, MYND-type [PF01753] (688-727)
  IPR002893 Zinc finger, MYND-type [PS01360] (688-727)
  IPR002893 Zinc finger, MYND-type [PS50865] (688-727)
  IPR006597 Sel1-like repeat [PF08238] (24-54)
  IPR006597 Sel1-like repeat [PF08238] (55-88)
  IPR006597 Sel1-like repeat [PF08238] (105-140)
  IPR006597 Sel1-like repeat [PF08238] (141-170)
  IPR006597 Sel1-like repeat [SM00671] (18-54)
  IPR006597 Sel1-like repeat [SM00671] (55-90)
  IPR006597 Sel1-like repeat [SM00671] (105-140)
  IPR006597 Sel1-like repeat [SM00671] (141-176)
  IPR011990 Tetratricopeptide-like helical domain superfamily [G3DSA:1.25.40.10] (19-246)
  IPR011990 Tetratricopeptide-like helical domain superfamily [G3DSA:1.25.40.10] (335-490)
  IPR019734 Tetratricopeptide repeat [PF13181] (426-455)
  IPR019734 Tetratricopeptide repeat [PS50005] (422-455)
  IPR019734 Tetratricopeptide repeat [SM00028] (177-210)
  IPR019734 Tetratricopeptide repeat [SM00028] (388-421)
  IPR019734 Tetratricopeptide repeat [SM00028] (422-455)
  IPR052945 Mitotic Progression Regulator [PTHR43628] (38-260)

Sequence (728 aa):
MSDNLEEMKKNLIKIDPTLEDVWLGHEYRDGSKQFKINYELAAKYYSKAAHKGNAEGMYNLGLLHKKGLGVLLDYKLAFSLFKKAASQPAFRKLGINEIPNVGVSEAEHMLALMYHNGVYVGKNLPMAIEYYQRAIEHGSPESANNLGLLYMNGDGVQKNLDRAEQLFLLSHKKGCVDAIMNLVCLYLAKGDPDNALLWHNRDLEANSLLALAQHNSIMNEINLLKETCKKLNVPKNQSIHNILKQSVPNLTELMNQQLQVYPQSIRHESFDSKMLSKKALEGSKTAEKMLKALDLFNTGLSEFEQDSDLTLSFDKMSRAFQIESVVCRIPIEIIEHLIEKLEQILSKRQHNDLARNSRLILVHLKSADYKQNVKLMTESIKLYSSFIPFYEIRASMYCFLRDYINGIKDFDHVIGMEPENTICVYLKASALRNSSRYHEAIEQYEKFIEISPKDNRKIPDSYYSIGLCKLVTESKNLECIKLIKDCYHRGELAELDQLPCFLPYEATIKNRLKSFVEFPCPSEMPKIKINEAKIELIKRHRKIIDELKNSERNKSNEYVVKSTFKPNKNQAMNSSLNGLKEIAMKQIDFTKDEILKGRFLKVRIFDVPVFGFTSVFFIMDDDENTFERLSVYNLGNDQKKISDKFRVGTWISIVNPYIRQARDGEAMIRVDDPKSIIFTGKITEKMCRYCGKENSKYNCAKCEKASYCSKECQTNDWKELNHKLICF